Protein 1M6J (pdb70)

Solvent-accessible surface area: 19768 Å² total; per-residue (Å²): 38,92,22,93,10,0,0,1,0,2,2,30,0,36,24,59,62,78,54,1,60,102,14,3,83,24,1,0,78,24,0,74,60,114,22,18,153,96,1,30,1,1,2,0,0,2,11,2,0,0,32,52,0,53,124,11,12,93,64,55,110,38,4,95,40,6,57,8,0,0,2,5,0,19,24,99,55,22,50,42,0,8,11,1,22,8,26,0,0,62,47,13,155,3,41,4,0,2,1,0,10,11,21,5,34,85,63,37,136,10,54,41,105,52,0,4,90,2,0,86,30,0,22,101,38,50,2,85,0,0,0,0,2,8,0,48,61,67,53,45,116,55,125,76,21,90,98,23,0,20,48,12,0,109,11,0,36,106,33,22,64,108,108,14,4,164,43,4,2,0,0,1,3,1,26,3,9,61,81,76,78,86,115,15,60,39,97,62,2,17,116,7,0,89,38,0,15,111,15,0,54,123,71,36,17,136,101,19,0,81,67,6,34,0,0,6,9,5,59,9,54,51,104,48,0,56,92,4,0,114,50,72,20,0,4,0,0,7,0,16,58,11,0,68,59,26,53,96,0,90,56,0,0,73,1,7,67,57,69,158,35,86,24,92,9,0,0,1,0,2,3,40,0,32,18,58,60,76,56,1,60,101,14,2,94,23,0,0,72,23,0,72,67,100,25,18,140,82,2,29,0,1,2,1,0,2,11,2,0,0,33,47,0,52,124,13,13,90,69,46,108,30,4,98,38,7,56,9,0,0,2,5,0,20,19,91,75,20,50,51,0,8,12,2,28,1,33,6,0,60,48,13,154,3,40,3,0,2,1,0,9,5,21,5,37,94,70,35,137,16,46,40,117,98,0,3,73,10,0,87,34,0,19,122,42,56,3,84,0,0,0,0,2,8,0,39,76,72,61,43,128,58,123,66,18,89,88,22,0,20,46,10,0,124,12,0,36,105,28,23,63,117,122,12,4,175,43,5,2,0,0,0,6,1,14,1,23,89,90,44,84,99,106,16,62,20,94,46,0,17,111,4,0,92,28,0,18,94,15,0,55,117,82,35,19,140,128,21,0,65,64,6,34,0,0,6,14,7,77,9,53,48,100,36,0,55,95,5,0,143,52,73,18,0,4,0,0,7,0,17,59,12,0,73,58,23,62,99,0,96,50,0,0,63,1,5,61,73,76,146

Organism: Entamoeba histolytica (strain ATCC 30459 / HM-1:IMSS / ABRM) (NCBI:txid294381)

Secondary structure (DSSP, 8-state):
--SPEEEEEE--B---HHHHHHHHHHHHHH--HHHHTTEEEEEEE-GGGHHHHHHHHHTSTTGGGEEEEES--BSSSBS-TT--BHHHHHHTT--EEEES-HHHHHHS---HHHHHHHHHHHHHHT-EEEEEE---HHHHHTT-HHHHHHHHHHHHHHHS-TGGGGGEEEEE--GGGSSSS----HHHHHHHHHHHHHHHHHHT-HHHHHHS-EEE-S---TTTHHHHHTSTT--EEEESGGGGSHHHHHHHHGGGGGT-/--SPPEEEEE--B---HHHHHHHHHHHHHT--HHHHTT-EEEEEE-GGGHHHHHHHHHTSTTGGGEEEEES--B---BS-TT--BHHHHHHTT--EEEES-HHHHHHS---HHHHHHHHHHHHHTT-EEEEEE---HHHHHTT-HHHHHHHHHHHHHHHS-TGGGGGEEEEE--GGGSSSS-PPPHHHHHHHHHHHHHHHHHHT-HHHHHHS-EEE-S---TTTHHHHHTSTT--EEEE-GGGGSHHHHHHHHGGGGGG-

Nearest PDB structures (foldseek):
  1m6j-assembly1_B  TM=1.000E+00  e=2.285E-52  Entamoeba histolytica
  5i3g-assembly1_A  TM=9.773E-01  e=3.520E-30  Trypanosoma brucei brucei
  5i3k-assembly1_A  TM=9.748E-01  e=1.123E-29  Trypanosoma brucei brucei
  4jeq-assembly3_E  TM=9.618E-01  e=6.662E-30  Trypanosoma cruzi
  7rmn-assembly1_B  TM=9.719E-01  e=6.394E-29  Verrucomicrobium spinosum

Radius of gyration: 24.61 Å; Cα contacts (8 Å, |Δi|>4): 1120; chains: 2; bounding box: 56×69×55 Å

Foldseek 3Di:
DLAAFEAEEEADPDDDLVLLLVLLQLQLVLADPVLLVRYQYEYADEPVCVVVSLVSLVPHPSSVSYAYEHAEAALDDDDDPPGHHLLVCVVVVHQEYEFDDVCCCPVVVQDLLNRLSRLLSNLVNPHAYAYEAEDALVCVVVVNGLVRRLSSVVSNPVRDDLVSLLSYAYEYEHNNDAPVPDHQALVNQLVSLVSQLVSCCVVRRNVSSVHHQYAYEGADWLVHLLRNLLRPRHSYYHHYPLSSPSVGSSSNSVSSVSPD/DQAAFEAEEEADPDDDLVLLLVLLQLQQVLDAPVLLVRYQYEYADEVVCQVSSLVSLVPHPSSVRYAYEYAEADDDDDPDPPGHHLVNCVVVVHQEYEFDDVCCCPVVVQDLLNRLVRLLRNLVNRHAYAYEAEDALVCVVVVCGLVRRLSSVVSNPVRDDLVSLLRYAYEYEHNNCPPVPDHADLVNQLVSLVSQLVSCCVPRNNVSSSHHQYAYEYADWLVCLLVNLLRPRHRYHHYYPLSSPSVGSSSNSVSSVSVD

Structure (mmCIF, N/CA/C/O backbone):
data_1M6J
#
_entry.id   1M6J
#
_cell.length_a   85.729
_cell.length_b   119.947
_cell.length_c   50.392
_cell.angle_alpha   90.00
_c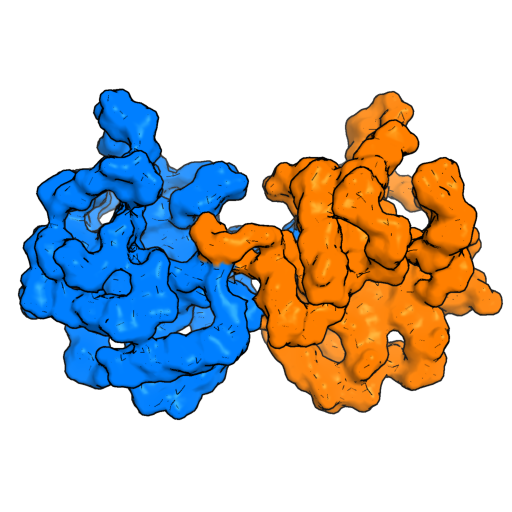ell.angle_beta   90.00
_cell.angle_gamma   90.00
#
_symmetry.space_group_name_H-M   'P 21 21 2'
#
loop_
_entity.id
_entity.type
_entity.pdbx_description
1 polymer 'Triosephosphate Isomerase'
2 water water
#
loop_
_atom_site.group_PDB
_atom_site.id
_atom_site.type_symbol
_atom_site.label_atom_id
_atom_site.label_alt_id
_atom_site.label_comp_id
_atom_site.label_asym_id
_atom_site.label_entity_id
_atom_site.label_seq_id
_atom_site.pdbx_PDB_ins_code
_atom_site.Cartn_x
_atom_site.Cartn_y
_atom_site.Cartn_z
_atom_site.occupancy
_atom_site.B_iso_or_equiv
_atom_site.auth_seq_id
_atom_site.auth_comp_id
_atom_site.auth_asym_id
_atom_site.auth_atom_id
_atom_site.pdbx_PDB_model_num
ATOM 1 N N . GLY A 1 2 ? 24.776 -0.687 28.652 1.00 29.29 2 GLY A N 1
ATOM 2 C CA . GLY A 1 2 ? 23.333 -0.641 28.995 1.00 30.50 2 GLY A CA 1
ATOM 3 C C . GLY A 1 2 ? 22.615 -1.951 28.738 1.00 30.77 2 GLY A C 1
ATOM 4 O O . GLY A 1 2 ? 23.036 -2.743 27.895 1.00 31.01 2 GLY A O 1
ATOM 5 N N . ALA A 1 3 ? 21.526 -2.178 29.468 1.00 30.56 3 ALA A N 1
ATOM 6 C CA . ALA A 1 3 ? 20.736 -3.395 29.321 1.00 29.62 3 ALA A CA 1
ATOM 7 C C . ALA A 1 3 ? 19.668 -3.211 28.249 1.00 28.84 3 ALA A C 1
ATOM 8 O O . ALA A 1 3 ? 18.900 -4.130 27.962 1.00 29.79 3 ALA A O 1
ATOM 10 N N . GLY A 1 4 ? 19.623 -2.018 27.664 1.00 27.21 4 GLY A N 1
ATOM 11 C CA . GLY A 1 4 ? 18.646 -1.737 26.629 1.00 24.34 4 GLY A CA 1
ATOM 12 C C . GLY A 1 4 ? 19.061 -2.310 25.288 1.00 22.97 4 GLY A C 1
ATOM 13 O O . GLY A 1 4 ? 20.235 -2.612 25.073 1.00 23.61 4 GLY A O 1
ATOM 14 N N . LYS A 1 5 ? 18.095 -2.461 24.386 1.00 20.47 5 LYS A N 1
ATOM 15 C CA . LYS A 1 5 ? 18.350 -3.001 23.053 1.00 19.14 5 LYS A CA 1
ATOM 16 C C . LYS A 1 5 ? 19.169 -2.029 22.207 1.00 16.54 5 LYS A C 1
ATOM 17 O O . LYS A 1 5 ? 18.864 -0.839 22.158 1.00 15.69 5 LYS A O 1
ATOM 23 N N . PHE A 1 6 ? 20.205 -2.541 21.545 1.00 14.83 6 PHE A N 1
ATOM 24 C CA . PHE A 1 6 ? 21.072 -1.711 20.708 1.00 12.32 6 PHE A CA 1
ATOM 25 C C . PHE A 1 6 ? 20.207 -0.938 19.723 1.00 11.01 6 PHE A C 1
ATOM 26 O O . PHE A 1 6 ? 19.350 -1.511 19.049 1.00 11.72 6 PHE A O 1
ATOM 34 N N . VAL A 1 7 ? 20.434 0.366 19.636 1.00 8.90 7 VAL A N 1
ATOM 35 C CA . VAL A 1 7 ? 19.637 1.196 18.751 1.00 9.23 7 VAL A CA 1
ATOM 36 C C . VAL A 1 7 ? 20.502 2.132 17.916 1.00 7.91 7 VAL A C 1
ATOM 37 O O . VAL A 1 7 ? 21.318 2.897 18.441 1.00 7.55 7 VAL A O 1
ATOM 41 N N . VAL A 1 8 ? 20.320 2.050 16.603 1.00 7.43 8 VAL A N 1
ATOM 42 C CA . VAL A 1 8 ? 21.085 2.865 15.677 1.00 7.23 8 VAL A CA 1
ATOM 43 C C . VAL A 1 8 ? 20.180 3.794 14.891 1.00 7.92 8 VAL A C 1
ATOM 44 O O . VAL A 1 8 ? 19.286 3.355 14.170 1.00 7.35 8 VAL A O 1
ATOM 48 N N . GLY A 1 9 ? 20.415 5.089 15.061 1.00 7.46 9 GLY A N 1
ATOM 49 C CA . GLY A 1 9 ? 19.633 6.083 14.358 1.00 8.21 9 GLY A CA 1
ATOM 50 C C . GLY A 1 9 ? 20.478 6.724 13.276 1.00 8.69 9 GLY A C 1
ATOM 51 O O . GLY A 1 9 ? 21.668 6.978 13.470 1.00 9.13 9 GLY A O 1
ATOM 52 N N . GLY A 1 10 ? 19.865 6.964 12.125 1.00 9.16 10 GLY A N 1
ATOM 53 C CA . GLY A 1 10 ? 20.568 7.597 11.027 1.00 7.72 10 GLY A CA 1
ATOM 54 C C . GLY A 1 10 ? 19.975 8.975 10.828 1.00 7.57 10 GLY A C 1
ATOM 55 O O . GLY A 1 10 ? 18.878 9.108 10.289 1.00 8.71 10 GLY A O 1
ATOM 56 N N . ASN A 1 11 ? 20.693 10.000 11.278 1.00 7.32 11 ASN A N 1
ATOM 57 C CA . ASN A 1 11 ? 20.228 11.374 11.153 1.00 5.37 11 ASN A CA 1
ATOM 58 C C . ASN A 1 11 ? 20.646 11.939 9.796 1.00 6.42 11 ASN A C 1
ATOM 59 O O . ASN A 1 11 ? 21.792 12.336 9.606 1.00 7.07 11 ASN A O 1
ATOM 64 N N . TRP A 1 12 ? 19.703 11.966 8.856 1.00 6.61 12 TRP A N 1
ATOM 65 C CA . TRP A 1 12 ? 19.974 12.460 7.510 1.00 6.57 12 TRP A CA 1
ATOM 66 C C . TRP A 1 12 ? 20.169 13.964 7.452 1.00 7.35 12 TRP A C 1
ATOM 67 O O . TRP A 1 12 ? 20.549 14.502 6.413 1.00 7.82 12 TRP A O 1
ATOM 78 N N . LYS A 1 13 ? 19.903 14.636 8.568 1.00 7.72 13 LYS A N 1
ATOM 79 C CA . LYS A 1 13 ? 20.044 16.084 8.655 1.00 7.32 13 LYS A CA 1
ATOM 80 C C . LYS A 1 13 ? 19.387 16.800 7.469 1.00 8.31 13 LYS A C 1
ATOM 81 O O . LYS A 1 13 ? 18.293 16.422 7.043 1.00 8.17 13 LYS A O 1
ATOM 87 N N . CYS A 1 14 ? 20.034 17.832 6.939 1.00 7.45 14 CYS A N 1
ATOM 88 C CA . CYS A 1 14 ? 19.463 18.578 5.822 1.00 7.28 14 CYS A CA 1
ATOM 89 C C . CYS A 1 14 ? 20.062 18.099 4.505 1.00 8.38 14 CYS A C 1
ATOM 90 O O . CYS A 1 14 ? 20.788 18.830 3.833 1.00 7.95 14 CYS A O 1
ATOM 93 N N . ASN A 1 15 ? 19.750 16.862 4.143 1.00 7.53 15 ASN A N 1
ATOM 94 C CA . ASN A 1 15 ? 20.269 16.265 2.915 1.00 8.24 15 ASN A CA 1
ATOM 95 C C . ASN A 1 15 ? 19.211 15.408 2.247 1.00 8.71 15 ASN A C 1
ATOM 96 O O . ASN A 1 15 ? 18.355 14.830 2.917 1.00 8.74 15 ASN A O 1
ATOM 101 N N . GLY A 1 16 ? 19.292 15.313 0.924 1.00 8.74 16 GLY A N 1
ATOM 102 C CA . GLY A 1 16 ? 18.376 14.461 0.196 1.00 8.73 16 GLY A CA 1
ATOM 103 C C . GLY A 1 16 ? 17.489 15.061 -0.869 1.00 8.76 16 GLY A C 1
ATOM 104 O O . GLY A 1 16 ? 17.157 16.246 -0.848 1.00 10.29 16 GLY A O 1
ATOM 105 N N . THR A 1 17 ? 17.127 14.202 -1.816 1.00 9.68 17 THR A N 1
ATOM 106 C CA . THR A 1 17 ? 16.214 14.494 -2.867 1.00 9.57 17 THR A CA 1
ATOM 107 C C . THR A 1 17 ? 15.311 13.309 -2.961 1.00 10.10 17 THR A C 1
ATOM 108 O O . THR A 1 17 ? 15.567 12.253 -2.398 1.00 9.87 17 THR A O 1
ATOM 112 N N . LEU A 1 18 ? 14.179 13.418 -3.644 1.00 10.00 18 LEU A N 1
ATOM 113 C CA . LEU A 1 18 ? 13.268 12.286 -3.741 1.00 10.27 18 LEU A CA 1
ATOM 114 C C . LEU A 1 18 ? 13.998 11.079 -4.319 1.00 9.95 18 LEU A C 1
ATOM 115 O O . LEU A 1 18 ? 13.806 9.951 -3.870 1.00 11.01 18 LEU A O 1
ATOM 120 N N . ALA A 1 19 ? 14.850 11.321 -5.310 1.00 9.75 19 ALA A N 1
ATOM 121 C CA . ALA A 1 19 ? 15.592 10.241 -5.943 1.00 10.04 19 ALA A CA 1
ATOM 122 C C . ALA A 1 19 ? 16.615 9.604 -5.006 1.00 10.05 19 ALA A C 1
ATOM 123 O O . ALA A 1 19 ? 16.689 8.380 -4.909 1.00 11.71 19 ALA A O 1
ATOM 125 N N . SER A 1 20 ? 17.395 10.423 -4.307 1.00 8.84 20 SER A N 1
ATOM 126 C CA . SER A 1 20 ? 18.412 9.871 -3.414 1.00 9.96 20 SER A CA 1
ATOM 127 C C . SER A 1 20 ? 17.784 9.178 -2.211 1.00 9.71 20 SER A C 1
ATOM 128 O O . SER A 1 20 ? 18.303 8.175 -1.721 1.00 11.03 20 SER A O 1
ATOM 131 N N . ILE A 1 21 ? 16.658 9.706 -1.747 1.00 9.51 21 ILE A N 1
ATOM 132 C CA . ILE A 1 21 ? 15.973 9.131 -0.601 1.00 9.67 21 ILE A CA 1
ATOM 133 C C . ILE A 1 21 ? 15.301 7.800 -0.939 1.00 10.50 21 ILE A C 1
ATOM 134 O O . ILE A 1 21 ? 15.253 6.898 -0.105 1.00 10.68 21 ILE A O 1
ATOM 139 N N . GLU A 1 22 ? 14.795 7.662 -2.161 1.00 11.40 22 GLU A N 1
ATOM 140 C CA . GLU A 1 22 ? 14.170 6.403 -2.540 1.00 12.84 22 GLU A CA 1
ATOM 141 C C . GLU A 1 22 ? 15.246 5.321 -2.561 1.00 13.29 22 GLU A C 1
ATOM 142 O O . GLU A 1 22 ? 15.043 4.221 -2.051 1.00 13.68 22 GLU A O 1
ATOM 148 N N . THR A 1 23 ? 16.401 5.644 -3.134 1.00 13.05 23 THR A N 1
ATOM 149 C CA . THR A 1 23 ? 17.498 4.685 -3.202 1.00 14.17 23 THR A CA 1
ATOM 150 C C . THR A 1 23 ? 18.012 4.350 -1.803 1.00 14.05 23 THR A C 1
ATOM 151 O O . THR A 1 23 ? 18.244 3.185 -1.479 1.00 14.79 23 THR A O 1
ATOM 155 N N . LEU A 1 24 ? 18.176 5.375 -0.972 1.00 13.46 24 LEU A N 1
ATOM 156 C CA . LEU A 1 24 ? 18.668 5.182 0.387 1.00 11.02 24 LEU A CA 1
ATOM 157 C C . LEU A 1 24 ? 17.703 4.378 1.253 1.00 11.04 24 LEU A C 1
ATOM 158 O O . LEU A 1 24 ? 18.105 3.425 1.915 1.00 11.14 24 LEU A O 1
ATOM 163 N N . THR A 1 25 ? 16.430 4.761 1.245 1.00 10.91 25 THR A N 1
ATOM 164 C CA . THR A 1 25 ? 15.429 4.073 2.050 1.00 10.50 25 THR A CA 1
ATOM 165 C C . THR A 1 25 ? 15.323 2.597 1.676 1.00 11.24 25 THR A C 1
ATOM 166 O O . THR A 1 25 ? 15.248 1.736 2.549 1.00 11.24 25 THR A O 1
ATOM 170 N N . LYS A 1 26 ? 15.325 2.301 0.382 1.00 11.79 26 LYS A N 1
ATOM 171 C CA . LYS A 1 26 ? 15.245 0.910 -0.047 1.00 12.44 26 LYS A CA 1
ATOM 172 C C . LYS A 1 26 ? 16.491 0.149 0.402 1.00 11.51 26 LYS A C 1
ATOM 173 O O . LYS A 1 26 ? 16.404 -1.008 0.810 1.00 12.96 26 LYS A O 1
ATOM 179 N N . GLY A 1 27 ? 17.647 0.804 0.336 1.00 11.16 27 GLY A N 1
ATOM 180 C CA . GLY A 1 27 ? 18.881 0.163 0.753 1.00 10.96 27 GLY A CA 1
ATOM 181 C C . GLY A 1 27 ? 18.910 -0.104 2.248 1.00 12.22 27 GLY A C 1
ATOM 182 O O . GLY A 1 27 ? 19.374 -1.155 2.696 1.00 12.74 27 GLY A O 1
ATOM 183 N N . VAL A 1 28 ? 18.415 0.848 3.031 1.00 11.43 28 VAL A N 1
ATOM 184 C CA . VAL A 1 28 ? 18.394 0.690 4.480 1.00 10.76 28 VAL A CA 1
ATOM 185 C C . VAL A 1 28 ? 17.460 -0.453 4.871 1.00 10.92 28 VAL A C 1
ATOM 186 O O . VAL A 1 28 ? 17.819 -1.314 5.677 1.00 11.93 28 VAL A O 1
ATOM 190 N N . ALA A 1 29 ? 16.261 -0.465 4.298 1.00 10.54 29 ALA A N 1
ATOM 191 C CA . ALA A 1 29 ? 15.303 -1.526 4.588 1.00 10.42 29 ALA A CA 1
ATOM 192 C C . ALA A 1 29 ? 15.885 -2.884 4.196 1.00 12.05 29 ALA A C 1
ATOM 193 O O . ALA A 1 29 ? 15.794 -3.849 4.949 1.00 12.57 29 ALA A O 1
ATOM 195 N N . ALA A 1 30 ? 16.495 -2.949 3.018 1.00 12.50 30 ALA A N 1
ATOM 196 C CA . ALA A 1 30 ? 17.076 -4.196 2.534 1.00 12.46 30 ALA A CA 1
ATOM 197 C C . ALA A 1 30 ? 18.164 -4.725 3.462 1.00 12.74 30 ALA A C 1
ATOM 198 O O . ALA A 1 30 ? 18.393 -5.933 3.536 1.00 14.56 30 ALA A O 1
ATOM 200 N N . SER A 1 31 ? 18.821 -3.822 4.181 1.00 11.87 31 SER A N 1
ATOM 201 C CA . SER A 1 31 ? 19.907 -4.205 5.077 1.00 12.77 31 SER A CA 1
ATOM 202 C C . SER A 1 31 ? 19.479 -4.734 6.442 1.00 12.10 31 SER A C 1
ATOM 203 O O . SER A 1 31 ? 20.307 -5.257 7.188 1.00 13.06 31 SER A O 1
ATOM 206 N N . VAL A 1 32 ? 18.200 -4.608 6.774 1.00 11.32 32 VAL A N 1
ATOM 207 C CA . VAL A 1 32 ? 17.728 -5.072 8.071 1.00 12.06 32 VAL A CA 1
ATOM 208 C C . VAL A 1 32 ? 16.609 -6.103 7.982 1.00 13.68 32 VAL A C 1
ATOM 209 O O . VAL A 1 32 ? 15.436 -5.750 7.864 1.00 13.24 32 VAL A O 1
ATOM 213 N N . ASP A 1 33 ? 16.975 -7.381 8.043 1.00 14.47 33 ASP A N 1
ATOM 214 C CA . ASP A 1 33 ? 15.983 -8.447 7.989 1.00 16.61 33 ASP A CA 1
ATOM 215 C C . ASP A 1 33 ? 15.478 -8.754 9.399 1.00 18.09 33 ASP A C 1
ATOM 216 O O . ASP A 1 33 ? 15.902 -8.119 10.367 1.00 16.42 33 ASP A O 1
ATOM 221 N N . ALA A 1 34 ? 14.572 -9.719 9.511 1.00 19.40 34 ALA A N 1
ATOM 222 C CA . ALA A 1 34 ? 13.990 -10.091 10.799 1.00 21.67 34 ALA A CA 1
ATOM 223 C C . ALA A 1 34 ? 15.011 -10.430 11.882 1.00 21.91 34 ALA A C 1
ATOM 224 O O . ALA A 1 34 ? 14.901 -9.958 13.015 1.00 22.71 34 ALA A O 1
ATOM 226 N N . GLU A 1 35 ? 15.997 -11.251 11.539 1.00 23.21 35 GLU A N 1
ATOM 227 C CA . GLU A 1 35 ? 17.017 -11.652 12.500 1.00 23.77 35 GLU A CA 1
ATOM 228 C C . GLU A 1 35 ? 17.858 -10.494 13.027 1.00 22.91 35 GLU A C 1
ATOM 229 O O . GLU A 1 35 ? 18.195 -10.456 14.211 1.00 22.92 35 GLU A O 1
ATOM 235 N N . LEU A 1 36 ? 18.199 -9.547 12.161 1.00 19.79 36 LEU A N 1
ATOM 236 C CA . LEU A 1 36 ? 18.993 -8.409 12.601 1.00 17.97 36 LEU A CA 1
ATOM 237 C C . LEU A 1 36 ? 18.118 -7.452 13.403 1.00 17.56 36 LEU A C 1
ATOM 238 O O . LEU A 1 36 ? 18.573 -6.849 14.374 1.00 17.36 36 LEU A O 1
ATOM 243 N N . ALA A 1 37 ? 16.858 -7.325 12.999 1.00 16.91 37 ALA A N 1
ATOM 244 C CA . ALA A 1 37 ? 15.922 -6.444 13.684 1.00 16.14 37 ALA A CA 1
ATOM 245 C C . ALA A 1 37 ? 15.737 -6.855 15.143 1.00 17.31 37 ALA A C 1
ATOM 246 O O . ALA A 1 37 ? 15.395 -6.030 15.988 1.00 17.22 37 ALA A O 1
ATOM 248 N N . LYS A 1 38 ? 15.955 -8.133 15.436 1.00 17.28 38 LYS A N 1
ATOM 249 C CA . LYS A 1 38 ? 15.811 -8.625 16.803 1.00 19.09 38 LYS A CA 1
ATOM 250 C C . LYS A 1 38 ? 16.956 -8.130 17.675 1.00 18.12 38 LYS A C 1
ATOM 251 O O . LYS A 1 38 ? 16.826 -8.044 18.898 1.00 18.84 38 LYS A O 1
ATOM 257 N N . LYS A 1 39 ? 18.075 -7.807 17.037 1.00 16.63 39 LYS A N 1
ATOM 258 C CA . LYS A 1 39 ? 19.257 -7.339 17.746 1.00 16.92 39 LYS A CA 1
ATOM 259 C C . LYS A 1 39 ? 19.391 -5.824 17.757 1.00 14.85 39 LYS A C 1
ATOM 260 O O . LYS A 1 39 ? 19.950 -5.255 18.694 1.00 15.40 39 LYS A O 1
ATOM 266 N N . VAL A 1 40 ? 18.886 -5.167 16.718 1.00 14.75 40 VAL A N 1
ATOM 267 C CA . VAL A 1 40 ? 19.021 -3.720 16.635 1.00 13.60 40 VAL A CA 1
ATOM 268 C C . VAL A 1 40 ? 17.782 -2.960 16.195 1.00 11.79 40 VAL A C 1
ATOM 269 O O . VAL A 1 40 ? 17.138 -3.314 15.205 1.00 12.38 40 VAL A O 1
ATOM 273 N N . GLU A 1 41 ? 17.458 -1.909 16.941 1.00 10.77 41 GLU A N 1
ATOM 274 C CA . GLU A 1 41 ? 16.375 -1.073 16.545 1.00 10.31 41 GLU A CA 1
ATOM 275 C C . GLU A 1 41 ? 16.961 -0.025 15.653 1.00 9.73 41 GLU A C 1
ATOM 276 O O . GLU A 1 41 ? 17.954 0.615 15.972 1.00 9.76 41 GLU A O 1
ATOM 282 N N . VAL A 1 42 ? 16.389 0.112 14.463 1.00 9.03 42 VAL A N 1
ATOM 283 C CA . VAL A 1 42 ? 16.917 1.035 13.469 1.00 8.65 42 VAL A CA 1
ATOM 284 C C . VAL A 1 42 ? 15.940 2.170 13.189 1.00 9.00 42 VAL A C 1
ATOM 285 O O . VAL A 1 42 ? 14.768 1.944 12.882 1.00 9.12 42 VAL A O 1
ATOM 289 N N . ILE A 1 43 ? 16.448 3.393 13.290 1.00 8.21 43 ILE A N 1
ATOM 290 C CA . ILE A 1 43 ? 15.652 4.599 13.100 1.00 8.70 43 ILE A CA 1
ATOM 291 C C . ILE A 1 43 ? 16.314 5.535 12.095 1.00 8.66 43 ILE A C 1
ATOM 292 O O . ILE A 1 43 ? 17.534 5.671 12.083 1.00 10.06 43 ILE A O 1
ATOM 297 N N . VAL A 1 44 ? 15.512 6.173 11.248 1.00 8.26 44 VAL A N 1
ATOM 298 C CA . VAL A 1 44 ? 16.051 7.132 10.291 1.00 7.94 44 VAL A CA 1
ATOM 299 C C . VAL A 1 44 ? 15.404 8.496 10.510 1.00 8.37 44 VAL A C 1
ATOM 300 O O . VAL A 1 44 ? 14.175 8.606 10.568 1.00 7.70 44 VAL A O 1
ATOM 304 N N . GLY A 1 45 ? 16.249 9.516 10.666 1.00 8.95 45 GLY A N 1
ATOM 305 C CA . GLY A 1 45 ? 15.792 10.886 10.864 1.00 7.81 45 GLY A CA 1
ATOM 306 C C . GLY A 1 45 ? 15.653 11.508 9.491 1.00 7.71 45 GLY A C 1
ATOM 307 O O . GLY A 1 45 ? 16.634 11.646 8.763 1.00 8.55 45 GLY A O 1
ATOM 308 N N . VAL A 1 46 ? 14.432 11.911 9.156 1.00 6.94 46 VAL A N 1
ATOM 309 C CA . VAL A 1 46 ? 14.110 12.441 7.832 1.00 7.32 46 VAL A CA 1
ATOM 310 C C . VAL A 1 46 ? 13.608 13.886 7.799 1.00 6.78 46 VAL A C 1
ATOM 311 O O . VAL A 1 46 ? 12.852 14.301 8.676 1.00 7.61 46 VAL A O 1
ATOM 315 N N . PRO A 1 47 ? 14.022 14.672 6.784 1.00 6.01 47 PRO A N 1
ATOM 316 C CA . PRO A 1 47 ? 13.551 16.061 6.705 1.00 7.36 47 PRO A CA 1
ATOM 317 C C . PRO A 1 47 ? 12.020 16.025 6.644 1.00 8.57 47 PRO A C 1
ATOM 318 O O . PRO A 1 47 ? 11.445 15.145 6.002 1.00 7.73 47 PRO A O 1
ATOM 322 N N . PHE A 1 48 ? 11.365 16.976 7.304 1.00 7.81 48 PHE A N 1
ATOM 323 C CA . PHE A 1 48 ? 9.900 17.004 7.351 1.00 8.09 48 PHE A CA 1
ATOM 324 C C . PHE A 1 48 ? 9.175 16.696 6.047 1.00 7.81 48 PHE A C 1
ATOM 325 O O . PHE A 1 48 ? 8.294 15.838 6.000 1.00 7.93 48 PHE A O 1
ATOM 333 N N . ILE A 1 49 ? 9.533 17.421 4.995 1.00 7.03 49 ILE A N 1
ATOM 334 C CA . ILE A 1 49 ? 8.863 17.278 3.710 1.00 7.98 49 ILE A CA 1
ATOM 335 C C . ILE A 1 49 ? 8.991 15.909 3.049 1.00 8.24 49 ILE A C 1
ATOM 336 O O . ILE A 1 49 ? 8.178 15.554 2.191 1.00 8.74 49 ILE A O 1
ATOM 341 N N . TYR A 1 50 ? 9.990 15.131 3.454 1.00 7.52 50 TYR A N 1
ATOM 342 C CA . TYR A 1 50 ? 10.189 13.808 2.866 1.00 7.48 50 TYR A CA 1
ATOM 343 C C . TYR A 1 50 ? 9.653 12.672 3.726 1.00 7.91 50 TYR A C 1
ATOM 344 O O . TYR A 1 50 ? 9.747 11.511 3.344 1.00 8.77 50 TYR A O 1
ATOM 353 N N . ILE A 1 51 ? 9.088 12.995 4.884 1.00 7.03 51 ILE A N 1
ATOM 354 C CA . ILE A 1 51 ? 8.567 11.949 5.753 1.00 8.02 51 ILE A CA 1
ATOM 355 C C . ILE A 1 51 ? 7.481 11.119 5.073 1.00 8.75 51 ILE A C 1
ATOM 356 O O . ILE A 1 51 ? 7.507 9.895 5.142 1.00 8.33 51 ILE A O 1
ATOM 361 N N . PRO A 1 52 ? 6.519 11.767 4.397 1.00 9.72 52 PRO A N 1
ATOM 362 C CA . PRO A 1 52 ? 5.485 10.960 3.744 1.00 10.31 52 PRO A CA 1
ATOM 363 C C . PRO A 1 52 ? 6.075 10.000 2.707 1.00 10.81 52 PRO A C 1
ATOM 364 O O . PRO A 1 52 ? 5.663 8.842 2.622 1.00 11.30 52 PRO A O 1
ATOM 368 N N . LYS A 1 53 ? 7.039 10.479 1.926 1.00 9.48 53 LYS A N 1
ATOM 369 C CA . LYS A 1 53 ? 7.675 9.657 0.900 1.00 11.11 53 LYS A CA 1
ATOM 370 C C . LYS A 1 53 ? 8.379 8.454 1.514 1.00 11.22 53 LYS A C 1
ATOM 371 O O . LYS A 1 53 ? 8.225 7.327 1.044 1.00 11.49 53 LYS A O 1
ATOM 377 N N . VAL A 1 54 ? 9.152 8.692 2.567 1.00 10.81 54 VAL A N 1
ATOM 378 C CA . VAL A 1 54 ? 9.862 7.605 3.225 1.00 10.02 54 VAL A CA 1
ATOM 379 C C . VAL A 1 54 ? 8.870 6.584 3.764 1.00 10.29 54 VAL A C 1
ATOM 380 O O . VAL A 1 54 ? 9.092 5.380 3.657 1.00 10.48 54 VAL A O 1
ATOM 384 N N . GLN A 1 55 ? 7.772 7.069 4.335 1.00 9.74 55 GLN A N 1
ATOM 385 C CA . GLN A 1 55 ? 6.749 6.187 4.877 1.00 11.14 55 GLN A CA 1
ATOM 386 C C . GLN A 1 55 ? 6.171 5.311 3.773 1.00 12.50 55 GLN A C 1
ATOM 387 O O . GLN A 1 55 ? 5.974 4.107 3.957 1.00 13.07 55 GLN A O 1
ATOM 393 N N . GLN A 1 56 ? 5.904 5.925 2.626 1.00 12.82 56 GLN A N 1
ATOM 394 C CA . GLN A 1 56 ? 5.348 5.219 1.480 1.00 14.46 56 GLN A CA 1
ATOM 395 C C . GLN A 1 56 ? 6.312 4.144 0.989 1.00 13.92 56 GLN A C 1
ATOM 396 O O . GLN A 1 56 ? 5.908 3.015 0.711 1.00 15.74 56 GLN A O 1
ATOM 407 N N . ILE A 1 57 ? 7.588 4.502 0.887 1.00 13.25 57 ILE A N 1
ATOM 408 C CA . ILE A 1 57 ? 8.610 3.569 0.423 1.00 13.58 57 ILE A CA 1
ATOM 409 C C . ILE A 1 57 ? 8.723 2.375 1.365 1.00 13.78 57 ILE A C 1
ATOM 410 O O . ILE A 1 57 ? 8.693 1.224 0.927 1.00 14.31 57 ILE A O 1
ATOM 415 N N . LEU A 1 58 ? 8.848 2.646 2.659 1.00 13.12 58 LEU A N 1
ATOM 416 C CA . LEU A 1 58 ? 8.969 1.574 3.641 1.00 13.86 58 LEU A CA 1
ATOM 417 C C . LEU A 1 58 ? 7.766 0.636 3.631 1.00 14.91 58 LEU A C 1
ATOM 418 O O . LEU A 1 58 ? 7.919 -0.574 3.799 1.00 15.86 58 LEU A O 1
ATOM 423 N N . ALA A 1 59 ? 6.573 1.187 3.430 1.00 15.38 59 ALA A N 1
ATOM 424 C CA . ALA A 1 59 ? 5.3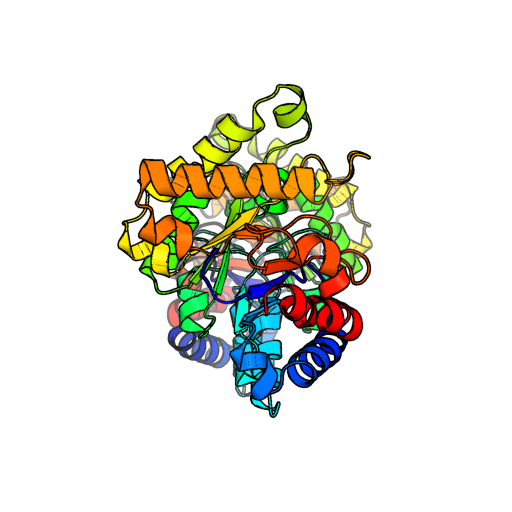65 0.369 3.403 1.00 17.32 59 ALA A CA 1
ATOM 425 C C . ALA A 1 59 ? 5.405 -0.628 2.248 1.00 18.29 59 ALA A C 1
ATOM 426 O O . ALA A 1 59 ? 4.742 -1.667 2.294 1.00 20.59 59 ALA A O 1
ATOM 428 N N . GLY A 1 60 ? 6.188 -0.314 1.220 1.00 18.35 60 GLY A N 1
ATOM 429 C CA . GLY A 1 60 ? 6.282 -1.188 0.063 1.00 19.37 60 GLY A CA 1
ATOM 430 C C . GLY A 1 60 ? 7.471 -2.134 0.036 1.00 19.93 60 GLY A C 1
ATOM 431 O O . GLY A 1 60 ? 7.605 -2.935 -0.890 1.00 20.02 60 GLY A O 1
ATOM 432 N N . GLU A 1 61 ? 8.339 -2.049 1.039 1.00 19.26 61 GLU A N 1
ATOM 433 C CA . GLU A 1 61 ? 9.511 -2.917 1.097 1.00 18.87 61 GLU A CA 1
ATOM 434 C C . GLU A 1 61 ? 9.292 -4.070 2.072 1.00 18.23 61 GLU A C 1
ATOM 435 O O . GLU A 1 61 ? 8.625 -3.919 3.094 1.00 18.67 61 GLU A O 1
ATOM 441 N N . ALA A 1 62 ? 9.862 -5.225 1.745 1.00 18.30 62 ALA A N 1
ATOM 442 C CA . ALA A 1 62 ? 9.727 -6.419 2.571 1.00 19.12 62 ALA A CA 1
ATOM 443 C C . ALA A 1 62 ? 10.150 -6.209 4.025 1.00 18.12 62 ALA A C 1
ATOM 444 O O . ALA A 1 62 ? 9.462 -6.651 4.947 1.00 18.55 62 ALA A O 1
ATOM 446 N N . ASN A 1 63 ? 11.277 -5.530 4.223 1.00 17.65 63 ASN A N 1
ATOM 447 C CA . ASN A 1 63 ? 11.806 -5.266 5.561 1.00 15.52 63 ASN A CA 1
ATOM 448 C C . ASN A 1 63 ? 11.388 -3.899 6.107 1.00 15.19 63 ASN A C 1
ATOM 449 O O . ASN A 1 63 ? 11.860 -3.480 7.166 1.00 15.40 63 ASN A O 1
ATOM 454 N N . GLY A 1 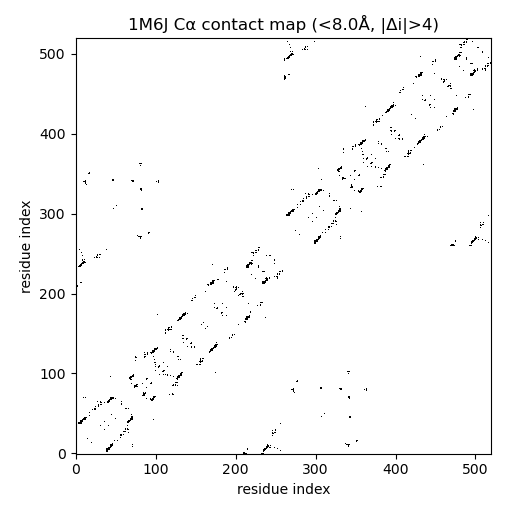64 ? 10.500 -3.219 5.389 1.00 14.15 64 GLY A N 1
ATOM 455 C CA . GLY A 1 64 ? 10.050 -1.895 5.796 1.00 14.39 64 GLY A CA 1
ATOM 456 C C . GLY A 1 64 ? 9.665 -1.683 7.250 1.00 14.28 64 GLY A C 1
ATOM 457 O O . GLY A 1 64 ? 9.977 -0.640 7.829 1.00 14.04 64 GLY A O 1
ATOM 458 N N . ALA A 1 65 ? 8.985 -2.657 7.846 1.00 14.89 65 ALA A N 1
ATOM 459 C CA . ALA A 1 65 ? 8.554 -2.545 9.236 1.00 14.39 65 ALA A CA 1
ATOM 460 C C . ALA A 1 65 ? 9.714 -2.535 10.230 1.00 13.94 65 ALA A C 1
ATOM 461 O O . ALA A 1 65 ? 9.538 -2.180 11.394 1.00 15.08 65 ALA A O 1
ATOM 463 N N . ASN A 1 66 ? 10.897 -2.927 9.769 1.00 13.94 66 ASN A N 1
ATOM 464 C CA . ASN A 1 66 ? 12.080 -2.973 10.624 1.00 13.38 66 ASN A CA 1
ATOM 465 C C . ASN A 1 66 ? 12.772 -1.616 10.747 1.00 12.08 66 ASN A C 1
ATOM 466 O O . ASN A 1 66 ? 13.702 -1.460 11.539 1.00 12.78 66 ASN A O 1
ATOM 471 N N . ILE A 1 67 ? 12.318 -0.643 9.960 1.00 11.24 67 ILE A N 1
ATOM 472 C CA . ILE A 1 67 ? 12.900 0.696 9.980 1.00 11.01 67 ILE A CA 1
ATOM 473 C C . ILE A 1 67 ? 11.867 1.696 10.484 1.00 10.92 67 ILE A C 1
ATOM 474 O O . ILE A 1 67 ? 10.771 1.803 9.929 1.00 13.03 67 ILE A O 1
ATOM 479 N N . LEU A 1 68 ? 12.215 2.427 11.538 1.00 10.36 68 LEU A N 1
ATOM 480 C CA . LEU A 1 68 ? 11.306 3.414 12.107 1.00 9.55 68 LEU A CA 1
ATOM 481 C C . LEU A 1 68 ? 11.662 4.815 11.635 1.00 8.61 68 LEU A C 1
ATOM 482 O O . LEU A 1 68 ? 12.837 5.140 11.462 1.00 9.65 68 LEU A O 1
ATOM 487 N N . VAL A 1 69 ? 10.642 5.638 11.421 1.00 7.60 69 VAL A N 1
ATOM 488 C CA . VAL A 1 69 ? 10.855 7.007 10.971 1.00 6.91 69 VAL A CA 1
ATOM 489 C C . VAL A 1 69 ? 10.856 7.990 12.133 1.00 7.15 69 VAL A C 1
ATOM 490 O O . VAL A 1 69 ? 10.028 7.905 13.039 1.00 9.08 69 VAL A O 1
ATOM 494 N N . SER A 1 70 ? 11.806 8.917 12.102 1.00 7.31 70 SER A N 1
ATOM 495 C CA . SER A 1 70 ? 11.909 9.940 13.130 1.00 7.50 70 SER A CA 1
ATOM 496 C C . SER A 1 70 ? 12.008 11.305 12.475 1.00 7.79 70 SER A C 1
ATOM 497 O O . SER A 1 70 ? 12.571 11.442 11.388 1.00 7.15 70 SER A O 1
ATOM 500 N N . ALA A 1 71 ? 11.436 12.311 13.127 1.00 7.70 71 ALA A N 1
ATOM 501 C CA . ALA A 1 71 ? 11.589 13.639 12.635 1.00 7.33 71 ALA A CA 1
ATOM 502 C C . ALA A 1 71 ? 12.862 14.158 13.223 1.00 8.03 71 ALA A C 1
ATOM 503 O O . ALA A 1 71 ? 13.402 13.617 14.178 1.00 8.06 71 ALA A O 1
ATOM 505 N N . GLU A 1 72 ? 13.425 15.217 12.653 1.00 6.44 72 GLU A N 1
ATOM 506 C CA . GLU A 1 72 ? 14.700 15.754 13.124 1.00 6.77 72 GLU A CA 1
ATOM 507 C C . GLU A 1 72 ? 14.545 16.888 14.131 1.00 7.39 72 GLU A C 1
ATOM 508 O O . GLU A 1 72 ? 15.535 17.380 14.685 1.00 7.37 72 GLU A O 1
ATOM 514 N N . ASN A 1 73 ? 13.302 17.295 14.358 1.00 7.42 73 ASN A N 1
ATOM 515 C CA . ASN A 1 73 ? 12.989 18.378 15.279 1.00 8.01 73 ASN A CA 1
ATOM 516 C C . ASN A 1 73 ? 11.476 18.499 15.331 1.00 7.25 73 ASN A C 1
ATOM 517 O O . ASN A 1 73 ? 10.767 17.845 14.569 1.00 8.26 73 ASN A O 1
ATOM 522 N N . ALA A 1 74 ? 10.986 19.317 16.252 1.00 8.12 74 ALA A N 1
ATOM 523 C CA . ALA A 1 74 ? 9.558 19.560 16.374 1.00 9.26 74 ALA A CA 1
ATOM 524 C C . ALA A 1 74 ? 9.367 20.758 17.275 1.00 10.97 74 ALA A C 1
ATOM 525 O O . ALA A 1 74 ? 10.171 21.000 18.173 1.00 12.19 74 ALA A O 1
ATOM 527 N N . TRP A 1 75 ? 8.314 21.522 17.010 1.00 9.98 75 TRP A N 1
ATOM 528 C CA . TRP A 1 75 ? 7.995 22.682 17.822 1.00 11.38 75 TRP A CA 1
ATOM 529 C C . TRP A 1 75 ? 7.079 22.191 18.947 1.00 12.93 75 TRP A C 1
ATOM 530 O O . TRP A 1 75 ? 6.490 21.112 18.850 1.00 12.16 75 TRP A O 1
ATOM 541 N N . THR A 1 76 ? 6.958 22.989 20.001 1.00 15.56 76 THR A N 1
ATOM 542 C CA . THR A 1 76 ? 6.145 22.630 21.158 1.00 18.18 76 THR A CA 1
ATOM 543 C C . THR A 1 76 ? 4.653 22.429 20.901 1.00 19.26 76 THR A C 1
ATOM 544 O O . THR A 1 76 ? 4.085 21.414 21.305 1.00 20.25 76 THR A O 1
ATOM 551 N N . LYS A 1 77 ? 4.011 23.389 20.247 1.00 18.85 77 LYS A N 1
ATOM 552 C CA . LYS A 1 77 ? 2.583 23.260 19.977 1.00 19.86 77 LYS A CA 1
ATOM 553 C C . LYS A 1 77 ? 2.100 24.038 18.769 1.00 17.18 77 LYS A C 1
ATOM 554 O O . LYS A 1 77 ? 2.868 24.744 18.117 1.00 16.13 77 LYS A O 1
ATOM 560 N N . SER A 1 78 ? 0.812 23.894 18.481 1.00 17.10 78 SER A N 1
ATOM 561 C CA . SER A 1 78 ? 0.193 24.563 17.351 1.00 16.18 78 SER A CA 1
ATOM 562 C C . SER A 1 78 ? 0.042 26.043 17.631 1.00 15.17 78 SER A C 1
ATOM 563 O O . SER A 1 78 ? 0.140 26.488 18.777 1.00 16.14 78 SER A O 1
ATOM 566 N N . GLY A 1 79 ? -0.194 26.810 16.577 1.00 13.59 79 GLY A N 1
ATOM 567 C CA . GLY A 1 79 ? -0.366 28.234 16.755 1.00 11.78 79 GLY A CA 1
ATOM 568 C C . GLY A 1 79 ? 0.382 29.082 15.752 1.00 11.49 79 GLY A C 1
ATOM 569 O O . GLY A 1 79 ? 0.778 28.611 14.681 1.00 11.11 79 GLY A O 1
ATOM 570 N N . ALA A 1 80 ? 0.582 30.342 16.122 1.00 11.42 80 ALA A N 1
ATOM 571 C CA . ALA A 1 80 ? 1.252 31.317 15.274 1.00 10.34 80 ALA A CA 1
ATOM 572 C C . ALA A 1 80 ? 2.763 31.167 15.286 1.00 9.95 80 ALA A C 1
ATOM 573 O O . ALA A 1 80 ? 3.483 32.009 15.829 1.00 11.02 80 ALA A O 1
ATOM 575 N N . TYR A 1 81 ? 3.235 30.088 14.669 1.00 9.08 81 TYR A N 1
ATOM 576 C CA . TYR A 1 81 ? 4.660 29.803 14.589 1.00 8.27 81 TYR A CA 1
ATOM 577 C C . TYR A 1 81 ? 4.985 29.403 13.157 1.00 7.20 81 TYR A C 1
ATOM 578 O O . TYR A 1 81 ? 5.293 28.245 12.861 1.00 8.23 81 TYR A O 1
ATOM 587 N N . THR A 1 82 ? 4.903 30.385 12.267 1.00 7.08 82 THR A N 1
ATOM 588 C CA . THR A 1 82 ? 5.158 30.171 10.853 1.00 7.34 82 THR A CA 1
ATOM 589 C C . THR A 1 82 ? 6.475 29.446 10.593 1.00 6.93 82 THR A C 1
ATOM 590 O O . THR A 1 82 ? 7.527 29.842 11.097 1.00 8.04 82 THR A O 1
ATOM 594 N N . GLY A 1 83 ? 6.392 28.365 9.821 1.00 7.13 83 GLY A N 1
ATOM 595 C CA . GLY A 1 83 ? 7.568 27.585 9.477 1.00 7.51 83 GLY A CA 1
ATOM 596 C C . GLY A 1 83 ? 7.804 26.355 10.332 1.00 8.20 83 GLY A C 1
ATOM 597 O O . GLY A 1 83 ? 8.568 25.472 9.949 1.00 8.68 83 GLY A O 1
ATOM 598 N N . GLU A 1 84 ? 7.140 26.284 11.477 1.00 7.61 84 GLU A N 1
ATOM 599 C CA . GLU A 1 84 ? 7.318 25.164 12.400 1.00 7.50 84 GLU A CA 1
ATOM 600 C C . GLU A 1 84 ? 6.360 23.996 12.217 1.00 7.63 84 GLU A C 1
ATOM 601 O O . GLU A 1 84 ? 5.250 24.154 11.714 1.00 8.47 84 GLU A O 1
ATOM 607 N N . VAL A 1 85 ? 6.808 22.817 12.643 1.00 8.77 85 VAL A N 1
ATOM 608 C CA . VAL A 1 85 ? 6.005 21.637 12.648 1.00 7.82 85 VAL A CA 1
ATOM 609 C C . VAL A 1 85 ? 5.949 21.154 14.066 1.00 9.36 85 VAL A C 1
ATOM 610 O O . VAL A 1 85 ? 6.958 20.835 14.681 1.00 9.26 85 VAL A O 1
ATOM 614 N N . HIS A 1 86 ? 4.766 21.140 14.674 1.00 8.58 86 HIS A N 1
ATOM 615 C CA . HIS A 1 86 ? 4.685 20.755 16.080 1.00 9.85 86 HIS A CA 1
ATOM 616 C C . HIS A 1 86 ? 4.524 19.256 16.317 1.00 8.77 86 HIS A C 1
ATOM 617 O O . HIS A 1 86 ? 4.158 18.502 15.415 1.00 9.02 86 HIS A O 1
ATOM 624 N N . VAL A 1 87 ? 4.827 18.828 17.538 1.00 8.82 87 VAL A N 1
ATOM 625 C CA . VAL A 1 87 ? 4.756 17.415 17.896 1.00 9.61 87 VAL A CA 1
ATOM 626 C C . VAL A 1 87 ? 3.456 16.714 17.513 1.00 9.59 87 VAL A C 1
ATOM 627 O O . VAL A 1 87 ? 3.473 15.550 17.112 1.00 9.69 87 VAL A O 1
ATOM 631 N N . GLY A 1 88 ? 2.338 17.422 17.628 1.00 9.86 88 GLY A N 1
ATOM 632 C CA . GLY A 1 88 ? 1.051 16.841 17.289 1.00 9.99 88 GLY A CA 1
ATOM 633 C C . GLY A 1 88 ? 0.930 16.440 15.831 1.00 9.82 88 GLY A C 1
ATOM 634 O O . GLY A 1 88 ? 0.232 15.481 15.496 1.00 10.21 88 GLY A O 1
ATOM 635 N N . MET A 1 89 ? 1.605 17.171 14.952 1.00 9.08 89 MET A N 1
ATOM 636 C CA . MET A 1 89 ? 1.552 16.856 13.533 1.00 9.24 89 MET A CA 1
ATOM 637 C C . MET A 1 89 ? 2.312 15.566 13.262 1.00 9.39 89 MET A C 1
ATOM 638 O O . MET A 1 89 ? 1.942 14.795 12.381 1.00 10.21 89 MET A O 1
ATOM 643 N N . LEU A 1 90 ? 3.379 15.335 14.021 1.00 9.41 90 LEU A N 1
ATOM 644 C CA . LEU A 1 90 ? 4.160 14.119 13.852 1.00 9.55 90 LEU A CA 1
ATOM 645 C C . LEU A 1 90 ? 3.308 12.917 14.249 1.00 9.81 90 LEU A C 1
ATOM 646 O O . LEU A 1 90 ? 3.270 11.917 13.538 1.00 10.52 90 LEU A O 1
ATOM 651 N N . VAL A 1 91 ? 2.613 13.024 15.378 1.00 8.79 91 VAL A N 1
ATOM 652 C CA . VAL A 1 91 ? 1.761 11.932 15.841 1.00 10.44 91 VAL A CA 1
ATOM 653 C C . VAL A 1 91 ? 0.627 11.705 14.845 1.00 9.02 91 VAL A C 1
ATOM 654 O O . VAL A 1 91 ? 0.284 10.569 14.527 1.00 9.94 91 VAL A O 1
ATOM 658 N N . ASP A 1 92 ? 0.060 12.799 14.346 1.00 9.69 92 ASP A N 1
ATOM 659 C CA . ASP A 1 92 ? -1.026 12.729 13.377 1.00 10.07 92 ASP A CA 1
ATOM 660 C C . ASP A 1 92 ? -0.573 11.985 12.120 1.00 10.24 92 ASP A C 1
ATOM 661 O O . ASP A 1 92 ? -1.353 11.254 11.503 1.00 12.06 92 ASP A O 1
ATOM 666 N N . CYS A 1 93 ? 0.691 12.170 11.745 1.00 9.65 93 CYS A N 1
ATOM 667 C CA . CYS A 1 93 ? 1.249 11.512 10.568 1.00 9.18 93 CYS A CA 1
ATOM 668 C C . CYS A 1 93 ? 1.856 10.150 10.890 1.00 10.49 93 CYS A C 1
ATOM 669 O O . CYS A 1 93 ? 2.525 9.543 10.056 1.00 10.93 93 CYS A O 1
ATOM 672 N N . GLN A 1 94 ? 1.616 9.679 12.108 1.00 11.06 94 GLN A N 1
ATOM 673 C CA . GLN A 1 94 ? 2.104 8.381 12.556 1.00 11.58 94 GLN A CA 1
ATOM 674 C C . GLN A 1 94 ? 3.624 8.213 12.558 1.00 10.21 94 GLN A C 1
ATOM 675 O O . GLN A 1 94 ? 4.149 7.139 12.256 1.00 11.26 94 GLN A O 1
ATOM 681 N N . VAL A 1 95 ? 4.321 9.293 12.893 1.00 9.38 95 VAL A N 1
ATOM 682 C CA . VAL A 1 95 ? 5.739 9.256 13.040 1.00 8.79 95 VAL A CA 1
ATOM 683 C C . VAL A 1 95 ? 6.007 8.906 14.471 1.00 8.70 95 VAL A C 1
ATOM 684 O O . VAL A 1 95 ? 5.586 9.590 15.394 1.00 9.51 95 VAL A O 1
ATOM 688 N N . PRO A 1 96 ? 6.694 7.783 14.729 1.00 8.72 96 PRO A N 1
ATOM 689 C CA . PRO A 1 96 ? 6.937 7.361 16.112 1.00 7.48 96 PRO A CA 1
ATOM 690 C C . PRO A 1 96 ? 8.019 8.082 16.902 1.00 7.94 96 PRO A C 1
ATOM 691 O O . PRO A 1 96 ? 7.940 8.165 18.131 1.00 9.36 96 PRO A O 1
ATOM 695 N N . TYR A 1 97 ? 9.021 8.603 16.199 1.00 8.10 97 TYR A N 1
ATOM 696 C CA . TYR A 1 97 ? 10.145 9.265 16.845 1.00 7.76 97 TYR A CA 1
ATOM 697 C C . TYR A 1 97 ? 10.418 10.702 16.441 1.00 7.74 97 TYR A C 1
ATOM 698 O O . TYR A 1 97 ? 9.984 11.173 15.393 1.00 8.05 97 TYR A O 1
ATOM 707 N N . VAL A 1 98 ? 11.166 11.384 17.300 1.00 8.35 98 VAL A N 1
ATOM 708 C CA . VAL A 1 98 ? 11.611 12.740 17.039 1.00 7.80 98 VAL A CA 1
ATOM 709 C C . VAL A 1 98 ? 12.960 12.931 17.730 1.00 8.69 98 VAL A C 1
ATOM 710 O O . VAL A 1 98 ? 13.170 12.470 18.857 1.00 8.48 98 VAL A O 1
ATOM 714 N N . ILE A 1 99 ? 13.884 13.571 17.021 1.00 7.94 99 ILE A N 1
ATOM 715 C CA . ILE A 1 99 ? 15.208 13.874 17.543 1.00 7.42 99 ILE A CA 1
ATOM 716 C C . ILE A 1 99 ? 15.082 15.294 18.080 1.00 7.25 99 ILE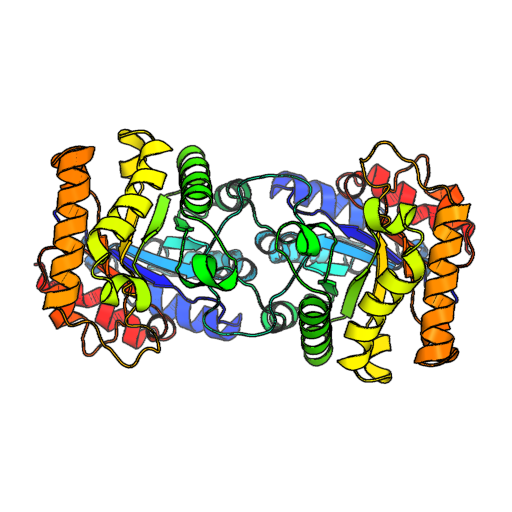 A C 1
ATOM 717 O O . ILE A 1 99 ? 14.602 16.180 17.374 1.00 8.49 99 ILE A O 1
ATOM 722 N N . LEU A 1 100 ? 15.500 15.509 19.323 1.00 6.87 100 LEU A N 1
ATOM 723 C CA . LEU A 1 100 ? 15.399 16.829 19.932 1.00 6.69 100 LEU A CA 1
ATOM 724 C C . LEU A 1 100 ? 16.687 17.270 20.608 1.00 8.00 100 LEU A C 1
ATOM 725 O O . LEU A 1 100 ? 17.413 16.456 21.183 1.00 8.63 100 LEU A O 1
ATOM 730 N N . GLY A 1 101 ? 16.970 18.566 20.526 1.00 7.75 101 GLY A N 1
ATOM 731 C CA . GLY A 1 101 ? 18.159 19.103 21.155 1.00 7.99 101 GLY A CA 1
ATOM 732 C C . GLY A 1 101 ? 19.475 18.790 20.474 1.00 8.54 101 GLY A C 1
ATOM 733 O O . GLY A 1 101 ? 20.532 18.866 21.104 1.00 7.82 101 GLY A O 1
ATOM 734 N N . HIS A 1 102 ? 19.434 18.431 19.198 1.00 7.15 102 HIS A N 1
ATOM 735 C CA . HIS A 1 102 ? 20.671 18.145 18.494 1.00 7.47 102 HIS A CA 1
ATOM 736 C C . HIS A 1 102 ? 21.575 19.372 18.623 1.00 7.13 102 HIS A C 1
ATOM 737 O O . HIS A 1 102 ? 21.092 20.508 18.630 1.00 8.33 102 HIS A O 1
ATOM 744 N N . SER A 1 103 ? 22.880 19.140 18.731 1.00 7.95 103 SER A N 1
ATOM 745 C CA . SER A 1 103 ? 23.840 20.230 18.885 1.00 8.19 103 SER A CA 1
ATOM 746 C C . SER A 1 103 ? 23.700 21.309 17.818 1.00 8.35 103 SER A C 1
ATOM 747 O O . SER A 1 103 ? 23.860 22.490 18.101 1.00 8.79 103 SER A O 1
ATOM 750 N N . GLU A 1 104 ? 23.406 20.902 16.590 1.00 8.11 104 GLU A N 1
ATOM 751 C CA . GLU A 1 104 ? 23.251 21.863 15.511 1.00 7.94 104 GLU A CA 1
ATOM 752 C C . GLU A 1 104 ? 22.117 22.840 15.798 1.00 8.56 104 GLU A C 1
ATOM 753 O O . GLU A 1 104 ? 22.202 24.018 15.451 1.00 10.14 104 GLU A O 1
ATOM 759 N N . ARG A 1 105 ? 21.065 22.365 16.454 1.00 8.72 105 ARG A N 1
ATOM 760 C CA . ARG A 1 105 ? 19.949 23.242 16.780 1.00 7.95 105 ARG A CA 1
ATOM 761 C C . ARG A 1 105 ? 20.228 24.055 18.046 1.00 10.86 105 ARG A C 1
ATOM 762 O O . ARG A 1 105 ? 19.822 25.210 18.155 1.00 10.75 105 ARG A O 1
ATOM 770 N N . ARG A 1 106 ? 20.926 23.455 19.004 1.00 9.31 106 ARG A N 1
ATOM 771 C CA . ARG A 1 106 ? 21.258 24.170 20.231 1.00 10.78 106 ARG A CA 1
ATOM 772 C C . ARG A 1 106 ? 22.198 25.336 19.922 1.00 11.97 106 ARG A C 1
ATOM 773 O O . ARG A 1 106 ? 22.086 26.411 20.511 1.00 13.37 106 ARG A O 1
ATOM 781 N N . GLN A 1 107 ? 23.117 25.118 18.988 1.00 12.31 107 GLN A N 1
ATOM 782 C CA . GLN A 1 107 ? 24.096 26.134 18.619 1.00 13.52 107 GLN A CA 1
ATOM 783 C C . GLN A 1 107 ? 23.627 27.121 17.549 1.00 13.56 107 GLN A C 1
ATOM 784 O O . GLN A 1 107 ? 23.700 28.333 17.747 1.00 15.19 107 GLN A O 1
ATOM 795 N N . ILE A 1 108 ? 23.152 26.608 16.419 1.00 12.15 108 ILE A N 1
ATOM 796 C CA . ILE A 1 108 ? 22.683 27.468 15.333 1.00 13.22 108 ILE A CA 1
ATOM 797 C C . ILE A 1 108 ? 21.356 28.170 15.605 1.00 14.02 108 ILE A C 1
ATOM 798 O O . ILE A 1 108 ? 21.201 29.356 15.301 1.00 14.17 108 ILE A O 1
ATOM 803 N N . PHE A 1 109 ? 20.397 27.448 16.175 1.00 13.01 109 PHE A N 1
ATOM 804 C CA . PHE A 1 109 ? 19.102 28.042 16.452 1.00 12.72 109 PHE A CA 1
ATOM 805 C C . PHE A 1 109 ? 18.894 28.376 17.923 1.00 13.23 109 PHE A C 1
ATOM 806 O O . PHE A 1 109 ? 17.775 28.618 18.374 1.00 14.95 109 PHE A O 1
ATOM 814 N N . HIS A 1 110 ? 20.002 28.397 18.653 1.00 15.06 110 HIS A N 1
ATOM 815 C CA . HIS A 1 110 ? 20.022 28.744 20.063 1.00 16.47 110 HIS A CA 1
ATOM 816 C C . HIS A 1 110 ? 18.929 28.137 20.929 1.00 15.81 110 HIS A C 1
ATOM 817 O O . HIS A 1 110 ? 18.242 28.846 21.666 1.00 17.12 110 HIS A O 1
ATOM 824 N N . GLU A 1 111 ? 18.761 26.823 20.835 1.00 12.55 111 GLU A N 1
ATOM 825 C CA . GLU A 1 111 ? 17.777 26.138 21.659 1.00 11.79 111 GLU A CA 1
ATOM 826 C C . GLU A 1 111 ? 18.459 25.888 23.000 1.00 11.80 111 GLU A C 1
ATOM 827 O O . GLU A 1 111 ? 19.472 25.193 23.067 1.00 13.11 111 GLU A O 1
ATOM 833 N N . SER A 1 112 ? 17.911 26.475 24.059 1.00 10.97 112 SER A N 1
ATOM 834 C CA . SER A 1 112 ? 18.477 26.333 25.397 1.00 10.26 112 SER A CA 1
ATOM 835 C C . SER A 1 112 ? 18.164 24.975 26.008 1.00 9.78 112 SER A C 1
ATOM 836 O O . SER A 1 112 ? 17.372 24.207 25.462 1.00 8.91 112 SER A O 1
ATOM 839 N N . ASN A 1 113 ? 18.781 24.686 27.150 1.00 10.45 113 ASN A N 1
ATOM 840 C CA . ASN A 1 113 ? 18.532 23.424 27.838 1.00 10.64 113 ASN A CA 1
ATOM 841 C C . ASN A 1 113 ? 17.050 23.335 28.182 1.00 10.00 113 ASN A C 1
ATOM 842 O O . ASN A 1 113 ? 16.435 22.275 28.055 1.00 9.98 113 ASN A O 1
ATOM 847 N N . GLU A 1 114 ? 16.493 24.460 28.624 1.00 12.00 114 GLU A N 1
ATOM 848 C CA . GLU A 1 114 ? 15.090 24.539 29.013 1.00 11.67 114 GLU A CA 1
ATOM 849 C C . GLU A 1 114 ? 14.145 24.397 27.826 1.00 10.87 114 GLU A C 1
ATOM 850 O O . GLU A 1 114 ? 13.107 23.743 27.929 1.00 10.78 114 GLU A O 1
ATOM 856 N N . GLN A 1 115 ? 14.507 25.011 26.703 1.00 11.29 115 GLN A N 1
ATOM 857 C CA . GLN A 1 115 ? 13.684 24.937 25.503 1.00 11.98 115 GLN A CA 1
ATOM 858 C C . GLN A 1 115 ? 13.654 23.504 24.985 1.00 10.88 115 GLN A C 1
ATOM 859 O O . GLN A 1 115 ? 12.612 23.012 24.554 1.00 11.12 115 GLN A O 1
ATOM 870 N N . VAL A 1 116 ? 14.803 22.837 25.032 1.00 9.93 116 VAL A N 1
ATOM 871 C CA . VAL A 1 116 ? 14.891 21.456 24.577 1.00 9.08 116 VAL A CA 1
ATOM 872 C C . VAL A 1 116 ? 14.041 20.596 25.521 1.00 9.36 116 VAL A C 1
ATOM 873 O O . VAL A 1 116 ? 13.299 19.714 25.079 1.00 8.28 116 VAL A O 1
ATOM 877 N N . ALA A 1 117 ? 14.144 20.863 26.821 1.00 8.20 117 ALA A N 1
ATOM 878 C CA . ALA A 1 117 ? 13.380 20.112 27.815 1.00 9.41 117 ALA A CA 1
ATOM 879 C C . ALA A 1 117 ? 11.882 20.260 27.575 1.00 9.65 117 ALA A C 1
ATOM 880 O O . ALA A 1 117 ? 11.125 19.302 27.727 1.00 9.85 117 ALA A O 1
ATOM 882 N N . GLU A 1 118 ? 11.464 21.467 27.205 1.00 10.88 118 GLU A N 1
ATOM 883 C CA . GLU A 1 118 ? 10.058 21.741 26.935 1.00 11.90 118 GLU A CA 1
ATOM 884 C C . GLU A 1 118 ? 9.590 20.874 25.775 1.00 11.09 118 GLU A C 1
ATOM 885 O O . GLU A 1 118 ? 8.511 20.282 25.821 1.00 10.73 118 GLU A O 1
ATOM 896 N N . LYS A 1 119 ? 10.413 20.806 24.733 1.00 9.93 119 LYS A N 1
ATOM 897 C CA . LYS A 1 119 ? 10.086 20.013 23.556 1.00 8.86 119 LYS A CA 1
ATOM 898 C C . LYS A 1 119 ? 9.988 18.534 23.907 1.00 8.45 119 LYS A C 1
ATOM 899 O O . LYS A 1 119 ? 9.086 17.846 23.450 1.00 8.18 119 LYS A O 1
ATOM 905 N N . VAL A 1 120 ? 10.920 18.045 24.719 1.00 9.14 120 VAL A N 1
ATOM 906 C CA . VAL A 1 120 ? 10.896 16.644 25.118 1.00 9.56 120 VAL A CA 1
ATOM 907 C C . VAL A 1 120 ? 9.598 16.338 25.861 1.00 9.39 120 VAL A C 1
ATOM 908 O O . VAL A 1 120 ? 8.943 15.327 25.599 1.00 9.68 120 VAL A O 1
ATOM 912 N N . LYS A 1 121 ? 9.231 17.222 26.782 1.00 10.06 121 LYS A N 1
ATOM 913 C CA . LYS A 1 121 ? 8.016 17.058 27.570 1.00 10.72 121 LYS A CA 1
ATOM 914 C C . LYS A 1 121 ? 6.761 16.951 26.709 1.00 11.17 121 LYS A C 1
ATOM 915 O O . LYS A 1 121 ? 5.990 16.001 26.844 1.00 10.05 121 LYS A O 1
ATOM 921 N N . VAL A 1 122 ? 6.552 17.922 25.823 1.00 10.10 122 VAL A N 1
ATOM 922 C CA . VAL A 1 122 ? 5.362 17.899 24.981 1.00 10.91 122 VAL A CA 1
ATOM 923 C C . VAL A 1 122 ? 5.390 16.756 23.972 1.00 9.60 122 VAL A C 1
ATOM 924 O O . VAL A 1 122 ? 4.344 16.231 23.593 1.00 11.62 122 VAL A O 1
ATOM 928 N N . ALA A 1 123 ? 6.583 16.359 23.543 1.00 9.35 123 ALA A N 1
ATOM 929 C CA . ALA A 1 123 ? 6.701 15.259 22.595 1.00 9.02 123 ALA A CA 1
ATOM 930 C C . ALA A 1 123 ? 6.215 13.973 23.259 1.00 10.52 123 ALA A C 1
ATOM 931 O O . ALA A 1 123 ? 5.428 13.224 22.685 1.00 10.45 123 ALA A O 1
ATOM 933 N N . ILE A 1 124 ? 6.674 13.724 24.482 1.00 10.71 124 ILE A N 1
ATOM 934 C CA . ILE A 1 124 ? 6.268 12.523 25.196 1.00 12.15 124 ILE A CA 1
ATOM 935 C C . ILE A 1 124 ? 4.789 12.593 25.573 1.00 12.47 124 ILE A C 1
ATOM 936 O O . ILE A 1 124 ? 4.094 11.576 25.548 1.00 13.99 124 ILE A O 1
ATOM 941 N N . ASP A 1 125 ? 4.304 13.789 25.904 1.00 14.44 125 ASP A N 1
ATOM 942 C CA . ASP A 1 125 ? 2.892 13.950 26.253 1.00 14.49 125 ASP A CA 1
ATOM 943 C C . ASP A 1 125 ? 2.038 13.515 25.068 1.00 15.39 125 ASP A C 1
ATOM 944 O O . ASP A 1 125 ? 0.980 12.908 25.240 1.00 16.72 125 ASP A O 1
ATOM 949 N N . ALA A 1 126 ? 2.507 13.838 23.865 1.00 14.23 126 ALA A N 1
ATOM 950 C CA . ALA A 1 126 ? 1.795 13.502 22.636 1.00 14.16 126 ALA A CA 1
ATOM 951 C C . ALA A 1 126 ? 1.911 12.027 22.266 1.00 13.41 126 ALA A C 1
ATOM 952 O O . ALA A 1 126 ? 1.165 11.538 21.418 1.00 14.95 126 ALA A O 1
ATOM 954 N N . GLY A 1 127 ? 2.851 11.325 22.891 1.00 13.51 127 GLY A N 1
ATOM 955 C CA . GLY A 1 127 ? 3.022 9.909 22.606 1.00 13.20 127 GLY A CA 1
ATOM 956 C C . GLY A 1 127 ? 4.238 9.556 21.770 1.00 12.83 127 GLY A C 1
ATOM 957 O O . GLY A 1 127 ? 4.432 8.397 21.408 1.00 13.59 127 GLY A O 1
ATOM 958 N N . LEU A 1 128 ? 5.061 10.550 21.460 1.00 11.30 128 LEU A N 1
ATOM 959 C CA . LEU A 1 128 ? 6.261 10.320 20.668 1.00 11.03 128 LEU A CA 1
ATOM 960 C C . LEU A 1 128 ? 7.389 9.725 21.496 1.00 10.53 128 LEU A C 1
ATOM 961 O O . LEU A 1 128 ? 7.449 9.907 22.714 1.00 11.43 128 LEU A O 1
ATOM 966 N N . LYS A 1 129 ? 8.270 8.993 20.824 1.00 10.42 129 LYS A N 1
ATOM 967 C CA . LYS A 1 129 ? 9.434 8.517 21.470 1.00 10.53 129 LYS A CA 1
ATOM 968 C C . LYS A 1 129 ? 10.494 9.495 21.102 1.00 10.19 129 LYS A C 1
ATOM 969 O O . LYS A 1 129 ? 10.458 10.121 20.051 1.00 9.46 129 LYS A O 1
ATOM 975 N N . VAL A 1 130 ? 11.464 9.718 21.977 1.00 8.90 130 VAL A N 1
ATOM 976 C CA . VAL A 1 130 ? 12.440 10.770 21.737 1.00 9.17 130 VAL A CA 1
ATOM 977 C C . VAL A 1 130 ? 13.907 10.391 21.828 1.00 8.27 130 VAL A C 1
ATOM 978 O O . VAL A 1 130 ? 14.303 9.594 22.674 1.00 9.45 130 VAL A O 1
ATOM 982 N N . ILE A 1 131 ? 14.701 10.961 20.928 1.00 8.62 131 ILE A N 1
ATOM 983 C CA . ILE A 1 131 ? 16.105 10.841 21.008 1.00 8.10 131 ILE A CA 1
ATOM 984 C C . ILE A 1 131 ? 16.554 12.192 21.415 1.00 8.35 131 ILE A C 1
ATOM 985 O O . ILE A 1 131 ? 16.505 13.149 20.653 1.00 8.73 131 ILE A O 1
ATOM 990 N N . ALA A 1 132 ? 16.906 12.323 22.691 1.00 7.70 132 ALA A N 1
ATOM 991 C CA . ALA A 1 132 ? 17.301 13.607 23.255 1.00 7.89 132 ALA A CA 1
ATOM 992 C C . ALA A 1 132 ? 18.816 13.722 23.229 1.00 7.44 132 ALA A C 1
ATOM 993 O O . ALA A 1 132 ? 19.521 12.899 23.812 1.00 7.57 132 ALA A O 1
ATOM 995 N N . CYS A 1 133 ? 19.307 14.755 22.554 1.00 8.54 133 CYS A N 1
ATOM 996 C CA . CYS A 1 133 ? 20.740 14.972 22.415 1.00 8.09 133 CYS A CA 1
ATOM 997 C C . CYS A 1 133 ? 21.317 15.898 23.468 1.00 8.24 133 CYS A C 1
ATOM 998 O O . CYS A 1 133 ? 20.716 16.915 23.818 1.00 8.66 133 CYS A O 1
ATOM 1001 N N . ILE A 1 134 ? 22.495 15.526 23.958 1.00 7.83 134 ILE A N 1
ATOM 1002 C CA . ILE A 1 134 ? 23.216 16.289 24.969 1.00 9.03 134 ILE A CA 1
ATOM 1003 C C . ILE A 1 134 ? 24.705 16.234 24.618 1.00 9.40 134 ILE A C 1
ATOM 1004 O O . ILE A 1 134 ? 25.119 15.423 23.791 1.00 11.75 134 ILE A O 1
ATOM 1009 N N . GLY A 1 135 ? 25.508 17.098 25.234 1.00 8.33 135 GLY A N 1
ATOM 1010 C CA . GLY A 1 135 ? 26.935 17.097 24.947 1.00 8.43 135 GLY A CA 1
ATOM 1011 C C . GLY A 1 135 ? 27.582 18.449 25.183 1.00 8.13 135 GLY A C 1
ATOM 1012 O O . GLY A 1 135 ? 26.916 19.477 25.090 1.00 9.23 135 GLY A O 1
ATOM 1013 N N . GLU A 1 136 ? 28.886 18.449 25.466 1.00 9.28 136 GLU A N 1
ATOM 1014 C CA . GLU A 1 136 ? 29.621 19.684 25.746 1.00 9.22 136 GLU A CA 1
ATOM 1015 C C . GLU A 1 136 ? 30.524 20.164 24.608 1.00 11.34 136 GLU A C 1
ATOM 1016 O O . GLU A 1 136 ? 30.990 19.371 23.786 1.00 10.40 136 GLU A O 1
ATOM 1022 N N . THR A 1 137 ? 30.777 21.471 24.586 1.00 12.64 137 THR A N 1
ATOM 1023 C CA . THR A 1 137 ? 31.626 22.097 23.574 1.00 14.57 137 THR A CA 1
ATOM 1024 C C . THR A 1 137 ? 33.098 21.975 23.962 1.00 15.66 137 THR A C 1
ATOM 1025 O O . THR A 1 137 ? 33.422 21.561 25.074 1.00 15.67 137 THR A O 1
ATOM 1029 N N . GLU A 1 138 ? 33.986 22.350 23.045 1.00 17.86 138 GLU A N 1
ATOM 1030 C CA . GLU A 1 138 ? 35.418 22.292 23.315 1.00 20.16 138 GLU A CA 1
ATOM 1031 C C . GLU A 1 138 ? 35.779 23.212 24.476 1.00 18.72 138 GLU A C 1
ATOM 1032 O O . GLU A 1 138 ? 36.582 22.857 25.336 1.00 19.27 138 GLU A O 1
ATOM 1038 N N . ALA A 1 139 ? 35.181 24.398 24.495 1.00 19.05 139 ALA A N 1
ATOM 1039 C CA . ALA A 1 139 ? 35.447 25.359 25.557 1.00 17.87 139 ALA A CA 1
ATOM 1040 C C . ALA A 1 139 ? 35.063 24.771 26.912 1.00 17.00 139 ALA A C 1
ATOM 1041 O O . ALA A 1 139 ? 35.790 24.915 27.894 1.00 17.66 139 ALA A O 1
ATOM 1043 N N . GLN A 1 140 ? 33.920 24.098 26.962 1.00 16.64 140 GLN A N 1
ATOM 1044 C CA . GLN A 1 140 ? 33.454 23.507 28.207 1.00 14.20 140 GLN A CA 1
ATOM 1045 C C . GLN A 1 140 ? 34.315 22.323 28.640 1.00 14.28 140 GLN A C 1
ATOM 1046 O O . GLN A 1 140 ? 34.562 22.136 29.831 1.00 14.89 140 GLN A O 1
ATOM 1052 N N . ARG A 1 141 ? 34.788 21.533 27.680 1.00 15.49 141 ARG A N 1
ATOM 1053 C CA . ARG A 1 141 ? 35.607 20.375 28.016 1.00 16.74 141 ARG A CA 1
ATOM 1054 C C . ARG A 1 141 ? 36.991 20.747 28.550 1.00 18.71 141 ARG A C 1
ATOM 1055 O O . ARG A 1 141 ? 37.449 20.175 29.541 1.00 19.61 141 ARG A O 1
ATOM 1063 N N . ILE A 1 142 ? 37.656 21.699 27.904 1.00 19.35 142 ILE A N 1
ATOM 1064 C CA . ILE A 1 142 ? 38.983 22.111 28.353 1.00 20.94 142 ILE A CA 1
ATOM 1065 C C . ILE A 1 142 ? 38.885 22.780 29.720 1.00 20.59 142 ILE A C 1
ATOM 1066 O O . ILE A 1 142 ? 39.837 22.765 30.502 1.00 20.66 142 ILE A O 1
ATOM 1071 N N . ALA A 1 143 ? 37.724 23.362 30.006 1.00 19.32 143 ALA A N 1
ATOM 1072 C CA . ALA A 1 143 ? 37.498 24.013 31.289 1.00 18.93 143 ALA A CA 1
ATOM 1073 C C . ALA A 1 143 ? 37.093 22.959 32.317 1.00 18.75 143 ALA A C 1
ATOM 1074 O O . ALA A 1 143 ? 36.716 23.286 33.441 1.00 19.29 143 ALA A O 1
ATOM 1076 N N . ASN A 1 144 ? 37.177 21.692 31.915 1.00 18.35 144 ASN A N 1
ATOM 1077 C CA . ASN A 1 144 ? 36.826 20.568 32.780 1.00 18.60 144 ASN A CA 1
ATOM 1078 C C . ASN A 1 144 ? 35.403 20.691 33.315 1.00 16.74 144 ASN A C 1
ATOM 1079 O O . ASN A 1 144 ? 35.149 20.437 34.492 1.00 17.18 144 ASN A O 1
ATOM 1084 N N . GLN A 1 145 ? 34.475 21.067 32.440 1.00 15.96 145 GLN A N 1
ATOM 1085 C CA . GLN A 1 145 ? 33.081 21.235 32.833 1.00 15.11 145 GLN A CA 1
ATOM 1086 C C . GLN A 1 145 ? 32.147 20.220 32.184 1.00 14.09 145 GLN A C 1
ATOM 1087 O O . GLN A 1 145 ? 30.933 20.409 32.173 1.00 13.58 145 GLN A O 1
ATOM 1098 N N . THR A 1 146 ? 32.710 19.142 31.650 1.00 11.91 146 THR A N 1
ATOM 1099 C CA . THR A 1 146 ? 31.902 18.117 30.994 1.00 10.51 146 THR A CA 1
ATOM 1100 C C . THR A 1 146 ? 30.749 17.601 31.859 1.00 11.11 146 THR A C 1
ATOM 1101 O O . THR A 1 146 ? 29.593 17.615 31.431 1.00 11.19 146 THR A O 1
ATOM 1105 N N . GLU A 1 147 ? 31.048 17.155 33.076 1.00 10.20 147 GLU A N 1
ATOM 1106 C CA . GLU A 1 147 ? 29.996 16.630 33.941 1.00 10.54 147 GLU A CA 1
ATOM 1107 C C . GLU A 1 147 ? 28.924 17.650 34.291 1.00 10.91 147 GLU A C 1
ATOM 1108 O O . GLU A 1 147 ? 27.734 17.362 34.193 1.00 11.25 147 GLU A O 1
ATOM 1114 N N . GLU A 1 148 ? 29.346 18.843 34.695 1.00 11.54 148 GLU A N 1
ATOM 1115 C CA . GLU A 1 148 ? 28.397 19.885 35.065 1.00 11.89 148 GLU A CA 1
ATOM 1116 C C . GLU A 1 148 ? 27.509 20.273 33.890 1.00 11.20 148 GLU A C 1
ATOM 1117 O O . GLU A 1 148 ? 26.303 20.456 34.049 1.00 11.37 148 GLU A O 1
ATOM 1128 N N . VAL A 1 149 ? 28.106 20.391 32.708 1.00 10.91 149 VAL A N 1
ATOM 1129 C CA . VAL A 1 149 ? 27.352 20.769 31.516 1.00 11.03 149 VAL A CA 1
ATOM 1130 C C . VAL A 1 149 ? 26.330 19.700 31.146 1.00 10.72 149 VAL A C 1
ATOM 1131 O O . VAL A 1 149 ? 25.159 20.004 30.920 1.00 10.08 149 VAL A O 1
ATOM 1135 N N . VAL A 1 150 ? 26.769 18.449 31.087 1.00 10.86 150 VAL A N 1
ATOM 1136 C CA . VAL A 1 150 ? 25.866 17.361 30.747 1.00 11.07 150 VAL A CA 1
ATOM 1137 C C . VAL A 1 150 ? 24.794 17.208 31.826 1.00 11.07 150 VAL A C 1
ATOM 1138 O O . VAL A 1 150 ? 23.630 16.960 31.523 1.00 9.79 150 VAL A O 1
ATOM 1142 N N . ALA A 1 151 ? 25.189 17.376 33.083 1.00 11.01 151 ALA A N 1
ATOM 1143 C CA . ALA A 1 151 ? 24.251 17.274 34.196 1.00 10.38 151 ALA A CA 1
ATOM 1144 C C . ALA A 1 151 ? 23.148 18.324 34.068 1.00 9.55 151 ALA A C 1
ATOM 1145 O O . ALA A 1 151 ? 21.975 18.034 34.301 1.00 10.81 151 ALA A O 1
ATOM 1147 N N . ALA A 1 152 ? 23.528 19.541 33.694 1.00 10.66 152 ALA A N 1
ATOM 1148 C CA . ALA A 1 152 ? 22.561 20.619 33.544 1.00 10.34 152 ALA A CA 1
ATOM 1149 C C . ALA A 1 152 ? 21.596 20.346 32.395 1.00 9.76 152 ALA A C 1
ATOM 1150 O O . ALA A 1 152 ? 20.412 20.661 32.487 1.00 8.82 152 ALA A O 1
ATOM 1152 N N . GLN A 1 153 ? 22.095 19.762 31.312 1.00 9.52 153 GLN A N 1
ATOM 1153 C CA . GLN A 1 153 ? 21.233 19.458 30.179 1.00 9.05 153 GLN A CA 1
ATOM 1154 C C . GLN A 1 153 ? 20.238 18.375 30.579 1.00 9.68 153 GLN A C 1
ATOM 1155 O O . GLN A 1 153 ? 19.056 18.441 30.235 1.00 10.88 153 GLN A O 1
ATOM 1161 N N . LEU A 1 154 ? 20.722 17.385 31.319 1.00 9.98 154 LEU A N 1
ATOM 1162 C CA . LEU A 1 154 ? 19.874 16.294 31.777 1.00 9.28 154 LEU A CA 1
ATOM 1163 C C . LEU A 1 154 ? 18.877 16.765 32.828 1.00 10.02 154 LEU A C 1
ATOM 1164 O O . LEU A 1 154 ? 17.717 16.361 32.810 1.00 9.56 154 LEU A O 1
ATOM 1169 N N . LYS A 1 155 ? 19.324 17.624 33.740 1.00 9.73 155 LYS A N 1
ATOM 1170 C CA . LYS A 1 155 ? 18.437 18.112 34.789 1.00 10.14 155 LYS A CA 1
ATOM 1171 C C . LYS A 1 155 ? 17.265 18.892 34.209 1.00 11.04 155 LYS A C 1
ATOM 1172 O O . LYS A 1 155 ? 16.134 18.754 34.670 1.00 11.44 155 LYS A O 1
ATOM 1178 N N . ALA A 1 156 ? 17.536 19.707 33.196 1.00 10.45 156 ALA A N 1
ATOM 1179 C CA . ALA A 1 156 ? 16.484 20.490 32.561 1.00 10.74 156 ALA A CA 1
ATOM 1180 C C . ALA A 1 156 ? 15.392 19.552 32.056 1.00 11.29 156 ALA A C 1
ATOM 1181 O O . ALA A 1 156 ? 14.201 19.804 32.241 1.00 12.22 156 ALA A O 1
ATOM 1183 N N . ILE A 1 157 ? 15.806 18.460 31.425 1.00 9.53 157 ILE A N 1
ATOM 1184 C CA . ILE A 1 157 ? 14.864 17.484 30.897 1.00 10.51 157 ILE A CA 1
ATOM 1185 C C . ILE A 1 157 ? 14.111 16.778 32.022 1.00 10.86 157 ILE A C 1
ATOM 1186 O O . ILE A 1 157 ? 12.887 16.664 31.987 1.00 11.89 157 ILE A O 1
ATOM 1191 N N . ASN A 1 158 ? 14.839 16.313 33.029 1.00 11.50 158 ASN A N 1
ATOM 1192 C CA . ASN A 1 158 ? 14.201 15.618 34.136 1.00 11.86 158 ASN A CA 1
ATOM 1193 C C . ASN A 1 158 ? 13.216 16.512 34.892 1.00 12.99 158 ASN A C 1
ATOM 1194 O O . ASN A 1 158 ? 12.159 16.048 35.321 1.00 14.46 158 ASN A O 1
ATOM 1199 N N . ASN A 1 159 ? 13.562 17.788 35.050 1.00 13.61 159 ASN A N 1
ATOM 1200 C CA . ASN A 1 159 ? 12.697 18.743 35.746 1.00 14.49 159 ASN A CA 1
ATOM 1201 C C . ASN A 1 159 ? 11.337 18.877 35.074 1.00 14.90 159 ASN A C 1
ATOM 1202 O O . ASN A 1 159 ? 10.331 19.146 35.732 1.00 17.01 159 ASN A O 1
ATOM 1207 N N . ALA A 1 160 ? 11.313 18.690 33.760 1.00 14.10 160 ALA A N 1
ATOM 1208 C CA . ALA A 1 160 ? 10.086 18.849 32.991 1.00 13.49 160 ALA A CA 1
ATOM 1209 C C . ALA A 1 160 ? 9.212 17.617 32.820 1.00 13.44 160 ALA A C 1
ATOM 1210 O O . ALA A 1 160 ? 8.035 17.742 32.486 1.00 14.52 160 ALA A O 1
ATOM 1212 N N . ILE A 1 161 ? 9.765 16.432 33.051 1.00 13.52 161 ILE A N 1
ATOM 1213 C CA . ILE A 1 161 ? 8.986 15.216 32.858 1.00 13.92 161 ILE A CA 1
ATOM 1214 C C . ILE A 1 161 ? 8.899 14.289 34.064 1.00 15.22 161 ILE A C 1
ATOM 1215 O O . ILE A 1 161 ? 9.640 14.434 35.034 1.00 15.88 161 ILE A O 1
ATOM 1220 N N . SER A 1 162 ? 7.977 13.333 33.987 1.00 15.14 162 SER A N 1
ATOM 1221 C CA . SER A 1 162 ? 7.775 12.362 35.055 1.00 15.41 162 SER A CA 1
ATOM 1222 C C . SER A 1 162 ? 8.763 11.215 34.895 1.00 15.69 162 SER A C 1
ATOM 1223 O O . SER A 1 162 ? 9.414 11.079 33.858 1.00 15.77 162 SER A O 1
ATOM 1226 N N . LYS A 1 163 ? 8.869 10.388 35.927 1.00 15.63 163 LYS A N 1
ATOM 1227 C CA . LYS A 1 163 ? 9.771 9.248 35.902 1.00 16.06 163 LYS A CA 1
ATOM 1228 C C . LYS A 1 163 ? 9.375 8.286 34.783 1.00 16.21 163 LYS A C 1
ATOM 1229 O O . LYS A 1 163 ? 10.230 7.769 34.061 1.00 14.84 163 LYS A O 1
ATOM 1235 N N . GLU A 1 164 ? 8.073 8.058 34.637 1.00 15.67 164 GLU A N 1
ATOM 1236 C CA . GLU A 1 164 ? 7.563 7.152 33.616 1.00 16.12 164 GLU A CA 1
ATOM 1237 C C . GLU A 1 164 ? 7.812 7.654 32.195 1.00 14.90 164 GLU A C 1
ATOM 1238 O O . GLU A 1 164 ? 7.943 6.856 31.264 1.00 16.14 164 GLU A O 1
ATOM 1244 N N . ALA A 1 165 ? 7.887 8.971 32.032 1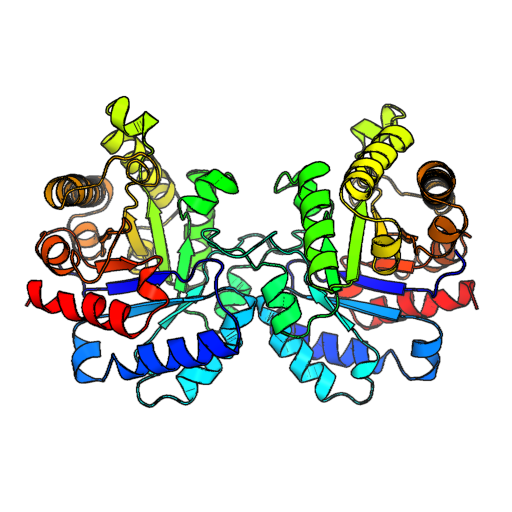.00 14.69 165 ALA A N 1
ATOM 1245 C CA . ALA A 1 165 ? 8.124 9.566 30.719 1.00 13.37 165 ALA A CA 1
ATOM 1246 C C . ALA A 1 165 ? 9.481 9.158 30.150 1.00 13.53 165 ALA A C 1
ATOM 1247 O O . ALA A 1 165 ? 9.669 9.139 28.934 1.00 14.21 165 ALA A O 1
ATOM 1249 N N . TRP A 1 166 ? 10.423 8.826 31.029 1.00 12.85 166 TRP A N 1
ATOM 1250 C CA . TRP A 1 166 ? 11.755 8.426 30.590 1.00 11.96 166 TRP A CA 1
ATOM 1251 C C . TRP A 1 166 ? 11.758 7.143 29.764 1.00 12.62 166 TRP A C 1
ATOM 1252 O O . TRP A 1 166 ? 12.700 6.884 29.021 1.00 12.92 166 TRP A O 1
ATOM 1263 N N . LYS A 1 167 ? 10.722 6.266 29.870 1.00 20.00 167 LYS A N 1
ATOM 1264 C CA . LYS A 1 167 ? 10.614 5.055 29.065 1.00 20.00 167 LYS A CA 1
ATOM 1265 C C . LYS A 1 167 ? 10.699 5.353 27.564 1.00 20.00 167 LYS A C 1
ATOM 1266 O O . LYS A 1 167 ? 11.161 4.550 26.764 1.00 20.00 167 LYS A O 1
ATOM 1276 N N . ASN A 1 168 ? 10.192 6.542 27.185 1.00 15.51 168 ASN A N 1
ATOM 1277 C CA . ASN A 1 168 ? 10.175 6.899 25.769 1.00 16.58 168 ASN A CA 1
ATOM 1278 C C . ASN A 1 168 ? 11.493 7.537 25.322 1.00 15.02 168 ASN A C 1
ATOM 1279 O O . ASN A 1 168 ? 11.663 7.936 24.178 1.00 16.48 168 ASN A O 1
ATOM 1284 N N . ILE A 1 169 ? 12.454 7.696 26.223 1.00 11.86 169 ILE A N 1
ATOM 1285 C CA . ILE A 1 169 ? 13.675 8.462 25.873 1.00 10.10 169 ILE A CA 1
ATOM 1286 C C . ILE A 1 169 ? 14.945 7.600 25.613 1.00 10.02 169 ILE A C 1
ATOM 1287 O O . ILE A 1 169 ? 15.263 6.677 26.351 1.00 10.78 169 ILE A O 1
ATOM 1292 N N . ILE A 1 170 ? 15.632 7.998 24.546 1.00 9.65 170 ILE A N 1
ATOM 1293 C CA . ILE A 1 170 ? 16.907 7.514 24.166 1.00 9.32 170 ILE A CA 1
ATOM 1294 C C . ILE A 1 170 ? 17.801 8.699 24.248 1.00 8.10 170 ILE A C 1
ATOM 1295 O O . ILE A 1 170 ? 17.510 9.767 23.725 1.00 8.63 170 ILE A O 1
ATOM 1300 N N . LEU A 1 171 ? 18.920 8.622 24.956 1.00 7.69 171 LEU A N 1
ATOM 1301 C CA . LEU A 1 171 ? 19.810 9.773 25.049 1.00 7.80 171 LEU A CA 1
ATOM 1302 C C . LEU A 1 171 ? 20.912 9.597 24.018 1.00 7.83 171 LEU A C 1
ATOM 1303 O O . LEU A 1 171 ? 21.343 8.479 23.749 1.00 9.23 171 LEU A O 1
ATOM 1308 N N . ALA A 1 172 ? 21.347 10.698 23.421 1.00 7.02 172 ALA A N 1
ATOM 1309 C CA . ALA A 1 172 ? 22.426 10.649 22.446 1.00 7.01 172 ALA A CA 1
ATOM 1310 C C . ALA A 1 172 ? 23.483 11.642 22.889 1.00 7.70 172 ALA A C 1
ATOM 1311 O O . ALA A 1 172 ? 23.217 12.840 22.979 1.00 8.59 172 ALA A O 1
ATOM 1313 N N . TYR A 1 173 ? 24.674 11.139 23.197 1.00 7.12 173 TYR A N 1
ATOM 1314 C CA . TYR A 1 173 ? 25.762 12.006 23.618 1.00 7.22 173 TYR A CA 1
ATOM 1315 C C . TYR A 1 173 ? 26.578 12.478 22.426 1.00 6.91 173 TYR A C 1
ATOM 1316 O O . TYR A 1 173 ? 27.151 11.675 21.688 1.00 8.57 173 TYR A O 1
ATOM 1325 N N . GLU A 1 174 ? 26.627 13.789 22.246 1.00 7.87 174 GLU A N 1
ATOM 1326 C CA . GLU A 1 174 ? 27.399 14.371 21.166 1.00 8.04 174 GLU A CA 1
ATOM 1327 C C . GLU A 1 174 ? 28.645 15.054 21.699 1.00 8.79 174 GLU A C 1
ATOM 1328 O O . GLU A 1 174 ? 28.556 16.071 22.388 1.00 8.82 174 GLU A O 1
ATOM 1334 N N . PRO A 1 175 ? 29.823 14.494 21.413 1.00 9.14 175 PRO A N 1
ATOM 1335 C CA . PRO A 1 175 ? 31.043 15.143 21.895 1.00 9.89 175 PRO A CA 1
ATOM 1336 C C . PRO A 1 175 ? 31.313 16.283 20.914 1.00 10.21 175 PRO A C 1
ATOM 1337 O O . PRO A 1 175 ? 32.153 16.169 20.027 1.00 10.69 175 PRO A O 1
ATOM 1341 N N . VAL A 1 176 ? 30.561 17.371 21.066 1.00 11.18 176 VAL A N 1
ATOM 1342 C CA . VAL A 1 176 ? 30.682 18.527 20.185 1.00 11.49 176 VAL A CA 1
ATOM 1343 C C . VAL A 1 176 ? 32.132 18.974 20.038 1.00 12.40 176 VAL A C 1
ATOM 1344 O O . VAL A 1 176 ? 32.556 19.414 18.967 1.00 12.06 176 VAL A O 1
ATOM 1348 N N . TRP A 1 177 ? 32.885 18.846 21.122 1.00 11.53 177 TRP A N 1
ATOM 1349 C CA . TRP A 1 177 ? 34.293 19.213 21.145 1.00 12.74 177 TRP A CA 1
ATOM 1350 C C . TRP A 1 177 ? 35.130 18.388 20.161 1.00 13.24 177 TRP A C 1
ATOM 1351 O O . TRP A 1 177 ? 36.251 18.774 19.825 1.00 15.19 177 TRP A O 1
ATOM 1362 N N . ALA A 1 178 ? 34.586 17.261 19.705 1.00 12.91 178 ALA A N 1
ATOM 1363 C CA . ALA A 1 178 ? 35.302 16.370 18.790 1.00 14.58 178 ALA A CA 1
ATOM 1364 C C . ALA A 1 178 ? 34.591 16.071 17.472 1.00 15.77 178 ALA A C 1
ATOM 1365 O O . ALA A 1 178 ? 34.979 15.149 16.751 1.00 17.49 178 ALA A O 1
ATOM 1367 N N . ILE A 1 179 ? 33.552 16.830 17.147 1.00 15.27 179 ILE A N 1
ATOM 1368 C CA . ILE A 1 179 ? 32.847 16.586 15.895 1.00 15.89 179 ILE A CA 1
ATOM 1369 C C . ILE A 1 179 ? 33.324 17.560 14.816 1.00 16.97 179 ILE A C 1
ATOM 1370 O O . ILE A 1 179 ? 32.904 18.717 14.771 1.00 17.02 179 ILE A O 1
ATOM 1375 N N . GLY A 1 180 ? 34.229 17.073 13.966 1.00 17.64 180 GLY A N 1
ATOM 1376 C CA . GLY A 1 180 ? 34.775 17.875 12.883 1.00 18.76 180 GLY A CA 1
ATOM 1377 C C . GLY A 1 180 ? 35.717 18.983 13.322 1.00 19.37 180 GLY A C 1
ATOM 1378 O O . GLY A 1 180 ? 36.051 19.866 12.534 1.00 19.18 180 GLY A O 1
ATOM 1379 N N . THR A 1 181 ? 36.161 18.932 14.572 1.00 19.55 181 THR A N 1
ATOM 1380 C CA . THR A 1 181 ? 37.046 19.957 15.113 1.00 20.14 181 THR A CA 1
ATOM 1381 C C . THR A 1 181 ? 38.529 19.675 14.918 1.00 21.23 181 THR A C 1
ATOM 1382 O O . THR A 1 181 ? 39.356 20.579 15.021 1.00 22.73 181 THR A O 1
ATOM 1386 N N . GLY A 1 182 ? 38.867 18.423 14.637 1.00 21.30 182 GLY A N 1
ATOM 1387 C CA . GLY A 1 182 ? 40.263 18.069 14.463 1.00 22.64 182 GLY A CA 1
ATOM 1388 C C . GLY A 1 182 ? 40.691 17.219 15.641 1.00 23.18 182 GLY A C 1
ATOM 1389 O O . GLY A 1 182 ? 41.777 16.637 15.649 1.00 23.61 182 GLY A O 1
ATOM 1390 N N . LYS A 1 183 ? 39.829 17.164 16.653 1.00 22.62 183 LYS A N 1
ATOM 1391 C CA . LYS A 1 183 ? 40.090 16.356 17.837 1.00 22.97 183 LYS A CA 1
ATOM 1392 C C . LYS A 1 183 ? 39.312 15.057 17.684 1.00 22.83 183 LYS A C 1
ATOM 1393 O O . LYS A 1 183 ? 38.161 15.062 17.250 1.00 22.81 183 LYS A O 1
ATOM 1399 N N . THR A 1 184 ? 39.944 13.945 18.038 1.00 23.28 184 THR A N 1
ATOM 1400 C CA . THR A 1 184 ? 39.303 12.643 17.930 1.00 24.54 184 THR A CA 1
ATOM 1401 C C . THR A 1 184 ? 38.903 12.109 19.299 1.00 23.09 184 THR A C 1
ATOM 1402 O O . THR A 1 184 ? 39.736 12.005 20.200 1.00 25.44 184 THR A O 1
ATOM 1406 N N . ALA A 1 185 ? 37.625 11.780 19.456 1.00 21.15 185 ALA A N 1
ATOM 1407 C CA . ALA A 1 185 ? 37.134 11.233 20.715 1.00 19.03 185 ALA A CA 1
ATOM 1408 C C . ALA A 1 185 ? 37.379 9.730 20.694 1.00 17.90 185 ALA A C 1
ATOM 1409 O O . ALA A 1 185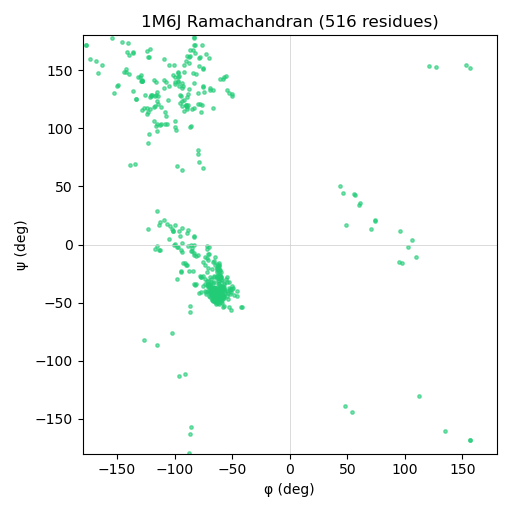 ? 36.829 9.017 19.857 1.00 19.38 185 ALA A O 1
ATOM 1411 N N . THR A 1 186 ? 38.211 9.252 21.612 1.00 15.15 186 THR A N 1
ATOM 1412 C CA . THR A 1 186 ? 38.527 7.832 21.681 1.00 13.06 186 THR A CA 1
ATOM 1413 C C . THR A 1 186 ? 37.392 7.060 22.335 1.00 12.63 186 THR A C 1
ATOM 1414 O O . THR A 1 186 ? 36.540 7.642 23.011 1.00 12.62 186 THR A O 1
ATOM 1418 N N . PRO A 1 187 ? 37.353 5.735 22.129 1.00 11.02 187 PRO A N 1
ATOM 1419 C CA . PRO A 1 187 ? 36.294 4.932 22.740 1.00 11.44 187 PRO A CA 1
ATOM 1420 C C . PRO A 1 187 ? 36.307 5.109 24.260 1.00 10.67 187 PRO A C 1
ATOM 1421 O O . PRO A 1 187 ? 35.255 5.148 24.897 1.00 11.61 187 PRO A O 1
ATOM 1425 N N . ASP A 1 188 ? 37.502 5.228 24.836 1.00 10.94 188 ASP A N 1
ATOM 1426 C CA . ASP A 1 188 ? 37.624 5.414 26.282 1.00 11.53 188 ASP A CA 1
ATOM 1427 C C . ASP A 1 188 ? 36.991 6.726 26.730 1.00 10.50 188 ASP A C 1
ATOM 1428 O O . ASP A 1 188 ? 36.301 6.771 27.749 1.00 9.24 188 ASP A O 1
ATOM 1433 N N . GLN A 1 189 ? 37.235 7.794 25.976 1.00 10.30 189 GLN A N 1
ATOM 1434 C CA . GLN A 1 189 ? 36.677 9.096 26.319 1.00 10.48 189 GLN A CA 1
ATOM 1435 C C . GLN A 1 189 ? 35.160 9.078 26.199 1.00 9.91 189 GLN A C 1
ATOM 1436 O O . GLN A 1 189 ? 34.456 9.669 27.019 1.00 10.25 189 GLN A O 1
ATOM 1442 N N . ALA A 1 190 ? 34.657 8.394 25.177 1.00 10.14 190 ALA A N 1
ATOM 1443 C CA . ALA A 1 190 ? 33.216 8.303 24.979 1.00 8.43 190 ALA A CA 1
ATOM 1444 C C . ALA A 1 190 ? 32.597 7.515 26.128 1.00 10.50 190 ALA A C 1
ATOM 1445 O O . ALA A 1 190 ? 31.618 7.947 26.736 1.00 11.01 190 ALA A O 1
ATOM 1447 N N . GLN A 1 191 ? 33.181 6.359 26.429 1.00 9.81 191 GLN A N 1
ATOM 1448 C CA . GLN A 1 191 ? 32.686 5.506 27.503 1.00 9.77 191 GLN A CA 1
ATOM 1449 C C . GLN A 1 191 ? 32.648 6.248 28.831 1.00 10.24 191 GLN A C 1
ATOM 1450 O O . GLN A 1 191 ? 31.727 6.072 29.626 1.00 12.12 191 GLN A O 1
ATOM 1456 N N . GLU A 1 192 ? 33.650 7.082 29.072 1.00 11.07 192 GLU A N 1
ATOM 1457 C CA . GLU A 1 192 ? 33.722 7.843 30.312 1.00 11.15 192 GLU A CA 1
ATOM 1458 C C . GLU A 1 192 ? 32.499 8.744 30.485 1.00 10.86 192 GLU A C 1
ATOM 1459 O O . GLU A 1 192 ? 31.894 8.817 31.546 1.00 10.75 192 GLU A O 1
ATOM 1469 N N . VAL A 1 193 ? 32.139 9.465 29.428 1.00 10.14 193 VAL A N 1
ATOM 1470 C CA . VAL A 1 193 ? 30.993 10.362 29.515 1.00 8.42 193 VAL A CA 1
ATOM 1471 C C . VAL A 1 193 ? 29.696 9.554 29.595 1.00 9.22 193 VAL A C 1
ATOM 1472 O O . VAL A 1 193 ? 28.784 9.902 30.345 1.00 9.03 193 VAL A O 1
ATOM 1476 N N . HIS A 1 194 ? 29.615 8.471 28.827 1.00 9.26 194 HIS A N 1
ATOM 1477 C CA . HIS A 1 194 ? 28.432 7.621 28.858 1.00 9.02 194 HIS A CA 1
ATOM 1478 C C . HIS A 1 194 ? 28.250 7.065 30.267 1.00 9.02 194 HIS A C 1
ATOM 1479 O O . HIS A 1 194 ? 27.129 6.974 30.770 1.00 9.38 194 HIS A O 1
ATOM 1486 N N . GLN A 1 195 ? 29.360 6.693 30.902 1.00 10.38 195 GLN A N 1
ATOM 1487 C CA . GLN A 1 195 ? 29.317 6.163 32.262 1.00 11.34 195 GLN A CA 1
ATOM 1488 C C . GLN A 1 195 ? 28.756 7.216 33.199 1.00 10.32 195 GLN A C 1
ATOM 1489 O O . GLN A 1 195 ? 27.940 6.916 34.070 1.00 10.00 195 GLN A O 1
ATOM 1500 N N . TYR A 1 196 ? 29.204 8.454 33.017 1.00 10.00 196 TYR A N 1
ATOM 1501 C CA . TYR A 1 196 ? 28.728 9.485 33.923 1.00 9.22 196 TYR A CA 1
ATOM 1502 C C . TYR A 1 196 ? 27.259 9.798 33.664 1.00 9.61 196 TYR A C 1
ATOM 1503 O O . TYR A 1 196 ? 26.485 10.073 34.572 1.00 8.95 196 TYR A O 1
ATOM 1512 N N . ILE A 1 197 ? 26.811 9.724 32.416 1.00 9.28 197 ILE A N 1
ATOM 1513 C CA . ILE A 1 197 ? 25.402 9.929 32.123 1.00 9.11 197 ILE A CA 1
ATOM 1514 C C . ILE A 1 197 ? 24.592 8.869 32.866 1.00 9.38 197 ILE A C 1
ATOM 1515 O O . ILE A 1 197 ? 23.554 9.170 33.459 1.00 8.78 197 ILE A O 1
ATOM 1520 N N . ARG A 1 198 ? 25.085 7.634 32.844 1.00 9.33 198 ARG A N 1
ATOM 1521 C CA . ARG A 1 198 ? 24.423 6.527 33.526 1.00 9.82 198 ARG A CA 1
ATOM 1522 C C . ARG A 1 198 ? 24.390 6.808 35.026 1.00 10.72 198 ARG A C 1
ATOM 1523 O O . ARG A 1 198 ? 23.375 6.585 35.688 1.00 10.15 198 ARG A O 1
ATOM 1531 N N . LYS A 1 199 ? 25.513 7.294 35.548 1.00 10.35 199 LYS A N 1
ATOM 1532 C CA . LYS A 1 199 ? 25.643 7.617 36.966 1.00 10.97 199 LYS A CA 1
ATOM 1533 C C . LYS A 1 199 ? 24.693 8.746 37.340 1.00 11.57 199 LYS A C 1
ATOM 1534 O O . LYS A 1 199 ? 24.057 8.708 38.393 1.00 11.68 199 LYS A O 1
ATOM 1540 N N . TRP A 1 200 ? 24.592 9.749 36.473 1.00 10.44 200 TRP A N 1
ATOM 1541 C CA . TRP A 1 200 ? 23.707 10.875 36.735 1.00 9.61 200 TRP A CA 1
ATOM 1542 C C . TRP A 1 200 ? 22.262 10.401 36.843 1.00 10.13 200 TRP A C 1
ATOM 1543 O O . TRP A 1 200 ? 21.535 10.794 37.756 1.00 10.34 200 TRP A O 1
ATOM 1554 N N . MET A 1 201 ? 21.839 9.556 35.908 1.00 9.10 201 MET A N 1
ATOM 1555 C CA . MET A 1 201 ? 20.472 9.056 35.933 1.00 8.11 201 MET A CA 1
ATOM 1556 C C . MET A 1 201 ? 20.229 8.206 37.171 1.00 10.51 201 MET A C 1
ATOM 1557 O O . MET A 1 201 ? 19.153 8.251 37.762 1.00 11.21 201 MET A O 1
ATOM 1562 N N . THR A 1 202 ? 21.233 7.433 37.567 1.00 9.94 202 THR A N 1
ATOM 1563 C CA . THR A 1 202 ? 21.099 6.580 38.739 1.00 12.08 202 THR A CA 1
ATOM 1564 C C . THR A 1 202 ? 20.870 7.386 40.017 1.00 12.20 202 THR A C 1
ATOM 1565 O O . THR A 1 202 ? 20.012 7.042 40.829 1.00 13.17 202 THR A O 1
ATOM 1569 N N . GLU A 1 203 ? 21.629 8.463 40.185 1.00 12.80 203 GLU A N 1
ATOM 1570 C CA . GLU A 1 203 ? 21.512 9.287 41.382 1.00 13.08 203 GLU A CA 1
ATOM 1571 C C . GLU A 1 203 ? 20.353 10.278 41.340 1.00 13.02 203 GLU A C 1
ATOM 1572 O O . GLU A 1 203 ? 19.746 10.569 42.370 1.00 13.63 203 GLU A O 1
ATOM 1583 N N . ASN A 1 204 ? 20.041 10.795 40.156 1.00 11.66 204 ASN A N 1
ATOM 1584 C CA . ASN A 1 204 ? 18.955 11.762 40.030 1.00 11.64 204 ASN A CA 1
ATOM 1585 C C . ASN A 1 204 ? 17.573 11.205 39.729 1.00 11.81 204 ASN A C 1
ATOM 1586 O O . ASN A 1 204 ? 16.573 11.902 39.902 1.00 13.01 204 ASN A O 1
ATOM 1591 N N . ILE A 1 205 ? 17.512 9.955 39.284 1.00 11.91 205 ILE A N 1
ATOM 1592 C CA . ILE A 1 205 ? 16.234 9.321 38.990 1.00 13.15 205 ILE A CA 1
ATOM 1593 C C . ILE A 1 205 ? 16.181 7.999 39.753 1.00 13.83 205 ILE A C 1
ATOM 1594 O O . ILE A 1 205 ? 15.602 7.926 40.837 1.00 14.31 205 ILE A O 1
ATOM 1599 N N . SER A 1 206 ? 16.800 6.964 39.195 1.00 13.14 206 SER A N 1
ATOM 1600 C CA . SER A 1 206 ? 16.843 5.651 39.833 1.00 14.18 206 SER A CA 1
ATOM 1601 C C . SER A 1 206 ? 17.748 4.735 39.027 1.00 13.89 206 SER A C 1
ATOM 1602 O O . SER A 1 206 ? 18.008 4.990 37.852 1.00 13.39 206 SER A O 1
ATOM 1605 N N . LYS A 1 207 ? 18.231 3.670 39.655 1.00 15.23 207 LYS A N 1
ATOM 1606 C CA . LYS A 1 207 ? 19.096 2.734 38.952 1.00 16.18 207 LYS A CA 1
ATOM 1607 C C . LYS A 1 207 ? 18.318 2.032 37.838 1.00 15.76 207 LYS A C 1
ATOM 1608 O O . LYS A 1 207 ? 18.863 1.768 36.767 1.00 15.25 207 LYS A O 1
ATOM 1614 N N . GLU A 1 208 ? 17.042 1.747 38.090 1.00 15.89 208 GLU A N 1
ATOM 1615 C CA . GLU A 1 208 ? 16.193 1.080 37.101 1.00 16.76 208 GLU A CA 1
ATOM 1616 C C . GLU A 1 208 ? 16.084 1.898 35.818 1.00 15.65 208 GLU A C 1
ATOM 1617 O O . GLU A 1 208 ? 16.260 1.375 34.716 1.00 15.24 208 GLU A O 1
ATOM 1623 N N . VAL A 1 209 ? 15.773 3.182 35.965 1.00 14.42 209 VAL A N 1
ATOM 1624 C CA . VAL A 1 209 ? 15.639 4.061 34.811 1.00 12.62 209 VAL A CA 1
ATOM 1625 C C . VAL A 1 209 ? 16.986 4.233 34.120 1.00 11.86 209 VAL A C 1
ATOM 1626 O O . VAL A 1 209 ? 17.072 4.214 32.892 1.00 12.41 209 VAL A O 1
ATOM 1630 N N . ALA A 1 210 ? 18.041 4.390 34.910 1.00 10.91 210 ALA A N 1
ATOM 1631 C CA . ALA A 1 210 ? 19.371 4.562 34.347 1.00 11.64 210 ALA A CA 1
ATOM 1632 C C . ALA A 1 210 ? 19.749 3.383 33.460 1.00 12.36 210 ALA A C 1
ATOM 1633 O O . ALA A 1 210 ? 20.237 3.565 32.347 1.00 13.52 210 ALA A O 1
ATOM 1635 N N . GLU A 1 211 ? 19.511 2.170 33.948 1.00 14.72 211 GLU A N 1
ATOM 1636 C CA . GLU A 1 211 ? 19.861 0.977 33.187 1.00 16.49 211 GLU A CA 1
ATOM 1637 C C . GLU A 1 211 ? 18.960 0.726 31.984 1.00 15.87 211 GLU A C 1
ATOM 1638 O O . GLU A 1 211 ? 19.409 0.191 30.971 1.00 16.57 211 GLU A O 1
ATOM 1644 N N . ALA A 1 212 ? 17.695 1.117 32.083 1.00 14.14 212 ALA A N 1
ATOM 1645 C CA . ALA A 1 212 ? 16.759 0.907 30.984 1.00 14.02 212 ALA A CA 1
ATOM 1646 C C . ALA A 1 212 ? 16.948 1.908 29.847 1.00 15.01 212 ALA A C 1
ATOM 1647 O O . ALA A 1 212 ? 16.646 1.611 28.689 1.00 16.51 212 ALA A O 1
ATOM 1649 N N . THR A 1 213 ? 17.450 3.092 30.180 1.00 13.18 213 THR A N 1
ATOM 1650 C CA . THR A 1 213 ? 17.647 4.147 29.191 1.00 12.23 213 THR A CA 1
ATOM 1651 C C . THR A 1 213 ? 18.867 3.921 28.299 1.00 12.10 213 THR A C 1
ATOM 1652 O O . THR A 1 213 ? 19.993 3.842 28.786 1.00 13.97 213 THR A O 1
ATOM 1656 N N . ARG A 1 214 ? 18.634 3.816 26.991 1.00 10.49 214 ARG A N 1
ATOM 1657 C CA . ARG A 1 214 ? 19.718 3.620 26.035 1.00 10.43 214 ARG A CA 1
ATOM 1658 C C . ARG A 1 214 ? 20.474 4.927 25.833 1.00 9.59 214 ARG A C 1
ATOM 1659 O O . ARG A 1 214 ? 19.861 5.988 25.705 1.00 9.58 214 ARG A O 1
ATOM 1667 N N . ILE A 1 215 ? 21.802 4.850 25.809 1.00 8.93 215 ILE A N 1
ATOM 1668 C CA . ILE A 1 215 ? 22.636 6.025 25.583 1.00 9.05 215 ILE A CA 1
ATOM 1669 C C . ILE A 1 215 ? 23.416 5.790 24.296 1.00 8.92 215 ILE A C 1
ATOM 1670 O O . ILE A 1 215 ? 24.345 4.978 24.255 1.00 8.78 215 ILE A O 1
ATOM 1675 N N . GLN A 1 216 ? 23.010 6.484 23.241 1.00 8.43 216 GLN A N 1
ATOM 1676 C CA . GLN A 1 216 ? 23.674 6.379 21.952 1.00 7.57 216 GLN A CA 1
ATOM 1677 C C . GLN A 1 216 ? 24.878 7.293 21.912 1.00 7.93 216 GLN A C 1
ATOM 1678 O O . GLN A 1 216 ? 24.883 8.356 22.539 1.00 8.50 216 GLN A O 1
ATOM 1684 N N . TYR A 1 217 ? 25.903 6.876 21.177 1.00 6.71 217 TYR A N 1
ATOM 1685 C CA . TYR A 1 217 ? 27.009 7.753 20.986 1.00 6.95 217 TYR A CA 1
ATOM 1686 C C . TYR A 1 217 ? 26.750 8.483 19.705 1.00 7.24 217 TYR A C 1
ATOM 1687 O O . TYR A 1 217 ? 26.476 7.893 18.668 1.00 7.20 217 TYR A O 1
ATOM 1696 N N . GLY A 1 218 ? 26.748 9.809 19.798 1.00 7.67 218 GLY A N 1
ATOM 1697 C CA . GLY A 1 218 ? 26.423 10.632 18.652 1.00 8.83 218 GLY A CA 1
ATOM 1698 C C . GLY A 1 218 ? 27.525 11.506 18.114 1.00 8.98 218 GLY A C 1
ATOM 1699 O O . GLY A 1 218 ? 27.254 12.575 17.558 1.00 9.95 218 GLY A O 1
ATOM 1700 N N . GLY A 1 219 ? 28.766 11.063 18.287 1.00 8.86 219 GLY A N 1
ATOM 1701 C CA . GLY A 1 219 ? 29.888 11.805 17.750 1.00 8.94 219 GLY A CA 1
ATOM 1702 C C . GLY A 1 219 ? 30.031 11.322 16.321 1.00 10.37 219 GLY A C 1
ATOM 1703 O O . GLY A 1 219 ? 29.073 10.819 15.750 1.00 11.52 219 GLY A O 1
ATOM 1704 N N . SER A 1 220 ? 31.209 11.459 15.743 1.00 10.75 220 SER A N 1
ATOM 1705 C CA . SER A 1 220 ? 31.397 11.014 14.379 1.00 11.32 220 SER A CA 1
ATOM 1706 C C . SER A 1 220 ? 31.538 9.502 14.343 1.00 11.23 220 SER A C 1
ATOM 1707 O O . SER A 1 220 ? 32.474 8.927 14.882 1.00 11.38 220 SER A O 1
ATOM 1711 N N . VAL A 1 221 ? 30.569 8.831 13.728 1.00 11.47 221 VAL A N 1
ATOM 1712 C CA . VAL A 1 221 ? 30.585 7.393 13.633 1.00 10.89 221 VAL A CA 1
ATOM 1713 C C . VAL A 1 221 ? 30.707 6.987 12.172 1.00 10.78 221 VAL A C 1
ATOM 1714 O O . VAL A 1 221 ? 29.980 7.484 11.311 1.00 10.33 221 VAL A O 1
ATOM 1718 N N . ASN A 1 222 ? 31.639 6.078 11.903 1.00 10.94 222 ASN A N 1
ATOM 1719 C CA . ASN A 1 222 ? 31.863 5.584 10.552 1.00 11.58 222 ASN A CA 1
ATOM 1720 C C . ASN A 1 222 ? 32.273 4.111 10.559 1.00 11.24 222 ASN A C 1
ATOM 1721 O O . ASN A 1 222 ? 32.479 3.511 11.615 1.00 10.37 222 ASN A O 1
ATOM 1726 N N . PRO A 1 223 ? 32.391 3.502 9.373 1.00 11.66 223 PRO A N 1
ATOM 1727 C CA . PRO A 1 223 ? 32.779 2.094 9.312 1.00 11.99 223 PRO A CA 1
ATOM 1728 C C . PRO A 1 223 ? 34.107 1.758 9.993 1.00 12.26 223 PRO A C 1
ATOM 1729 O O . PRO A 1 223 ? 34.252 0.678 10.568 1.00 13.97 223 PRO A O 1
ATOM 1733 N N . ALA A 1 224 ? 35.061 2.683 9.943 1.00 12.93 224 ALA A N 1
ATOM 1734 C CA . ALA A 1 224 ? 36.373 2.461 10.545 1.00 12.16 224 ALA A CA 1
ATOM 1735 C C . ALA A 1 224 ? 36.420 2.517 12.074 1.00 12.60 224 ALA A C 1
ATOM 1736 O O . ALA A 1 224 ? 37.249 1.844 12.684 1.00 13.57 224 ALA A O 1
ATOM 1738 N N . ASN A 1 225 ? 35.543 3.299 12.702 1.00 12.02 225 ASN A N 1
ATOM 1739 C CA . ASN A 1 225 ? 35.581 3.409 14.163 1.00 11.83 225 ASN A CA 1
ATOM 1740 C C . ASN A 1 225 ? 34.407 2.845 14.959 1.00 11.78 225 ASN A C 1
ATOM 1741 O O . ASN A 1 225 ? 34.451 2.830 16.192 1.00 11.53 225 ASN A O 1
ATOM 1746 N N . CYS A 1 226 ? 33.370 2.368 14.279 1.00 11.01 226 CYS A N 1
ATOM 1747 C CA . CYS A 1 226 ? 32.198 1.885 14.996 1.00 9.96 226 CYS A CA 1
ATOM 1748 C C . CYS A 1 226 ? 32.379 0.678 15.906 1.00 10.37 226 CYS A C 1
ATOM 1749 O O . CYS A 1 226 ? 31.822 0.653 16.996 1.00 11.76 226 CYS A O 1
ATOM 1752 N N . ASN A 1 227 ? 33.160 -0.312 15.490 1.00 11.22 227 ASN A N 1
ATOM 1753 C CA . ASN A 1 227 ? 33.333 -1.486 16.340 1.00 10.28 227 ASN A CA 1
ATOM 1754 C C . ASN A 1 227 ? 33.989 -1.200 17.683 1.00 9.36 227 ASN A C 1
ATOM 1755 O O . ASN A 1 227 ? 33.517 -1.680 18.712 1.00 10.03 227 ASN A O 1
ATOM 1760 N N . GLU A 1 228 ? 35.066 -0.422 17.687 1.00 10.08 228 GLU A N 1
ATOM 1761 C CA . GLU A 1 228 ? 35.737 -0.113 18.947 1.00 9.99 228 GLU A CA 1
ATOM 1762 C C . GLU A 1 228 ? 34.835 0.681 19.889 1.00 10.84 228 GLU A C 1
ATOM 1763 O O . GLU A 1 228 ? 34.984 0.610 21.106 1.00 11.70 228 GLU A O 1
ATOM 1769 N N . LEU A 1 229 ? 33.893 1.433 19.328 1.00 10.09 229 LEU A N 1
ATOM 1770 C CA . LEU A 1 229 ? 32.959 2.190 20.155 1.00 9.34 229 LEU A CA 1
ATOM 1771 C C . LEU A 1 229 ? 31.872 1.246 20.677 1.00 9.10 229 LEU A C 1
ATOM 1772 O O . LEU A 1 229 ? 31.492 1.297 21.847 1.00 9.07 229 LEU A O 1
ATOM 1777 N N . ALA A 1 230 ? 31.392 0.365 19.804 1.00 9.86 230 ALA A N 1
ATOM 1778 C CA . ALA A 1 230 ? 30.342 -0.583 20.159 1.00 10.19 230 ALA A CA 1
ATOM 1779 C C . ALA A 1 230 ? 30.744 -1.535 21.286 1.00 9.90 230 ALA A C 1
ATOM 1780 O O . ALA A 1 230 ? 29.887 -2.077 21.980 1.00 11.44 230 ALA A O 1
ATOM 1782 N N . LYS A 1 231 ? 32.044 -1.735 21.464 1.00 10.44 231 LYS A N 1
ATOM 1783 C CA . LYS A 1 231 ? 32.538 -2.622 22.516 1.00 11.33 231 LYS A CA 1
ATOM 1784 C C . LYS A 1 231 ? 32.357 -2.042 23.916 1.00 11.41 231 LYS A C 1
ATOM 1785 O O . LYS A 1 231 ? 32.373 -2.778 24.904 1.00 12.92 231 LYS A O 1
ATOM 1791 N N . LYS A 1 232 ? 32.186 -0.726 24.003 1.00 10.84 232 LYS A N 1
ATOM 1792 C CA . LYS A 1 232 ? 32.043 -0.065 25.296 1.00 10.77 232 LYS A CA 1
ATOM 1793 C C . LYS A 1 232 ? 30.745 -0.375 26.021 1.00 10.31 232 LYS A C 1
ATOM 1794 O O . LYS A 1 232 ? 29.664 -0.342 25.438 1.00 10.19 232 LYS A O 1
ATOM 1800 N N . ALA A 1 233 ? 30.875 -0.667 27.312 1.00 10.53 233 ALA A N 1
ATOM 1801 C CA . ALA A 1 233 ? 29.749 -1.038 28.160 1.00 10.95 233 ALA A CA 1
ATOM 1802 C C . ALA A 1 233 ? 28.543 -0.113 28.146 1.00 10.68 233 ALA A C 1
ATOM 1803 O O . ALA A 1 233 ? 27.406 -0.584 28.140 1.00 11.45 233 ALA A O 1
ATOM 1805 N N . ASP A 1 234 ? 28.777 1.195 28.141 1.00 10.35 234 ASP A N 1
ATOM 1806 C CA . ASP A 1 234 ? 27.661 2.128 28.172 1.00 10.54 234 ASP A CA 1
ATOM 1807 C C . ASP A 1 234 ? 27.280 2.788 26.861 1.00 10.58 234 ASP A C 1
ATOM 1808 O O . ASP A 1 234 ? 26.523 3.757 26.846 1.00 9.79 234 ASP A O 1
ATOM 1813 N N . ILE A 1 235 ? 27.803 2.263 25.759 1.00 9.54 235 ILE A N 1
ATOM 1814 C CA . ILE A 1 235 ? 27.449 2.779 24.444 1.00 8.58 235 ILE A CA 1
ATOM 1815 C C . ILE A 1 235 ? 26.409 1.788 23.930 1.00 9.90 235 ILE A C 1
ATOM 1816 O O . ILE A 1 235 ? 26.734 0.692 23.477 1.00 10.40 235 ILE A O 1
ATOM 1821 N N . ASP A 1 236 ? 25.146 2.189 24.036 1.00 9.26 236 ASP A N 1
ATOM 1822 C CA . ASP A 1 236 ? 24.020 1.346 23.655 1.00 8.88 236 ASP A CA 1
ATOM 1823 C C . ASP A 1 236 ? 23.517 1.545 22.235 1.00 9.21 236 ASP A C 1
ATOM 1824 O O . ASP A 1 236 ? 22.432 1.081 21.885 1.00 8.85 236 ASP A O 1
ATOM 1829 N N . GLY A 1 237 ? 24.304 2.227 21.417 1.00 8.40 237 GLY A N 1
ATOM 1830 C CA . GLY A 1 237 ? 23.890 2.467 20.051 1.00 7.97 237 GLY A CA 1
ATOM 1831 C C . GLY A 1 237 ? 24.589 3.682 19.498 1.00 7.87 237 GLY A C 1
ATOM 1832 O O . GLY A 1 237 ? 25.525 4.194 20.110 1.00 7.83 237 GLY A O 1
ATOM 1833 N N . PHE A 1 238 ? 24.114 4.152 18.349 1.00 7.38 238 PHE A N 1
ATOM 1834 C CA . PHE A 1 238 ? 24.711 5.299 17.683 1.00 7.51 238 PHE A CA 1
ATOM 1835 C C . PHE A 1 238 ? 23.673 6.195 17.030 1.00 8.38 238 PHE A C 1
ATOM 1836 O O . PHE A 1 238 ? 22.624 5.728 16.595 1.00 8.87 238 PHE A O 1
ATOM 1844 N N . LEU A 1 239 ? 23.977 7.486 16.980 1.00 7.50 239 LEU A N 1
ATOM 1845 C CA . LEU A 1 239 ? 23.215 8.385 16.219 1.00 8.27 239 LEU A CA 1
ATOM 1846 C C . LEU A 1 239 ? 24.184 8.841 15.208 1.00 7.38 239 LEU A C 1
ATOM 1847 O O . LEU A 1 239 ? 25.105 9.596 15.489 1.00 8.60 239 LEU A O 1
ATOM 1852 N N . VAL A 1 240 ? 24.026 8.272 14.019 1.00 7.25 240 VAL A N 1
ATOM 1853 C CA . VAL A 1 240 ? 24.950 8.473 12.909 1.00 7.35 240 VAL A CA 1
ATOM 1854 C C . VAL A 1 240 ? 24.639 9.677 12.032 1.00 9.29 240 VAL A C 1
ATOM 1855 O O . VAL A 1 240 ? 23.497 9.881 11.618 1.00 9.74 240 VAL A O 1
ATOM 1859 N N . GLY A 1 241 ? 25.679 10.451 11.733 1.00 8.35 241 GLY A N 1
ATOM 1860 C CA . GLY A 1 241 ? 25.526 11.631 10.904 1.00 8.99 241 GLY A CA 1
ATOM 1861 C C . GLY A 1 241 ? 25.735 11.364 9.426 1.00 8.97 241 GLY A C 1
ATOM 1862 O O . GLY A 1 241 ? 24.937 10.681 8.791 1.00 8.75 241 GLY A O 1
ATOM 1863 N N . GLY A 1 242 ? 26.823 11.900 8.881 1.00 9.00 242 GLY A N 1
ATOM 1864 C CA . GLY A 1 242 ? 27.111 11.738 7.468 1.00 9.13 242 GLY A CA 1
ATOM 1865 C C . GLY A 1 242 ? 27.022 10.337 6.902 1.00 9.84 242 GLY A C 1
ATOM 1866 O O . GLY A 1 242 ? 26.465 10.131 5.824 1.00 10.07 242 GLY A O 1
ATOM 1867 N N . ALA A 1 243 ? 27.564 9.366 7.629 1.00 9.08 243 ALA A N 1
ATOM 1868 C CA . ALA A 1 243 ? 27.558 7.986 7.168 1.00 8.70 243 ALA A CA 1
ATOM 1869 C C . ALA A 1 243 ? 26.168 7.389 6.969 1.00 9.71 243 ALA A C 1
ATOM 1870 O O . ALA A 1 243 ? 26.019 6.410 6.239 1.00 9.53 243 ALA A O 1
ATOM 1872 N N . SER A 1 244 ? 25.151 7.969 7.602 1.00 8.43 244 SER A N 1
ATOM 1873 C CA . SER A 1 244 ? 23.799 7.434 7.466 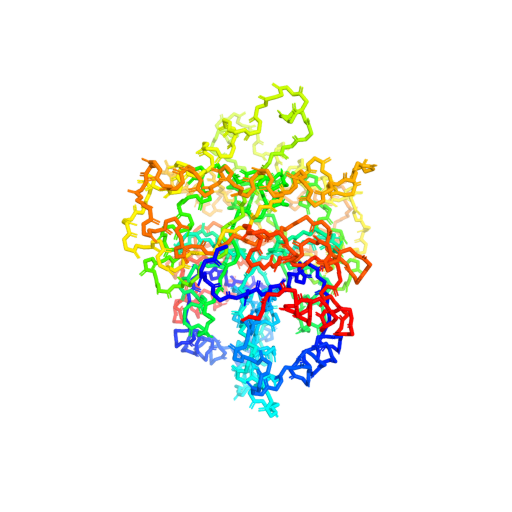1.00 8.61 244 SER A CA 1
ATOM 1874 C C . SER A 1 244 ? 23.205 7.666 6.081 1.00 8.24 244 SER A C 1
ATOM 1875 O O . SER A 1 244 ? 22.187 7.075 5.736 1.00 10.06 244 SER A O 1
ATOM 1878 N N . LEU A 1 245 ? 23.840 8.522 5.287 1.00 7.96 245 LEU A N 1
ATOM 1879 C CA . LEU A 1 245 ? 23.345 8.805 3.942 1.00 8.36 245 LEU A CA 1
ATOM 1880 C C . LEU A 1 245 ? 23.802 7.749 2.940 1.00 10.57 245 LEU A C 1
ATOM 1881 O O . LEU A 1 245 ? 23.475 7.815 1.752 1.00 10.23 245 LEU A O 1
ATOM 1886 N N . ASP A 1 246 ? 24.556 6.771 3.433 1.00 10.64 246 ASP A N 1
ATOM 1887 C CA . ASP A 1 246 ? 25.061 5.682 2.605 1.00 11.85 246 ASP A CA 1
ATOM 1888 C C . ASP A 1 246 ? 24.585 4.368 3.226 1.00 10.94 246 ASP A C 1
ATOM 1889 O O . ASP A 1 246 ? 24.994 4.012 4.330 1.00 10.96 246 ASP A O 1
ATOM 1894 N N . ALA A 1 247 ? 23.716 3.654 2.517 1.00 11.45 247 ALA A N 1
ATOM 1895 C CA . ALA A 1 247 ? 23.174 2.397 3.020 1.00 10.81 247 ALA A CA 1
ATOM 1896 C C . ALA A 1 247 ? 24.246 1.385 3.415 1.00 11.05 247 ALA A C 1
ATOM 1897 O O . ALA A 1 247 ? 24.108 0.700 4.426 1.00 11.31 247 ALA A O 1
ATOM 1899 N N . ALA A 1 248 ? 25.308 1.289 2.620 1.00 11.07 248 ALA A N 1
ATOM 1900 C CA . ALA A 1 248 ? 26.381 0.343 2.910 1.00 12.04 248 ALA A CA 1
ATOM 1901 C C . ALA A 1 248 ? 27.105 0.712 4.198 1.00 11.96 248 ALA A C 1
ATOM 1902 O O . ALA A 1 248 ? 27.360 -0.148 5.042 1.00 13.35 248 ALA A O 1
ATOM 1904 N N . LYS A 1 249 ? 27.446 1.988 4.348 1.00 11.62 249 LYS A N 1
ATOM 1905 C CA . LYS A 1 249 ? 28.129 2.433 5.557 1.00 11.38 249 LYS A CA 1
ATOM 1906 C C . LYS A 1 249 ? 27.213 2.268 6.766 1.00 10.59 249 LYS A C 1
ATOM 1907 O O . LYS A 1 249 ? 27.647 1.834 7.834 1.00 9.64 249 LYS A O 1
ATOM 1913 N N . PHE A 1 250 ? 25.940 2.612 6.587 1.00 9.47 250 PHE A N 1
ATOM 1914 C CA . PHE A 1 250 ? 24.971 2.522 7.670 1.00 9.26 250 PHE A CA 1
ATOM 1915 C C . PHE A 1 250 ? 24.789 1.080 8.147 1.00 9.49 250 PHE A C 1
ATOM 1916 O O . PHE A 1 250 ? 24.774 0.822 9.351 1.00 9.72 250 PHE A O 1
ATOM 1924 N N . LYS A 1 251 ? 24.654 0.143 7.213 1.00 10.19 251 LYS A N 1
ATOM 1925 C CA . LYS A 1 251 ? 24.458 -1.227 7.653 1.00 10.78 251 LYS A CA 1
ATOM 1926 C C . LYS A 1 251 ? 25.731 -1.774 8.288 1.00 10.72 251 LYS A C 1
ATOM 1927 O O . LYS A 1 251 ? 25.700 -2.609 9.183 1.00 10.25 251 LYS A O 1
ATOM 1937 N N . THR A 1 252 ? 26.891 -1.271 7.876 1.00 9.87 252 THR A N 1
ATOM 1938 C CA . THR A 1 252 ? 28.151 -1.671 8.494 1.00 10.85 252 THR A CA 1
ATOM 1939 C C . THR A 1 252 ? 28.084 -1.296 9.970 1.00 10.47 252 THR A C 1
ATOM 1940 O O . THR A 1 252 ? 28.431 -2.087 10.848 1.00 11.51 252 THR A O 1
ATOM 1944 N N . ILE A 1 253 ? 27.625 -0.078 10.233 1.00 9.56 253 ILE A N 1
ATOM 1945 C CA . ILE A 1 253 ? 27.498 0.418 11.596 1.00 9.51 253 ILE A CA 1
ATOM 1946 C C . ILE A 1 253 ? 26.440 -0.364 12.369 1.00 9.87 253 ILE A C 1
ATOM 1947 O O . ILE A 1 253 ? 26.633 -0.696 13.537 1.00 10.01 253 ILE A O 1
ATOM 1952 N N . ILE A 1 254 ? 25.317 -0.658 11.721 1.00 9.55 254 ILE A N 1
ATOM 1953 C CA . ILE A 1 254 ? 24.262 -1.419 12.375 1.00 10.51 254 ILE A CA 1
ATOM 1954 C C . ILE A 1 254 ? 24.828 -2.772 12.810 1.00 11.84 254 ILE A C 1
ATOM 1955 O O . ILE A 1 254 ? 24.583 -3.237 13.925 1.00 10.47 254 ILE A O 1
ATOM 1960 N N . ASN A 1 255 ? 25.610 -3.392 11.934 1.00 11.80 255 ASN A N 1
ATOM 1961 C CA . ASN A 1 255 ? 26.176 -4.691 12.252 1.00 12.16 255 ASN A CA 1
ATOM 1962 C C . ASN A 1 255 ? 27.280 -4.686 13.298 1.00 12.06 255 ASN A C 1
ATOM 1963 O O . ASN A 1 255 ? 27.762 -5.750 13.689 1.00 11.30 255 ASN A O 1
ATOM 1968 N N . SER A 1 256 ? 27.683 -3.507 13.764 1.00 11.57 256 SER A N 1
ATOM 1969 C CA . SER A 1 256 ? 28.707 -3.456 14.799 1.00 11.67 256 SER A CA 1
ATOM 1970 C C . SER A 1 256 ? 28.075 -3.933 16.107 1.00 11.86 256 SER A C 1
ATOM 1971 O O . SER A 1 256 ? 28.742 -4.022 17.138 1.00 11.00 256 SER A O 1
ATOM 1974 N N . VAL A 1 257 ? 26.781 -4.248 16.056 1.00 11.76 257 VAL A N 1
ATOM 1975 C CA . VAL A 1 257 ? 26.081 -4.762 17.229 1.00 11.65 257 VAL A CA 1
ATOM 1976 C C . VAL A 1 257 ? 26.719 -6.115 17.557 1.00 12.69 257 VAL A C 1
ATOM 1977 O O . VAL A 1 257 ? 26.471 -6.703 18.610 1.00 12.86 257 VAL A O 1
ATOM 1981 N N . SER A 1 258 ? 27.547 -6.600 16.636 1.00 13.31 258 SER A N 1
ATOM 1982 C CA . SER A 1 258 ? 28.242 -7.867 16.821 1.00 13.28 258 SER A CA 1
ATOM 1983 C C . SER A 1 258 ? 29.147 -7.787 18.047 1.00 13.12 258 SER A C 1
ATOM 1984 O O . SER A 1 258 ? 29.608 -8.807 18.555 1.00 14.54 258 SER A O 1
ATOM 1987 N N . GLU A 1 259 ? 29.405 -6.572 18.523 1.00 13.02 259 GLU A N 1
ATOM 1988 C CA . GLU A 1 259 ? 30.249 -6.392 19.700 1.00 12.69 259 GLU A CA 1
ATOM 1989 C C . GLU A 1 259 ? 29.437 -6.588 20.980 1.00 13.36 259 GLU A C 1
ATOM 1990 O O . GLU A 1 259 ? 30.001 -6.644 22.073 1.00 15.91 259 GLU A O 1
ATOM 1996 N N . LYS A 1 260 ? 28.118 -6.697 20.840 1.00 14.41 260 LYS A N 1
ATOM 1997 C CA . LYS A 1 260 ? 27.222 -6.870 21.987 1.00 18.19 260 LYS A CA 1
ATOM 1998 C C . LYS A 1 260 ? 26.731 -8.301 22.181 1.00 22.73 260 LYS A C 1
ATOM 1999 O O . LYS A 1 260 ? 27.187 -9.008 23.074 1.00 25.14 260 LYS A O 1
ATOM 2005 N N . LEU A 1 261 ? 25.774 -8.702 21.347 1.00 27.33 261 LEU A N 1
ATOM 2006 C CA . LEU A 1 261 ? 25.178 -10.034 21.409 1.00 30.37 261 LEU A CA 1
ATOM 2007 C C . LEU A 1 261 ? 24.677 -10.410 22.802 1.00 32.40 261 LEU A C 1
ATOM 2008 O O . LEU A 1 261 ? 23.439 -10.476 22.972 1.00 34.27 261 LEU A O 1
ATOM 2014 N N . GLY B 1 2 ? -1.245 48.844 -7.091 1.00 16.44 2 GLY B N 1
ATOM 2015 C CA . GLY B 1 2 ? -0.310 48.272 -8.053 1.00 16.04 2 GLY B CA 1
ATOM 2016 C C . GLY B 1 2 ? -1.032 47.751 -9.298 1.00 16.79 2 GLY B C 1
ATOM 2017 O O . GLY B 1 2 ? -2.251 47.648 -9.353 1.00 17.93 2 GLY B O 1
ATOM 2018 N N . ALA B 1 3 ? -0.231 47.455 -10.339 1.00 17.29 3 ALA B N 1
ATOM 2019 C CA . ALA B 1 3 ? -0.816 46.951 -11.575 1.00 17.02 3 ALA B CA 1
ATOM 2020 C C . ALA B 1 3 ? -0.831 45.421 -11.609 1.00 17.70 3 ALA B C 1
ATOM 2021 O O . ALA B 1 3 ? -1.395 44.799 -12.499 1.00 18.12 3 ALA B O 1
ATOM 2023 N N . GLY B 1 4 ? -0.217 44.798 -10.609 1.00 15.11 4 GLY B N 1
ATOM 2024 C CA . GLY B 1 4 ? -0.169 43.348 -10.565 1.00 14.60 4 GLY B CA 1
ATOM 2025 C C . GLY B 1 4 ? -1.491 42.666 -10.279 1.00 12.91 4 GLY B C 1
ATOM 2026 O O . GLY B 1 4 ? -2.421 43.276 -9.753 1.00 15.41 4 GLY B O 1
ATOM 2027 N N . LYS B 1 5 ? -1.567 41.388 -10.633 1.00 12.12 5 LYS B N 1
ATOM 2028 C CA . LYS B 1 5 ? -2.763 40.587 -10.405 1.00 11.24 5 LYS B CA 1
ATOM 2029 C C . LYS B 1 5 ? -2.952 40.405 -8.899 1.00 9.21 5 LYS B C 1
ATOM 2030 O O . LYS B 1 5 ? -1.999 40.087 -8.185 1.00 9.46 5 LYS B O 1
ATOM 2036 N N . PHE B 1 6 ? -4.177 40.617 -8.427 1.00 8.75 6 PHE B N 1
ATOM 2037 C CA . PHE B 1 6 ? -4.505 40.483 -7.008 1.00 7.39 6 PHE B CA 1
ATOM 2038 C C . PHE B 1 6 ? -4.084 39.096 -6.536 1.00 7.97 6 PHE B C 1
ATOM 2039 O O . PHE B 1 6 ? -4.369 38.092 -7.191 1.00 8.57 6 PHE B O 1
ATOM 2047 N N . VAL B 1 7 ? -3.405 39.035 -5.398 1.00 7.59 7 VAL B N 1
ATOM 2048 C CA . VAL B 1 7 ? -2.937 37.753 -4.896 1.00 7.62 7 VAL B CA 1
ATOM 2049 C C . VAL B 1 7 ? -3.230 37.560 -3.414 1.00 6.34 7 VAL B C 1
ATOM 2050 O O . VAL B 1 7 ? -2.857 38.382 -2.577 1.00 7.52 7 VAL B O 1
ATOM 2054 N N . VAL B 1 8 ? -3.908 36.462 -3.106 1.00 6.99 8 VAL B N 1
ATOM 2055 C CA . VAL B 1 8 ? -4.270 36.151 -1.736 1.00 7.94 8 VAL B CA 1
ATOM 2056 C C . VAL B 1 8 ? -3.617 34.866 -1.265 1.00 7.77 8 VAL B C 1
ATOM 2057 O O . VAL B 1 8 ? -3.827 33.796 -1.840 1.00 8.02 8 VAL B O 1
ATOM 2061 N N . GLY B 1 9 ? -2.809 34.992 -0.221 1.00 7.17 9 GLY B N 1
ATOM 2062 C CA . GLY B 1 9 ? -2.139 33.843 0.344 1.00 7.87 9 GLY B CA 1
ATOM 2063 C C . GLY B 1 9 ? -2.745 33.516 1.692 1.00 8.17 9 GLY B C 1
ATOM 2064 O O . GLY B 1 9 ? -3.106 34.412 2.457 1.00 9.44 9 GLY B O 1
ATOM 2065 N N . GLY B 1 10 ? -2.875 32.226 1.971 1.00 7.71 10 GLY B N 1
ATOM 2066 C CA . GLY B 1 10 ? -3.422 31.794 3.240 1.00 8.10 10 GLY B CA 1
ATOM 2067 C C . GLY B 1 10 ? -2.321 31.110 4.022 1.00 6.69 10 GLY B C 1
ATOM 2068 O O . GLY B 1 10 ? -1.963 29.972 3.725 1.00 7.69 10 GLY B O 1
ATOM 2069 N N . ASN B 1 11 ? -1.765 31.814 5.001 1.00 7.78 11 ASN B N 1
ATOM 2070 C CA . ASN B 1 11 ? -0.698 31.260 5.825 1.00 6.67 11 ASN B CA 1
ATOM 2071 C C . ASN B 1 11 ? -1.317 30.474 6.978 1.00 7.60 11 ASN B C 1
ATOM 2072 O O . ASN B 1 11 ? -1.789 31.056 7.952 1.00 8.03 11 ASN B O 1
ATOM 2077 N N . TRP B 1 12 ? -1.318 29.151 6.855 1.00 7.48 12 TRP B N 1
ATOM 2078 C CA . TRP B 1 12 ? -1.895 28.286 7.878 1.00 8.57 12 TRP B CA 1
ATOM 2079 C C . TRP B 1 12 ? -1.048 28.246 9.141 1.00 8.44 12 TRP B C 1
ATOM 2080 O O . TRP B 1 12 ? -1.483 27.739 10.174 1.00 10.24 12 TRP B O 1
ATOM 2091 N N . LYS B 1 13 ? 0.164 28.782 9.048 1.00 8.09 13 LYS B N 1
ATOM 2092 C CA . LYS B 1 13 ? 1.095 28.798 10.168 1.00 8.32 13 LYS B CA 1
ATOM 2093 C C . LYS B 1 13 ? 1.291 27.381 10.702 1.00 7.93 13 LYS B C 1
ATOM 2094 O O . LYS B 1 13 ? 1.304 26.430 9.924 1.00 8.76 13 LYS B O 1
ATOM 2100 N N . CYS B 1 14 ? 1.450 27.226 12.011 1.00 8.48 14 CYS B N 1
ATOM 2101 C CA . CYS B 1 14 ? 1.670 25.899 12.579 1.00 8.65 14 CYS B CA 1
ATOM 2102 C C . CYS B 1 14 ? 0.341 25.288 13.019 1.00 8.87 14 CYS B C 1
ATOM 2103 O O . CYS B 1 14 ? 0.120 25.027 14.202 1.00 8.05 14 CYS B O 1
ATOM 2106 N N . ASN B 1 15 ? -0.535 25.048 12.048 1.00 8.71 15 ASN B N 1
ATOM 2107 C CA . ASN B 1 15 ? -1.859 24.501 12.321 1.00 8.27 15 ASN B CA 1
ATOM 2108 C C . ASN B 1 15 ? -2.274 23.467 11.296 1.00 9.32 15 ASN B C 1
ATOM 2109 O O . ASN B 1 15 ? -1.927 23.571 10.118 1.00 9.34 15 ASN B O 1
ATOM 2114 N N . GLY B 1 16 ? -3.036 22.477 11.752 1.00 10.85 16 GLY B N 1
ATOM 2115 C CA . GLY B 1 16 ? -3.529 21.463 10.846 1.00 11.73 16 GLY B CA 1
ATOM 2116 C C . GLY B 1 16 ? -3.277 20.015 11.197 1.00 12.30 16 GLY B C 1
ATOM 2117 O O . GLY B 1 16 ? -2.324 19.674 11.894 1.00 11.29 16 GLY B O 1
ATOM 2118 N N . THR B 1 17 ? -4.176 19.167 10.708 1.00 12.29 17 THR B N 1
ATOM 2119 C CA . THR B 1 17 ? -4.085 17.754 10.824 1.00 11.99 17 THR B CA 1
ATOM 2120 C C . THR B 1 17 ? -4.449 17.218 9.480 1.00 12.12 17 THR B C 1
ATOM 2121 O O . THR B 1 17 ? -4.955 17.923 8.617 1.00 11.26 17 THR B O 1
ATOM 2125 N N . LEU B 1 18 ? -4.178 15.949 9.202 1.00 11.06 18 LEU B N 1
ATOM 2126 C CA . LEU B 1 18 ? -4.498 15.395 7.894 1.00 11.73 18 LEU B CA 1
ATOM 2127 C C . LEU B 1 18 ? -5.983 15.582 7.591 1.00 12.69 18 LEU B C 1
ATOM 2128 O O . LEU B 1 18 ? -6.356 15.944 6.475 1.00 13.18 18 LEU B O 1
ATOM 2133 N N . ALA B 1 19 ? -6.821 15.350 8.596 1.00 12.99 19 ALA B N 1
ATOM 2134 C CA . ALA B 1 19 ? -8.267 15.477 8.438 1.00 13.03 19 ALA B CA 1
ATOM 2135 C C . ALA B 1 19 ? -8.731 16.910 8.191 1.00 13.39 19 ALA B C 1
ATOM 2136 O O . ALA B 1 19 ? -9.513 17.160 7.273 1.00 14.89 19 ALA B O 1
ATOM 2138 N N . SER B 1 20 ? -8.263 17.849 9.009 1.00 11.33 20 SER B N 1
ATOM 2139 C CA . SER B 1 20 ? -8.664 19.243 8.847 1.00 10.97 20 SER B CA 1
ATOM 2140 C C . SER B 1 20 ? -8.121 19.823 7.547 1.00 11.67 20 SER B C 1
ATOM 2141 O O . SER B 1 20 ? -8.796 20.607 6.880 1.00 10.79 20 SER B O 1
ATOM 2144 N N . ILE B 1 21 ? -6.905 19.428 7.181 1.00 11.03 21 ILE B N 1
ATOM 2145 C CA . ILE B 1 21 ? -6.294 19.924 5.955 1.00 11.29 21 ILE B CA 1
ATOM 2146 C C . ILE B 1 21 ? -7.000 19.397 4.708 1.00 11.85 21 ILE B C 1
ATOM 2147 O O . ILE B 1 21 ? -7.065 20.086 3.690 1.00 12.91 21 ILE B O 1
ATOM 2152 N N . GLU B 1 22 ? -7.542 18.186 4.776 1.00 13.69 22 GLU B N 1
ATOM 2153 C CA . GLU B 1 22 ? -8.244 17.654 3.616 1.00 15.15 22 GLU B CA 1
ATOM 2154 C C . GLU B 1 22 ? -9.517 18.465 3.403 1.00 14.29 22 GLU B C 1
ATOM 2155 O O . GLU B 1 22 ? -9.850 18.835 2.279 1.00 14.04 22 GLU B O 1
ATOM 2161 N N . THR B 1 23 ? -10.222 18.748 4.493 1.00 13.82 23 THR B N 1
ATOM 2162 C CA . THR B 1 23 ? -11.453 19.524 4.424 1.00 13.43 23 THR B CA 1
ATOM 2163 C C . THR B 1 23 ? -11.160 20.947 3.950 1.00 12.90 23 THR B C 1
ATOM 2164 O O . THR B 1 23 ? -11.854 21.483 3.082 1.00 13.34 23 THR B O 1
ATOM 2168 N N . LEU B 1 24 ? -10.121 21.549 4.517 1.00 11.27 24 LEU B N 1
ATOM 2169 C CA . LEU B 1 24 ? -9.740 22.908 4.161 1.00 10.53 24 LEU B CA 1
ATOM 2170 C C . LEU B 1 24 ? -9.294 23.016 2.710 1.00 10.44 24 LEU B C 1
ATOM 2171 O O . LEU B 1 24 ? -9.775 23.874 1.969 1.00 9.78 24 LEU B O 1
ATOM 2176 N N . THR B 1 25 ? -8.374 22.145 2.306 1.00 9.63 25 THR B N 1
ATOM 2177 C CA . THR B 1 25 ? -7.860 22.167 0.942 1.00 10.08 25 THR B CA 1
ATOM 2178 C C . THR B 1 25 ? -8.969 21.979 -0.086 1.00 10.45 25 THR B C 1
ATOM 2179 O O . THR B 1 25 ? -8.998 22.670 -1.104 1.00 11.32 25 THR B O 1
ATOM 2183 N N . LYS B 1 26 ? -9.883 21.049 0.174 1.00 10.52 26 LYS B N 1
ATOM 2184 C CA . LYS B 1 26 ? -10.988 20.825 -0.752 1.00 11.75 26 LYS B CA 1
ATOM 2185 C C . LYS B 1 26 ? -11.879 22.065 -0.813 1.00 10.45 26 LYS B C 1
ATOM 2186 O O . LYS B 1 26 ? -12.353 22.447 -1.886 1.00 11.43 26 LYS B O 1
ATOM 2192 N N . GLY B 1 27 ? -12.093 22.694 0.340 1.00 10.15 27 GLY B N 1
ATOM 2193 C CA . GLY B 1 27 ? -12.918 23.889 0.394 1.00 10.53 27 GLY B CA 1
ATOM 2194 C C . GLY B 1 27 ? -12.283 25.053 -0.346 1.00 10.86 27 GLY B C 1
ATOM 2195 O O . GLY B 1 27 ? -12.959 25.802 -1.052 1.00 11.63 27 GLY B O 1
ATOM 2196 N N . VAL B 1 28 ? -10.974 25.212 -0.186 1.00 10.42 28 VAL B N 1
ATOM 2197 C CA . VAL B 1 28 ? -10.271 26.294 -0.859 1.00 9.56 28 VAL B CA 1
ATOM 2198 C C . VAL B 1 28 ? -10.296 26.102 -2.374 1.00 9.33 28 VAL B C 1
ATOM 2199 O O . VAL B 1 28 ? -10.564 27.041 -3.120 1.00 9.44 28 VAL B O 1
ATOM 2203 N N . ALA B 1 29 ? -10.024 24.886 -2.832 1.00 9.27 29 ALA B N 1
ATOM 2204 C CA . ALA B 1 29 ? -10.038 24.616 -4.264 1.00 9.23 29 ALA B CA 1
ATOM 2205 C C . ALA B 1 29 ? -11.440 24.834 -4.827 1.00 9.18 29 ALA B C 1
ATOM 2206 O O . ALA B 1 29 ? -11.607 25.428 -5.889 1.00 9.83 29 ALA B O 1
ATOM 2208 N N . ALA B 1 30 ? -12.447 24.356 -4.107 1.00 10.91 30 ALA B N 1
ATOM 2209 C CA . ALA B 1 30 ? -13.825 24.509 -4.554 1.00 11.76 30 ALA B CA 1
ATOM 2210 C C . ALA B 1 30 ? -14.211 25.975 -4.728 1.00 12.17 30 ALA B C 1
ATOM 2211 O O . ALA B 1 30 ? -15.029 26.304 -5.587 1.00 13.27 30 ALA B O 1
ATOM 2213 N N . SER B 1 31 ? -13.612 26.852 -3.926 1.00 10.58 31 SER B N 1
ATOM 2214 C CA . SER B 1 31 ? -13.927 28.279 -3.979 1.00 10.68 31 SER B CA 1
ATOM 2215 C C . SER B 1 31 ? -13.258 29.055 -5.108 1.00 9.01 31 SER B C 1
ATOM 2216 O O . SER B 1 31 ? -13.587 30.218 -5.333 1.00 10.52 31 SER B O 1
ATOM 2219 N N . VAL B 1 32 ? -12.323 28.433 -5.816 1.00 9.99 32 VAL B N 1
ATOM 2220 C CA . VAL B 1 32 ? -11.640 29.128 -6.900 1.00 10.34 32 VAL B CA 1
ATOM 2221 C C . VAL B 1 32 ? -11.769 28.400 -8.232 1.00 11.30 32 VAL B C 1
ATOM 2222 O O . VAL B 1 32 ? -10.913 27.588 -8.589 1.00 10.74 32 VAL B O 1
ATOM 2226 N N . ASP B 1 33 ? -12.841 28.678 -8.969 1.00 12.03 33 ASP B N 1
ATOM 2227 C CA . ASP B 1 33 ? -13.013 28.032 -10.260 1.00 14.39 33 ASP B CA 1
ATOM 2228 C C . ASP B 1 33 ? -12.219 28.777 -11.323 1.00 14.92 33 ASP B C 1
ATOM 2229 O O . ASP B 1 33 ? -11.572 29.785 -11.034 1.00 12.58 33 ASP B O 1
ATOM 2234 N N . ALA B 1 34 ? -12.269 28.274 -12.550 1.00 15.52 34 ALA B N 1
ATOM 2235 C CA . ALA B 1 34 ? -11.531 28.861 -13.659 1.00 17.00 34 ALA B CA 1
ATOM 2236 C C . ALA B 1 34 ? -11.771 30.350 -13.874 1.00 16.31 34 ALA B C 1
ATOM 2237 O O . ALA B 1 34 ? -10.834 31.102 -14.139 1.00 17.41 34 ALA B O 1
ATOM 2239 N N . GLU B 1 35 ? -13.027 30.765 -13.750 1.00 16.81 35 GLU B N 1
ATOM 2240 C CA . GLU B 1 35 ? -13.386 32.164 -13.967 1.00 16.34 35 GLU B CA 1
ATOM 2241 C C . GLU B 1 35 ? -12.766 33.084 -12.910 1.00 15.27 35 GLU B C 1
ATOM 2242 O O . GLU B 1 35 ? -12.217 34.136 -13.210 1.00 15.89 35 GLU B O 1
ATOM 2252 N N . LEU B 1 36 ? -12.837 32.689 -11.644 1.00 13.72 36 LEU B N 1
ATOM 2253 C CA . LEU B 1 36 ? -12.278 33.491 -10.564 1.00 12.52 36 LEU B CA 1
ATOM 2254 C C . LEU B 1 36 ? -10.752 33.477 -10.603 1.00 12.58 36 LEU B C 1
ATOM 2255 O O . LEU B 1 36 ? -10.105 34.477 -10.279 1.00 13.02 36 LEU B O 1
ATOM 2260 N N . ALA B 1 37 ? -10.180 32.348 -11.007 1.00 12.67 37 ALA B N 1
ATOM 2261 C CA . ALA B 1 37 ? -8.730 32.213 -11.081 1.00 12.20 37 ALA B CA 1
ATOM 2262 C C . ALA B 1 37 ? -8.110 33.233 -12.029 1.00 12.63 37 ALA B C 1
ATOM 2263 O O . ALA B 1 37 ? -6.959 33.628 -11.857 1.00 13.50 37 ALA B O 1
ATOM 2265 N N . LYS B 1 38 ? -8.874 33.664 -13.027 1.00 12.91 38 LYS B N 1
ATOM 2266 C CA . LYS B 1 38 ? -8.373 34.636 -13.993 1.00 12.75 38 LYS B CA 1
ATOM 2267 C C . LYS B 1 38 ? -8.134 36.000 -13.355 1.00 12.59 38 LYS B C 1
ATOM 2268 O O . LYS B 1 38 ? -7.360 36.807 -13.870 1.00 12.58 38 LYS B O 1
ATOM 2274 N N . LYS B 1 39 ? -8.785 36.250 -12.224 1.00 12.30 39 LYS B N 1
ATOM 2275 C CA . LYS B 1 39 ? -8.659 37.539 -11.562 1.00 11.14 39 LYS B CA 1
ATOM 2276 C C . LYS B 1 39 ? -7.963 37.544 -10.209 1.00 10.78 39 LYS B C 1
ATOM 2277 O O . LYS B 1 39 ? -7.738 38.605 -9.632 1.00 11.62 39 LYS B O 1
ATOM 2283 N N . VAL B 1 40 ? -7.617 36.372 -9.693 1.00 9.37 40 VAL B N 1
ATOM 2284 C CA . VAL B 1 40 ? -6.939 36.324 -8.407 1.00 10.63 40 VAL B CA 1
ATOM 2285 C C . VAL B 1 40 ? -6.050 35.102 -8.251 1.00 9.87 40 VAL B C 1
ATOM 2286 O O . VAL B 1 40 ? -6.466 33.976 -8.516 1.00 11.45 40 VAL B O 1
ATOM 2290 N N . GLU B 1 41 ? -4.810 35.344 -7.840 1.00 8.25 41 GLU B N 1
ATOM 2291 C CA . GLU B 1 41 ? -3.852 34.273 -7.611 1.00 9.58 41 GLU B CA 1
ATOM 2292 C C . GLU B 1 41 ? -4.059 33.841 -6.163 1.00 9.53 41 GLU B C 1
ATOM 2293 O O . GLU B 1 41 ? -4.090 34.678 -5.261 1.00 9.13 41 GLU B O 1
ATOM 2299 N N . VAL B 1 42 ? -4.209 32.539 -5.944 1.00 8.57 42 VAL B N 1
ATOM 2300 C CA . VAL B 1 42 ? -4.445 32.017 -4.603 1.00 8.42 42 VAL B CA 1
ATOM 2301 C C . VAL B 1 42 ? -3.343 31.043 -4.207 1.00 8.06 42 VAL B C 1
ATOM 2302 O O . VAL B 1 42 ? -3.034 30.097 -4.934 1.00 8.60 42 VAL B O 1
ATOM 2306 N N . ILE B 1 43 ? -2.759 31.297 -3.041 1.00 6.67 43 ILE B N 1
ATOM 2307 C CA . ILE B 1 43 ? -1.651 30.507 -2.513 1.00 7.14 43 ILE B CA 1
ATOM 2308 C C . ILE B 1 43 ? -1.943 30.070 -1.080 1.00 7.88 43 ILE B C 1
ATOM 2309 O O . ILE B 1 43 ? -2.509 30.835 -0.305 1.00 8.81 43 ILE B O 1
ATOM 2314 N N . VAL B 1 44 ? -1.573 28.841 -0.730 1.00 7.13 44 VAL B N 1
ATOM 2315 C CA . VAL B 1 44 ? -1.762 28.370 0.639 1.00 8.35 44 VAL B CA 1
ATOM 2316 C C . VAL B 1 44 ? -0.406 27.985 1.234 1.00 7.38 44 VAL B C 1
ATOM 2317 O O . VAL B 1 44 ? 0.360 27.241 0.616 1.00 7.90 44 VAL B O 1
ATOM 2321 N N . GLY B 1 45 ? -0.118 28.530 2.418 1.00 8.38 45 GLY B N 1
ATOM 2322 C CA . GLY B 1 45 ? 1.125 28.255 3.127 1.00 6.98 45 GLY B CA 1
ATOM 2323 C C . GLY B 1 45 ? 0.875 27.042 3.995 1.00 7.89 45 GLY B C 1
ATOM 2324 O O . GLY B 1 45 ? 0.055 27.087 4.916 1.00 8.64 45 GLY B O 1
ATOM 2325 N N . VAL B 1 46 ? 1.607 25.971 3.709 1.00 6.93 46 VAL B N 1
ATOM 2326 C CA . VAL B 1 46 ? 1.429 24.687 4.379 1.00 7.48 46 VAL B CA 1
ATOM 2327 C C . VAL B 1 46 ? 2.621 24.198 5.200 1.00 7.15 46 VAL B C 1
ATOM 2328 O O . VAL B 1 46 ? 3.765 24.345 4.782 1.00 8.25 46 VAL B O 1
ATOM 2332 N N . PRO B 1 47 ? 2.365 23.605 6.381 1.00 6.39 47 PRO B N 1
ATOM 2333 C CA . PRO B 1 47 ? 3.485 23.104 7.191 1.00 7.43 47 PRO B CA 1
ATOM 2334 C C . PRO B 1 47 ? 4.217 22.044 6.358 1.00 7.12 47 PRO B C 1
ATOM 2335 O O . PRO B 1 47 ? 3.579 21.267 5.651 1.00 7.47 47 PRO B O 1
ATOM 2339 N N . PHE B 1 48 ? 5.546 22.003 6.447 1.00 7.73 48 PHE B N 1
ATOM 2340 C CA . PHE B 1 48 ? 6.344 21.066 5.650 1.00 8.24 48 PHE B CA 1
ATOM 2341 C C . PHE B 1 48 ? 5.802 19.649 5.501 1.00 7.36 48 PHE B C 1
ATOM 2342 O O . PHE B 1 48 ? 5.662 19.143 4.390 1.00 7.66 48 PHE B O 1
ATOM 2350 N N . ILE B 1 49 ? 5.520 19.008 6.630 1.00 7.99 49 ILE B N 1
ATOM 2351 C CA . ILE B 1 49 ? 5.065 17.624 6.633 1.00 7.50 49 ILE B CA 1
ATOM 2352 C C . ILE B 1 49 ? 3.752 17.360 5.906 1.00 7.68 49 ILE B C 1
ATOM 2353 O O . ILE B 1 49 ? 3.492 16.233 5.482 1.00 9.30 49 ILE B O 1
ATOM 2358 N N . TYR B 1 50 ? 2.941 18.399 5.739 1.00 8.08 50 TYR B N 1
ATOM 2359 C CA . TYR B 1 50 ? 1.655 18.255 5.066 1.00 7.22 50 TYR B CA 1
ATOM 2360 C C . TYR B 1 50 ? 1.654 18.693 3.604 1.00 7.81 50 TYR B C 1
ATOM 2361 O O . TYR B 1 50 ? 0.624 18.620 2.934 1.00 8.09 50 TYR B O 1
ATOM 2370 N N . ILE B 1 51 ? 2.796 19.147 3.100 1.00 8.18 51 ILE B N 1
ATOM 2371 C CA . ILE B 1 51 ? 2.855 19.580 1.711 1.00 8.82 51 ILE B CA 1
ATOM 2372 C C . ILE B 1 51 ? 2.475 18.450 0.751 1.00 10.04 51 ILE B C 1
ATOM 2373 O O . ILE B 1 51 ? 1.694 18.658 -0.168 1.00 8.90 51 ILE B O 1
ATOM 2378 N N . PRO B 1 52 ? 3.013 17.238 0.956 1.00 9.37 52 PRO B N 1
ATOM 2379 C CA . PRO B 1 52 ? 2.653 16.144 0.049 1.00 9.74 52 PRO B CA 1
ATOM 2380 C C . PRO B 1 52 ? 1.147 15.864 0.064 1.00 10.27 52 PRO B C 1
ATOM 2381 O O . PRO B 1 52 ? 0.541 15.643 -0.982 1.00 11.39 52 PRO B O 1
ATOM 2385 N N . LYS B 1 53 ? 0.551 15.880 1.253 1.00 10.70 53 LYS B N 1
ATOM 2386 C CA . LYS B 1 53 ? -0.883 15.636 1.385 1.00 11.64 53 LYS B CA 1
ATOM 2387 C C . LYS B 1 53 ? -1.693 16.684 0.626 1.00 11.68 53 LYS B C 1
ATOM 2388 O O . LYS B 1 53 ? -2.632 16.350 -0.098 1.00 11.71 53 LYS B O 1
ATOM 2394 N N . VAL B 1 54 ? -1.330 17.952 0.791 1.00 10.30 54 VAL B N 1
ATOM 2395 C CA . VAL B 1 54 ? -2.044 19.023 0.108 1.00 8.97 54 VAL B CA 1
ATOM 2396 C C . VAL B 1 54 ? -1.894 18.883 -1.405 1.00 9.57 54 VAL B C 1
ATOM 2397 O O . VAL B 1 54 ? -2.846 19.110 -2.153 1.00 9.52 54 VAL B O 1
ATOM 2401 N N . GLN B 1 55 ? -0.701 18.504 -1.853 1.00 10.53 55 GLN B N 1
ATOM 2402 C CA . GLN B 1 55 ? -0.453 18.320 -3.277 1.00 10.56 55 GLN B CA 1
ATOM 2403 C C . GLN B 1 55 ? -1.331 17.188 -3.804 1.00 11.87 55 GLN B C 1
ATOM 2404 O O . GLN B 1 55 ? -1.890 17.278 -4.899 1.00 13.01 55 GLN B O 1
ATOM 2410 N N . GLN B 1 56 ? -1.451 16.127 -3.013 1.00 12.62 56 GLN B N 1
ATOM 2411 C CA . GLN B 1 56 ? -2.265 14.977 -3.387 1.00 13.98 56 GLN B CA 1
ATOM 2412 C C . GLN B 1 56 ? -3.733 15.378 -3.506 1.00 14.01 56 GLN B C 1
ATOM 2413 O O . GLN B 1 56 ? -4.405 15.030 -4.477 1.00 14.72 56 GLN B O 1
ATOM 2424 N N . ILE B 1 57 ? -4.224 16.115 -2.515 1.00 13.09 57 ILE B N 1
ATOM 2425 C CA . ILE B 1 57 ? -5.612 16.563 -2.511 1.00 12.92 57 ILE B CA 1
ATOM 2426 C C . ILE B 1 57 ? -5.919 17.464 -3.706 1.00 13.52 57 ILE B C 1
ATOM 2427 O O . ILE B 1 57 ? -6.920 17.267 -4.396 1.00 14.05 57 ILE B O 1
ATOM 2432 N N . LEU B 1 58 ? -5.060 18.449 -3.952 1.00 12.20 58 LEU B N 1
ATOM 2433 C CA . LEU B 1 58 ? -5.274 19.364 -5.069 1.00 11.97 58 LEU B CA 1
ATOM 2434 C C . LEU B 1 58 ? -5.260 18.628 -6.406 1.00 12.78 58 LEU B C 1
ATOM 2435 O O . LEU B 1 58 ? -5.985 18.996 -7.334 1.00 13.31 58 LEU B O 1
ATOM 2440 N N . ALA B 1 59 ? -4.445 17.582 -6.498 1.00 13.58 59 ALA B N 1
ATOM 2441 C CA . ALA B 1 59 ? -4.345 16.796 -7.721 1.00 14.98 59 ALA B CA 1
ATOM 2442 C C . ALA B 1 59 ? -5.684 16.154 -8.065 1.00 15.80 59 ALA B C 1
ATOM 2443 O O . ALA B 1 59 ? -6.005 15.962 -9.238 1.00 18.39 59 ALA B O 1
ATOM 2445 N N . GLY B 1 60 ? -6.465 15.832 -7.041 1.00 15.53 60 GLY B N 1
ATOM 2446 C CA . GLY B 1 60 ? -7.756 15.206 -7.270 1.00 16.78 60 GLY B CA 1
ATOM 2447 C C . GLY B 1 60 ? -8.919 16.176 -7.352 1.00 18.39 60 GLY B C 1
ATOM 2448 O O . GLY B 1 60 ? -10.063 15.761 -7.526 1.00 18.93 60 GLY B O 1
ATOM 2449 N N . GLU B 1 61 ? -8.633 17.468 -7.230 1.00 17.37 61 GLU B N 1
ATOM 2450 C CA . GLU B 1 61 ? -9.675 18.490 -7.287 1.00 17.39 61 GLU B CA 1
ATOM 2451 C C . GLU B 1 61 ? -9.816 19.118 -8.667 1.00 16.20 61 GLU B C 1
ATOM 2452 O O . GLU B 1 61 ? -8.826 19.389 -9.346 1.00 16.06 61 GLU B O 1
ATOM 2458 N N . ALA B 1 62 ? -11.058 19.356 -9.074 1.00 17.26 62 ALA B N 1
ATOM 2459 C CA . ALA B 1 62 ? -11.328 19.959 -10.371 1.00 17.24 62 ALA B CA 1
ATOM 2460 C C . ALA B 1 62 ? -10.631 21.311 -10.504 1.00 16.18 62 ALA B C 1
ATOM 2461 O O . ALA B 1 62 ? -10.122 21.649 -11.571 1.00 17.38 62 ALA B O 1
ATOM 2463 N N . ASN B 1 63 ? -10.605 22.078 -9.416 1.00 15.82 63 ASN B N 1
ATOM 2464 C CA . ASN B 1 63 ? -9.973 23.395 -9.426 1.00 14.28 63 ASN B CA 1
ATOM 2465 C C . ASN B 1 63 ? -8.588 23.392 -8.785 1.00 13.90 63 ASN B C 1
ATOM 2466 O O . ASN B 1 63 ? -8.023 24.452 -8.528 1.00 12.07 63 ASN B O 1
ATOM 2471 N N . GLY B 1 64 ? -8.045 22.205 -8.534 1.00 14.49 64 GLY B N 1
ATOM 2472 C CA . GLY B 1 64 ? -6.742 22.094 -7.895 1.00 13.95 64 GLY B CA 1
ATOM 2473 C C . GLY B 1 64 ? -5.609 22.922 -8.475 1.00 13.88 64 GLY B C 1
ATOM 2474 O O . GLY B 1 64 ? -4.778 23.453 -7.733 1.00 12.66 64 GLY B O 1
ATOM 2475 N N . ALA B 1 65 ? -5.565 23.032 -9.797 1.00 14.39 65 ALA B N 1
ATOM 2476 C CA . ALA B 1 65 ? -4.515 23.788 -10.468 1.00 15.24 65 ALA B CA 1
ATOM 2477 C C . ALA B 1 65 ? -4.559 25.281 -10.157 1.00 13.90 65 ALA B C 1
ATOM 2478 O O . ALA B 1 65 ? -3.577 25.992 -10.370 1.00 14.72 65 ALA B O 1
ATOM 2480 N N . ASN B 1 66 ? -5.694 25.753 -9.648 1.00 12.47 66 ASN B N 1
ATOM 2481 C CA . ASN B 1 66 ? -5.858 27.167 -9.329 1.00 12.16 66 ASN B CA 1
ATOM 2482 C C . ASN B 1 66 ? -5.336 27.547 -7.950 1.00 10.93 66 ASN B C 1
ATOM 2483 O O . ASN B 1 66 ? -5.328 28.724 -7.589 1.00 12.02 66 ASN B O 1
ATOM 2488 N N . ILE B 1 67 ? -4.911 26.552 -7.180 1.00 10.17 67 ILE B N 1
ATOM 2489 C CA . ILE B 1 67 ? -4.380 26.796 -5.843 1.00 9.08 67 ILE B CA 1
ATOM 2490 C C . ILE B 1 67 ? -2.899 26.424 -5.840 1.00 10.32 67 ILE B C 1
ATOM 2491 O O . ILE B 1 67 ? -2.538 25.282 -6.130 1.00 12.13 67 ILE B O 1
ATOM 2496 N N . LEU B 1 68 ? -2.044 27.386 -5.514 1.00 8.37 68 LEU B N 1
ATOM 2497 C CA . LEU B 1 68 ? -0.607 27.138 -5.484 1.00 8.40 68 LEU B CA 1
ATOM 2498 C C . LEU B 1 68 ? -0.142 26.845 -4.067 1.00 8.46 68 LEU B C 1
ATOM 2499 O O . LEU B 1 68 ? -0.607 27.458 -3.106 1.00 8.25 68 LEU B O 1
ATOM 2504 N N . VAL B 1 69 ? 0.782 25.900 -3.943 1.00 7.86 69 VAL B N 1
ATOM 2505 C CA . VAL B 1 69 ? 1.307 25.524 -2.642 1.00 8.75 69 VAL B CA 1
ATOM 2506 C C . VAL B 1 69 ? 2.573 26.297 -2.298 1.00 7.46 69 VAL B C 1
ATOM 2507 O O . VAL B 1 69 ? 3.471 26.449 -3.127 1.00 8.69 69 VAL B O 1
ATOM 2511 N N . SER B 1 70 ? 2.631 26.801 -1.071 1.00 6.55 70 SER B N 1
ATOM 2512 C CA . SER B 1 70 ? 3.803 27.532 -0.612 1.00 6.52 70 SER B CA 1
ATOM 2513 C C . SER B 1 70 ? 4.272 26.963 0.711 1.00 7.43 70 SER B C 1
ATOM 2514 O O . SER B 1 70 ? 3.458 26.579 1.552 1.00 7.99 70 SER B O 1
ATOM 2517 N N . ALA B 1 71 ? 5.587 26.880 0.882 1.00 7.02 71 ALA B N 1
ATOM 2518 C CA . ALA B 1 71 ? 6.106 26.466 2.143 1.00 6.77 71 ALA B CA 1
ATOM 2519 C C . ALA B 1 71 ? 6.107 27.680 3.017 1.00 7.22 71 ALA B C 1
ATOM 2520 O O . ALA B 1 71 ? 5.964 28.807 2.561 1.00 6.94 71 ALA B O 1
ATOM 2522 N N . GLU B 1 72 ? 6.250 27.507 4.324 1.00 6.54 72 GLU B N 1
ATOM 2523 C CA . GLU B 1 72 ? 6.210 28.633 5.252 1.00 7.20 72 GLU B CA 1
ATOM 2524 C C . GLU B 1 72 ? 7.587 29.151 5.643 1.00 7.43 72 GLU B C 1
ATOM 2525 O O . GLU B 1 72 ? 7.701 30.120 6.393 1.00 7.23 72 GLU B O 1
ATOM 2531 N N . ASN B 1 73 ? 8.626 28.498 5.135 1.00 7.31 73 ASN B N 1
ATOM 2532 C CA . ASN B 1 73 ? 10.002 28.877 5.431 1.00 6.92 73 ASN B CA 1
ATOM 2533 C C . ASN B 1 73 ? 10.915 27.962 4.632 1.00 6.89 73 ASN B C 1
ATOM 2534 O O . ASN B 1 73 ? 10.455 27.007 4.006 1.00 7.34 73 ASN B O 1
ATOM 2539 N N . ALA B 1 74 ? 12.208 28.266 4.640 1.00 7.23 74 ALA B N 1
ATOM 2540 C CA . ALA B 1 74 ? 13.186 27.441 3.943 1.00 8.96 74 ALA B CA 1
ATOM 2541 C C . ALA B 1 74 ? 14.571 27.774 4.465 1.00 9.01 74 ALA B C 1
ATOM 2542 O O . ALA B 1 74 ? 14.806 28.875 4.965 1.00 9.89 74 ALA B O 1
ATOM 2544 N N . TRP B 1 75 ? 15.478 26.809 4.357 1.00 8.86 75 TRP B N 1
ATOM 2545 C CA . TRP B 1 75 ? 16.855 26.977 4.807 1.00 8.06 75 TRP B CA 1
ATOM 2546 C C . TRP B 1 75 ? 17.733 27.047 3.559 1.00 8.21 75 TRP B C 1
ATOM 2547 O O . TRP B 1 75 ? 17.334 26.577 2.495 1.00 9.98 75 TRP B O 1
ATOM 2558 N N . THR B 1 76 ? 18.934 27.605 3.683 1.00 9.28 76 THR B N 1
ATOM 2559 C CA . THR B 1 76 ? 19.798 27.758 2.514 1.00 11.19 76 THR B CA 1
ATOM 2560 C C . THR B 1 76 ? 21.113 26.987 2.487 1.00 11.61 76 THR B C 1
ATOM 2561 O O . THR B 1 76 ? 21.866 27.080 1.513 1.00 11.83 76 THR B O 1
ATOM 2565 N N . LYS B 1 77 ? 21.403 26.240 3.547 1.00 11.56 77 LYS B N 1
ATOM 2566 C CA . LYS B 1 77 ? 22.640 25.467 3.593 1.00 11.93 77 LYS B CA 1
ATOM 2567 C C . LYS B 1 77 ? 22.340 23.981 3.731 1.00 11.98 77 LYS B C 1
ATOM 2568 O O . LYS B 1 77 ? 21.584 23.571 4.610 1.00 12.05 77 LYS B O 1
ATOM 2579 N N . SER B 1 78 ? 22.930 23.177 2.854 1.00 11.41 78 SER B N 1
ATOM 2580 C CA . SER B 1 78 ? 22.732 21.735 2.898 1.00 11.27 78 SER B CA 1
ATOM 2581 C C . SER B 1 78 ? 23.775 21.166 3.839 1.00 11.16 78 SER B C 1
ATOM 2582 O O . SER B 1 78 ? 24.814 21.785 4.074 1.00 11.39 78 SER B O 1
ATOM 2585 N N . GLY B 1 79 ? 23.490 19.996 4.393 1.00 9.17 79 GLY B N 1
ATOM 2586 C CA . GLY B 1 79 ? 24.451 19.373 5.277 1.00 9.80 79 GLY B CA 1
ATOM 2587 C C . GLY B 1 79 ? 24.070 19.277 6.737 1.00 9.94 79 GLY B C 1
ATOM 2588 O O . GLY B 1 79 ? 22.969 18.842 7.081 1.00 8.82 79 GLY B O 1
ATOM 2589 N N . ALA B 1 80 ? 24.995 19.704 7.591 1.00 9.15 80 ALA B N 1
ATOM 2590 C CA . ALA B 1 80 ? 24.837 19.640 9.039 1.00 8.85 80 ALA B CA 1
ATOM 2591 C C . ALA B 1 80 ? 23.901 20.681 9.634 1.00 8.07 80 ALA B C 1
ATOM 2592 O O . ALA B 1 80 ? 24.321 21.549 10.397 1.00 9.24 80 ALA B O 1
ATOM 2594 N N . TYR B 1 81 ? 22.624 20.578 9.287 1.00 7.74 81 TYR B N 1
ATOM 2595 C CA . TYR B 1 81 ? 21.627 21.483 9.817 1.00 7.41 81 TYR B CA 1
ATOM 2596 C C . TYR B 1 81 ? 20.362 20.715 10.154 1.00 6.53 81 TYR B C 1
ATOM 2597 O O . TYR B 1 81 ? 19.329 20.858 9.514 1.00 6.86 81 TYR B O 1
ATOM 2606 N N . THR B 1 82 ? 20.509 19.891 11.180 1.00 6.53 82 THR B N 1
ATOM 2607 C CA . THR B 1 82 ? 19.430 19.046 11.664 1.00 6.58 82 THR B CA 1
ATOM 2608 C C . THR B 1 82 ? 18.140 19.825 11.887 1.00 6.36 82 THR B C 1
ATOM 2609 O O . THR B 1 82 ? 18.139 20.875 12.532 1.00 6.99 82 THR B O 1
ATOM 2613 N N . GLY B 1 83 ? 17.052 19.304 11.326 1.00 6.17 83 GLY B N 1
ATOM 2614 C CA . GLY B 1 83 ? 15.746 19.922 11.478 1.00 6.33 83 GLY B CA 1
ATOM 2615 C C . GLY B 1 83 ? 15.301 20.869 10.379 1.00 6.05 83 GLY B C 1
ATOM 2616 O O . GLY B 1 83 ? 14.115 21.195 10.290 1.00 7.34 83 GLY B O 1
ATOM 2617 N N . GLU B 1 84 ? 16.229 21.296 9.531 1.00 6.75 84 GLU B N 1
ATOM 2618 C CA . GLU B 1 84 ? 15.907 22.243 8.466 1.00 6.94 84 GLU B CA 1
ATOM 2619 C C . GLU B 1 84 ? 15.524 21.634 7.125 1.00 7.46 84 GLU B C 1
ATOM 2620 O O . GLU B 1 84 ? 16.003 20.563 6.754 1.00 7.23 84 GLU B O 1
ATOM 2626 N N . VAL B 1 85 ? 14.656 22.337 6.400 1.00 7.25 85 VAL B N 1
ATOM 2627 C CA . VAL B 1 85 ? 14.232 21.914 5.072 1.00 8.11 85 VAL B CA 1
ATOM 2628 C C . VAL B 1 85 ? 14.815 22.944 4.106 1.00 7.33 85 VAL B C 1
ATOM 2629 O O . VAL B 1 85 ? 14.509 24.136 4.181 1.00 7.64 85 VAL B O 1
ATOM 2633 N N . HIS B 1 86 ? 15.670 22.466 3.211 1.00 8.09 86 HIS B N 1
ATOM 2634 C CA . HIS B 1 86 ? 16.367 23.301 2.242 1.00 9.40 86 HIS B CA 1
ATOM 2635 C C . HIS B 1 86 ? 15.499 23.765 1.078 1.00 8.29 86 HIS B C 1
ATOM 2636 O O . HIS B 1 86 ? 14.537 23.104 0.698 1.00 8.51 86 HIS B O 1
ATOM 2643 N N . VAL B 1 87 ? 15.860 24.919 0.527 1.00 8.49 87 VAL B N 1
ATOM 2644 C CA . VAL B 1 87 ? 15.185 25.494 -0.630 1.00 8.20 87 VAL B CA 1
ATOM 2645 C C . VAL B 1 87 ? 15.116 24.445 -1.745 1.00 7.87 87 VAL B C 1
ATOM 2646 O O . VAL B 1 87 ? 14.092 24.285 -2.406 1.00 7.60 87 VAL B O 1
ATOM 2650 N N . GLY B 1 88 ? 16.219 23.729 -1.942 1.00 7.39 88 GLY B N 1
ATOM 2651 C CA . GLY B 1 88 ? 16.283 22.715 -2.978 1.00 8.31 88 GLY B CA 1
ATOM 2652 C C . GLY B 1 88 ? 15.294 21.584 -2.803 1.00 8.26 88 GLY B C 1
ATOM 2653 O O . GLY B 1 88 ? 14.866 20.971 -3.779 1.00 8.39 88 GLY B O 1
ATOM 2654 N N . MET B 1 89 ? 14.937 21.292 -1.558 1.00 7.19 89 MET B N 1
ATOM 2655 C CA . MET B 1 89 ? 13.983 20.231 -1.293 1.00 7.48 89 MET B CA 1
ATOM 2656 C C . MET B 1 89 ? 12.599 20.687 -1.738 1.00 6.93 89 MET B C 1
ATOM 2657 O O . MET B 1 89 ? 11.809 19.893 -2.238 1.00 8.46 89 MET B O 1
ATOM 2662 N N . LEU B 1 90 ? 12.306 21.970 -1.555 1.00 6.90 90 LEU B N 1
ATOM 2663 C CA . LEU B 1 90 ? 11.013 22.498 -1.974 1.00 7.70 90 LEU B CA 1
ATOM 2664 C C . LEU B 1 90 ? 10.904 22.389 -3.491 1.00 8.82 90 LEU B C 1
ATOM 2665 O O . LEU B 1 90 ? 9.884 21.947 -4.023 1.00 8.73 90 LEU B O 1
ATOM 2670 N N . VAL B 1 91 ? 11.964 22.785 -4.185 1.00 8.65 91 VAL B N 1
ATOM 2671 C CA . VAL B 1 91 ? 11.984 22.717 -5.642 1.00 9.16 91 VAL B CA 1
ATOM 2672 C C . VAL B 1 91 ? 11.875 21.260 -6.098 1.00 9.55 91 VAL B C 1
ATOM 2673 O O . VAL B 1 91 ? 11.130 20.941 -7.024 1.00 8.94 91 VAL B O 1
ATOM 2677 N N . ASP B 1 92 ? 12.617 20.380 -5.431 1.00 8.54 92 ASP B N 1
ATOM 2678 C CA . ASP B 1 92 ? 12.600 18.955 -5.743 1.00 8.99 92 ASP B CA 1
ATOM 2679 C C . ASP B 1 92 ? 11.177 18.406 -5.602 1.00 9.27 92 ASP B C 1
ATOM 2680 O O . ASP B 1 92 ? 10.748 17.547 -6.378 1.00 10.04 92 ASP B O 1
ATOM 2685 N N . CYS B 1 93 ? 10.442 18.918 -4.620 1.00 8.36 93 CYS B N 1
ATOM 2686 C CA . CYS B 1 93 ? 9.072 18.477 -4.381 1.00 9.26 93 CYS B CA 1
ATOM 2687 C C . CYS B 1 93 ? 8.030 19.264 -5.174 1.00 9.69 93 CYS B C 1
ATOM 2688 O O . CYS B 1 93 ? 6.833 19.168 -4.905 1.00 10.88 93 CYS B O 1
ATOM 2691 N N . GLN B 1 94 ? 8.496 20.043 -6.146 1.00 9.86 94 GLN B N 1
ATOM 2692 C CA . GLN B 1 94 ? 7.624 20.837 -7.007 1.00 10.57 94 GLN B CA 1
ATOM 2693 C C . GLN B 1 94 ? 6.754 21.869 -6.297 1.00 10.56 94 GLN B C 1
ATOM 2694 O O . GLN B 1 94 ? 5.622 22.133 -6.706 1.00 10.34 94 GLN B O 1
ATOM 2700 N N . VAL B 1 95 ? 7.292 22.449 -5.230 1.00 8.63 95 VAL B N 1
ATOM 2701 C CA . VAL B 1 95 ? 6.599 23.490 -4.482 1.00 9.07 95 VAL B CA 1
ATOM 2702 C C . VAL B 1 95 ? 7.029 24.791 -5.161 1.00 9.48 95 VAL B C 1
ATOM 2703 O O . VAL B 1 95 ? 8.217 25.107 -5.204 1.00 9.88 95 VAL B O 1
ATOM 2707 N N . PRO B 1 96 ? 6.071 25.562 -5.701 1.00 8.63 96 PRO B N 1
ATOM 2708 C CA . PRO B 1 96 ? 6.424 26.814 -6.380 1.00 9.15 96 PRO B CA 1
ATOM 2709 C C . PRO B 1 96 ? 6.741 28.033 -5.531 1.00 8.34 96 PRO B C 1
ATOM 2710 O O . PRO B 1 96 ? 7.483 28.914 -5.969 1.00 8.96 96 PRO B O 1
ATOM 2714 N N . TYR B 1 97 ? 6.179 28.082 -4.329 1.00 7.17 97 TYR B N 1
ATOM 2715 C CA . TYR B 1 97 ? 6.346 29.229 -3.446 1.00 7.16 97 TYR B CA 1
ATOM 2716 C C . TYR B 1 97 ? 6.920 28.952 -2.074 1.00 7.10 97 TYR B C 1
ATOM 2717 O O . TYR B 1 97 ? 6.892 27.828 -1.583 1.00 6.82 97 TYR B O 1
ATOM 2726 N N . VAL B 1 98 ? 7.413 30.021 -1.456 1.00 7.94 98 VAL B N 1
ATOM 2727 C CA . VAL B 1 98 ? 7.927 29.972 -0.097 1.00 6.90 98 VAL B CA 1
ATOM 2728 C C . VAL B 1 98 ? 7.719 31.338 0.557 1.00 6.83 98 VAL B C 1
ATOM 2729 O O . VAL B 1 98 ? 7.909 32.382 -0.075 1.00 7.18 98 VAL B O 1
ATOM 2733 N N . ILE B 1 99 ? 7.271 31.319 1.809 1.00 6.70 99 ILE B N 1
ATOM 2734 C CA . ILE B 1 99 ? 7.063 32.537 2.580 1.00 7.09 99 ILE B CA 1
ATOM 2735 C C . ILE B 1 99 ? 8.358 32.712 3.362 1.00 6.63 99 ILE B C 1
ATOM 2736 O O . ILE B 1 99 ? 8.803 31.784 4.036 1.00 7.94 99 ILE B O 1
ATOM 2741 N N . LEU B 1 100 ? 8.966 33.890 3.270 1.00 6.04 100 LEU B N 1
ATOM 2742 C CA . LEU B 1 100 ? 10.223 34.137 3.970 1.00 6.89 100 LEU B CA 1
ATOM 2743 C C . LEU B 1 100 ? 10.216 35.423 4.780 1.00 7.42 100 LEU B C 1
ATOM 2744 O O . LEU B 1 100 ? 9.615 36.421 4.380 1.00 8.52 100 LEU B O 1
ATOM 2749 N N . GLY B 1 101 ? 10.886 35.391 5.928 1.00 6.96 101 GLY B N 1
ATOM 2750 C CA . GLY B 1 101 ? 10.967 36.575 6.761 1.00 6.62 101 GLY B CA 1
ATOM 2751 C C . GLY B 1 101 ? 9.706 36.943 7.519 1.00 7.33 101 GLY B C 1
ATOM 2752 O O . GLY B 1 101 ? 9.542 38.094 7.926 1.00 8.61 101 GLY B O 1
ATOM 2753 N N . HIS B 1 102 ? 8.812 35.982 7.715 1.00 7.17 102 HIS B N 1
ATOM 2754 C CA . HIS B 1 102 ? 7.588 36.257 8.452 1.00 8.15 102 HIS B CA 1
ATOM 2755 C C . HIS B 1 102 ? 7.980 36.791 9.828 1.00 9.68 102 HIS B C 1
ATOM 2756 O O . HIS B 1 102 ? 8.982 36.361 10.403 1.00 9.48 102 HIS B O 1
ATOM 2763 N N . SER B 1 103 ? 7.197 37.728 10.350 1.00 9.42 103 SER B N 1
ATOM 2764 C CA . SER B 1 103 ? 7.495 38.331 11.646 1.00 10.04 103 SER B CA 1
ATOM 2765 C C . SER B 1 103 ? 7.703 37.314 12.763 1.00 9.23 103 SER B C 1
ATOM 2766 O O . SER B 1 103 ? 8.489 37.551 13.682 1.00 9.71 103 SER B O 1
ATOM 2769 N N . GLU B 1 104 ? 7.002 36.187 12.696 1.00 7.79 104 GLU B N 1
ATOM 2770 C CA . GLU B 1 104 ? 7.153 35.161 13.721 1.00 8.82 104 GLU B CA 1
ATOM 2771 C C . GLU B 1 104 ? 8.549 34.550 13.680 1.00 9.59 104 GLU B C 1
ATOM 2772 O O . GLU B 1 104 ? 9.103 34.175 14.714 1.00 10.98 104 GLU B O 1
ATOM 2778 N N . ARG B 1 105 ? 9.131 34.459 12.489 1.00 9.58 105 ARG B N 1
ATOM 2779 C CA . ARG B 1 105 ? 10.471 33.901 12.379 1.00 9.94 105 ARG B CA 1
ATOM 2780 C C . ARG B 1 105 ? 11.526 34.958 12.685 1.00 10.78 105 ARG B C 1
ATOM 2781 O O . ARG B 1 105 ? 12.577 34.649 13.251 1.00 10.25 105 ARG B O 1
ATOM 2789 N N . ARG B 1 106 ? 11.251 36.205 12.315 1.00 11.12 106 ARG B N 1
ATOM 2790 C CA . ARG B 1 106 ? 12.190 37.284 12.595 1.00 11.14 106 ARG B CA 1
ATOM 2791 C C . ARG B 1 106 ? 12.285 37.492 14.105 1.00 13.03 106 ARG B C 1
ATOM 2792 O O . ARG B 1 106 ? 13.366 37.743 14.643 1.00 14.98 106 ARG B O 1
ATOM 2800 N N . GLN B 1 107 ? 11.152 37.377 14.790 1.00 12.26 107 GLN B N 1
ATOM 2801 C CA . GLN B 1 107 ? 11.128 37.590 16.232 1.00 14.27 107 GLN B CA 1
ATOM 2802 C C . GLN B 1 107 ? 11.449 36.360 17.074 1.00 14.67 107 GLN B C 1
ATOM 2803 O O . GLN B 1 107 ? 12.396 36.373 17.859 1.00 16.91 107 GLN B O 1
ATOM 2809 N N . ILE B 1 108 ? 10.675 35.295 16.902 1.00 13.97 108 ILE B N 1
ATOM 2810 C CA . ILE B 1 108 ? 10.877 34.074 17.676 1.00 14.22 108 ILE B CA 1
ATOM 2811 C C . ILE B 1 108 ? 12.162 33.328 17.331 1.00 14.55 108 ILE B C 1
ATOM 2812 O O . ILE B 1 108 ? 12.847 32.816 18.220 1.00 15.05 108 ILE B O 1
ATOM 2817 N N . PHE B 1 109 ? 12.500 33.268 16.048 1.00 13.16 109 PHE B N 1
ATOM 2818 C CA . PHE B 1 109 ? 13.700 32.554 15.647 1.00 14.83 109 PHE B CA 1
ATOM 2819 C C . PHE B 1 109 ? 14.852 33.456 15.221 1.00 15.53 109 PHE B C 1
ATOM 2820 O O . PHE B 1 109 ? 15.802 33.020 14.572 1.00 16.50 109 PHE B O 1
ATOM 2828 N N . HIS B 1 110 ? 14.749 34.721 15.612 1.00 16.69 110 HIS B N 1
ATOM 2829 C CA . HIS B 1 110 ? 15.770 35.732 15.363 1.00 17.73 110 HIS B CA 1
ATOM 2830 C C . HIS B 1 110 ? 16.361 35.826 13.960 1.00 17.52 110 HIS B C 1
ATOM 2831 O O . HIS B 1 110 ? 17.576 35.961 13.807 1.00 20.08 110 HIS B O 1
ATOM 2838 N N . GLU B 1 111 ? 15.519 35.760 12.935 1.00 13.49 111 GLU B N 1
ATOM 2839 C CA . GLU B 1 111 ? 16.022 35.887 11.573 1.00 12.49 111 GLU B CA 1
ATOM 2840 C C . GLU B 1 111 ? 16.224 37.376 11.307 1.00 11.85 111 GLU B C 1
ATOM 2841 O O . GLU B 1 111 ? 15.281 38.160 11.396 1.00 13.15 111 GLU B O 1
ATOM 2847 N N . SER B 1 112 ? 17.458 37.757 10.994 1.00 11.08 112 SER B N 1
ATOM 2848 C CA . SER B 1 112 ? 17.795 39.157 10.740 1.00 10.04 112 SER B CA 1
ATOM 2849 C C . SER B 1 112 ? 17.464 39.584 9.315 1.00 9.83 112 SER B C 1
ATOM 2850 O O . SER B 1 112 ? 17.126 38.751 8.472 1.00 10.57 112 SER B O 1
ATOM 2853 N N . ASN B 1 113 ? 17.572 40.884 9.048 1.00 10.51 113 ASN B N 1
ATOM 2854 C CA . ASN B 1 113 ? 17.292 41.406 7.712 1.00 9.85 113 ASN B CA 1
ATOM 2855 C C . ASN B 1 113 ? 18.188 40.728 6.690 1.00 10.29 113 ASN B C 1
ATOM 2856 O O . ASN B 1 113 ? 17.738 40.347 5.610 1.00 11.10 113 ASN B O 1
ATOM 2861 N N . GLU B 1 114 ? 19.460 40.579 7.043 1.00 10.20 114 GLU B N 1
ATOM 2862 C CA . GLU B 1 114 ? 20.437 39.962 6.156 1.00 11.70 114 GLU B CA 1
ATOM 2863 C C . GLU B 1 114 ? 20.210 38.464 5.984 1.00 9.74 114 GLU B C 1
ATOM 2864 O O . GLU B 1 114 ? 20.415 37.926 4.897 1.00 10.20 114 GLU B O 1
ATOM 2870 N N . GLN B 1 115 ? 19.794 37.789 7.052 1.00 10.33 115 GLN B N 1
ATOM 2871 C CA . GLN B 1 115 ? 19.534 36.357 6.975 1.00 10.33 115 GLN B CA 1
ATOM 2872 C C . GLN B 1 115 ? 18.294 36.108 6.122 1.00 9.40 115 GLN B C 1
ATOM 2873 O O . GLN B 1 115 ? 18.235 35.135 5.372 1.00 10.88 115 GLN B O 1
ATOM 2879 N N . VAL B 1 116 ? 17.306 36.991 6.230 1.00 8.38 116 VAL B N 1
ATOM 2880 C CA . VAL B 1 116 ? 16.094 36.852 5.431 1.00 8.74 116 VAL B CA 1
ATOM 2881 C C . VAL B 1 116 ? 16.464 37.098 3.968 1.00 8.45 116 VAL B C 1
ATOM 2882 O O . VAL B 1 116 ? 16.018 36.381 3.075 1.00 8.93 116 VAL B O 1
ATOM 2886 N N . ALA B 1 117 ? 17.294 38.110 3.729 1.00 9.43 117 ALA B N 1
ATOM 2887 C CA . ALA B 1 117 ? 17.723 38.437 2.375 1.00 9.34 117 ALA B CA 1
ATOM 2888 C C . ALA B 1 117 ? 18.459 37.267 1.723 1.00 9.07 117 ALA B C 1
ATOM 2889 O O . ALA B 1 117 ? 18.294 37.006 0.530 1.00 9.06 117 ALA B O 1
ATOM 2891 N N . GLU B 1 118 ? 19.280 36.571 2.507 1.00 9.75 118 GLU B N 1
ATOM 2892 C CA . GLU B 1 118 ? 20.020 35.422 1.997 1.00 11.06 118 GLU B CA 1
ATOM 2893 C C . GLU B 1 118 ? 19.032 34.329 1.594 1.00 9.65 118 GLU B C 1
ATOM 2894 O O . GLU B 1 118 ? 19.197 33.681 0.558 1.00 9.96 118 GLU B O 1
ATOM 2900 N N . LYS B 1 119 ? 17.999 34.127 2.409 1.00 7.99 119 LYS B N 1
ATOM 2901 C CA . LYS B 1 119 ? 16.994 33.121 2.086 1.00 7.88 119 LYS B CA 1
ATOM 2902 C C . LYS B 1 119 ? 16.268 33.493 0.793 1.00 7.35 119 LYS B C 1
ATOM 2903 O O . LYS B 1 119 ? 16.039 32.642 -0.068 1.00 8.58 119 LYS B O 1
ATOM 2909 N N . VAL B 1 120 ? 15.915 34.767 0.649 1.00 8.33 120 VAL B N 1
ATOM 2910 C CA . VAL B 1 120 ? 15.227 35.220 -0.553 1.00 8.15 120 VAL B CA 1
ATOM 2911 C C . VAL B 1 120 ? 16.107 34.996 -1.780 1.00 7.85 120 VAL B C 1
ATOM 2912 O O . VAL B 1 120 ? 15.645 34.492 -2.802 1.00 7.63 120 VAL B O 1
ATOM 2916 N N . LYS B 1 121 ? 17.376 35.375 -1.665 1.00 7.50 121 LYS B N 1
ATOM 2917 C CA . LYS B 1 121 ? 18.342 35.217 -2.751 1.00 9.04 121 LYS B CA 1
ATOM 2918 C C . LYS B 1 121 ? 18.464 33.761 -3.200 1.00 8.50 121 LYS B C 1
ATOM 2919 O O . LYS B 1 121 ? 18.338 33.453 -4.386 1.00 8.41 121 LYS B O 1
ATOM 2925 N N . VAL B 1 122 ? 18.720 32.867 -2.249 1.00 9.13 122 VAL B N 1
ATOM 2926 C CA . VAL B 1 122 ? 18.869 31.453 -2.561 1.00 9.63 122 VAL B CA 1
ATOM 2927 C C . VAL B 1 122 ? 17.574 30.862 -3.121 1.00 8.89 122 VAL B C 1
ATOM 2928 O O . VAL B 1 122 ? 17.601 30.072 -4.063 1.00 9.16 122 VAL B O 1
ATOM 2932 N N . ALA B 1 123 ? 16.440 31.260 -2.555 1.00 7.50 123 ALA B N 1
ATOM 2933 C CA . ALA B 1 123 ? 15.156 30.755 -3.020 1.00 7.97 123 ALA B CA 1
ATOM 2934 C C . ALA B 1 123 ? 14.898 31.140 -4.474 1.00 8.16 123 ALA B C 1
ATOM 2935 O O . ALA B 1 123 ? 14.520 30.297 -5.287 1.00 8.23 123 ALA B O 1
ATOM 2937 N N . ILE B 1 124 ? 15.113 32.410 -4.803 1.00 9.20 124 ILE B N 1
ATOM 2938 C CA . ILE B 1 124 ? 14.878 32.876 -6.161 1.00 11.64 124 ILE B CA 1
ATOM 2939 C C . ILE B 1 124 ? 15.860 32.282 -7.165 1.00 12.30 124 ILE B C 1
ATOM 2940 O O . ILE B 1 124 ? 15.484 31.968 -8.292 1.00 13.38 124 ILE B O 1
ATOM 2945 N N . ASP B 1 125 ? 17.110 32.120 -6.746 1.00 12.84 125 ASP B N 1
ATOM 2946 C CA . ASP B 1 125 ? 18.129 31.553 -7.608 1.00 13.68 125 ASP B CA 1
ATOM 2947 C C . ASP B 1 125 ? 17.780 30.117 -7.973 1.00 12.86 125 ASP B C 1
ATOM 2948 O O . ASP B 1 125 ? 18.133 29.614 -9.031 1.00 13.47 125 ASP B O 1
ATOM 2956 N N . ALA B 1 126 ? 17.064 29.450 -7.072 1.00 10.82 126 ALA B N 1
ATOM 2957 C CA . ALA B 1 126 ? 16.645 28.068 -7.279 1.00 11.40 126 ALA B CA 1
ATOM 2958 C C . ALA B 1 126 ? 15.342 27.968 -8.072 1.00 10.68 126 ALA B C 1
ATOM 2959 O O . ALA B 1 126 ? 14.900 26.870 -8.413 1.00 12.95 126 ALA B O 1
ATOM 2961 N N . GLY B 1 127 ? 14.724 29.110 -8.355 1.00 10.29 127 GLY B N 1
ATOM 2962 C CA . GLY B 1 127 ? 13.494 29.100 -9.128 1.00 10.39 127 GLY B CA 1
ATOM 2963 C C . GLY B 1 127 ? 12.201 29.286 -8.356 1.00 10.73 127 GLY B C 1
ATOM 2964 O O . GLY B 1 127 ? 11.124 29.319 -8.952 1.00 11.44 127 GLY B O 1
ATOM 2965 N N . LEU B 1 128 ? 12.293 29.398 -7.038 1.00 8.87 128 LEU B N 1
ATOM 2966 C CA . LEU B 1 128 ? 11.104 29.590 -6.223 1.00 8.47 128 LEU B CA 1
ATOM 2967 C C . LEU B 1 128 ? 10.570 31.006 -6.328 1.00 8.91 128 LEU B C 1
ATOM 2968 O O . LEU B 1 128 ? 11.319 31.953 -6.584 1.00 9.91 128 LEU B O 1
ATOM 2973 N N . LYS B 1 129 ? 9.261 31.135 -6.156 1.00 8.74 129 LYS B N 1
ATOM 2974 C CA . LYS B 1 129 ? 8.677 32.419 -6.085 1.00 9.16 129 LYS B CA 1
ATOM 2975 C C . LYS B 1 129 ? 8.552 32.682 -4.628 1.00 7.76 129 LYS B C 1
ATOM 2976 O O . LYS B 1 129 ? 8.409 31.776 -3.818 1.00 8.06 129 LYS B O 1
ATOM 2982 N N . VAL B 1 130 ? 8.664 33.939 -4.227 1.00 7.64 130 VAL B N 1
ATOM 2983 C CA . VAL B 1 130 ? 8.708 34.267 -2.815 1.00 8.39 130 VAL B CA 1
ATOM 2984 C C . VAL B 1 130 ? 7.748 35.332 -2.311 1.00 8.27 130 VAL B C 1
ATOM 2985 O O . VAL B 1 130 ? 7.497 36.329 -2.984 1.00 9.38 130 VAL B O 1
ATOM 2989 N N . ILE B 1 131 ? 7.206 35.096 -1.121 1.00 7.19 131 ILE B N 1
ATOM 2990 C CA . ILE B 1 131 ? 6.444 36.085 -0.463 1.00 7.66 131 ILE B CA 1
ATOM 2991 C C . ILE B 1 131 ? 7.328 36.539 0.633 1.00 7.39 131 ILE B C 1
ATOM 2992 O O . ILE B 1 131 ? 7.562 35.837 1.608 1.00 7.05 131 ILE B O 1
ATOM 2997 N N . ALA B 1 132 ? 7.925 37.711 0.431 1.00 7.57 132 ALA B N 1
ATOM 2998 C CA . ALA B 1 132 ? 8.891 38.266 1.375 1.00 7.60 132 ALA B CA 1
ATOM 2999 C C . ALA B 1 132 ? 8.179 39.193 2.345 1.00 7.70 132 ALA B C 1
ATOM 3000 O O . ALA B 1 132 ? 7.598 40.200 1.942 1.00 8.23 132 ALA B O 1
ATOM 3002 N N . CYS B 1 133 ? 8.243 38.854 3.627 1.00 7.68 133 CYS B N 1
ATOM 3003 C CA . CYS B 1 133 ? 7.571 39.633 4.659 1.00 8.47 133 CYS B CA 1
ATOM 3004 C C . CYS B 1 133 ? 8.447 40.707 5.281 1.00 9.06 133 CYS B C 1
ATOM 3005 O O . CYS B 1 133 ? 9.611 40.467 5.600 1.00 9.01 133 CYS B O 1
ATOM 3008 N N . ILE B 1 134 ? 7.866 41.891 5.453 1.00 8.04 134 ILE B N 1
ATOM 3009 C CA . ILE B 1 134 ? 8.553 43.033 6.049 1.00 8.17 134 ILE B CA 1
ATOM 3010 C C . ILE B 1 134 ? 7.566 43.746 6.970 1.00 8.85 134 ILE B C 1
ATOM 3011 O O . ILE B 1 134 ? 6.357 43.528 6.875 1.00 10.90 134 ILE B O 1
ATOM 3016 N N . GLY B 1 135 ? 8.075 44.592 7.861 1.00 8.66 135 GLY B N 1
ATOM 3017 C CA . GLY B 1 135 ? 7.194 45.311 8.770 1.00 9.85 135 GLY B CA 1
ATOM 3018 C C . GLY B 1 135 ? 7.889 45.760 10.040 1.00 9.73 135 GLY B C 1
ATOM 3019 O O . GLY B 1 135 ? 8.842 45.123 10.487 1.00 10.24 135 GLY B O 1
ATOM 3020 N N . GLU B 1 136 ? 7.404 46.850 10.632 1.00 10.65 136 GLU B N 1
ATOM 3021 C CA . GLU B 1 136 ? 8.010 47.386 11.847 1.00 11.39 136 GLU B CA 1
ATOM 3022 C C . GLU B 1 136 ? 7.251 47.011 13.115 1.00 11.89 136 GLU B C 1
ATOM 3023 O O . GLU B 1 136 ? 6.043 46.768 13.092 1.00 11.60 136 GLU B O 1
ATOM 3029 N N . THR B 1 137 ? 7.979 46.987 14.227 1.00 12.01 137 THR B N 1
ATOM 3030 C CA . THR B 1 137 ? 7.413 46.640 15.522 1.00 13.47 137 THR B CA 1
ATOM 3031 C C . THR B 1 137 ? 6.738 47.836 16.178 1.00 12.62 137 THR B C 1
ATOM 3032 O O . THR B 1 137 ? 6.761 48.947 15.650 1.00 14.13 137 THR B O 1
ATOM 3036 N N . GLU B 1 138 ? 6.146 47.591 17.342 1.00 14.71 138 GLU B N 1
ATOM 3037 C CA . GLU B 1 138 ? 5.475 48.636 18.103 1.00 15.61 138 GLU B CA 1
ATOM 3038 C C . GLU B 1 138 ? 6.495 49.685 18.539 1.00 15.48 138 GLU B C 1
ATOM 3039 O O . GLU B 1 138 ? 6.264 50.885 18.402 1.00 15.32 138 GLU B O 1
ATOM 3045 N N . ALA B 1 139 ? 7.628 49.221 19.057 1.00 16.31 139 ALA B N 1
ATOM 3046 C CA . ALA B 1 139 ? 8.682 50.118 19.514 1.00 16.48 139 ALA B CA 1
ATOM 3047 C C . ALA B 1 139 ? 9.219 50.972 18.370 1.00 16.97 139 ALA B C 1
ATOM 3048 O O . ALA B 1 139 ? 9.469 52.167 18.537 1.00 16.40 139 ALA B O 1
ATOM 3050 N N . GLN B 1 140 ? 9.396 50.358 17.205 1.00 16.78 140 GLN B N 1
ATOM 3051 C CA . GLN B 1 140 ? 9.912 51.078 16.051 1.00 16.34 140 GLN B CA 1
ATOM 3052 C C . GLN B 1 140 ? 8.948 52.152 15.547 1.00 16.25 140 GLN B C 1
ATOM 3053 O O . GLN B 1 140 ? 9.376 53.240 15.163 1.00 17.57 140 GLN B O 1
ATOM 3059 N N . ARG B 1 141 ? 7.652 51.853 15.547 1.00 17.14 141 ARG B N 1
ATOM 3060 C CA . ARG B 1 141 ? 6.665 52.828 15.095 1.00 17.86 141 ARG B CA 1
ATOM 3061 C C . ARG B 1 141 ? 6.577 53.979 16.091 1.00 17.69 141 ARG B C 1
ATOM 3062 O O . ARG B 1 141 ? 6.461 55.141 15.702 1.00 18.55 141 ARG B O 1
ATOM 3077 N N . ILE B 1 142 ? 6.634 53.651 17.378 1.00 17.02 142 ILE B N 1
ATOM 3078 C CA . ILE B 1 142 ? 6.569 54.672 18.421 1.00 17.76 142 ILE B CA 1
ATOM 3079 C C . ILE B 1 142 ? 7.755 55.617 18.261 1.00 18.37 142 ILE B C 1
ATOM 3080 O O . ILE B 1 142 ? 7.646 56.818 18.516 1.00 18.66 142 ILE B O 1
ATOM 3085 N N . ALA B 1 143 ? 8.885 55.071 17.822 1.00 18.62 143 ALA B N 1
AT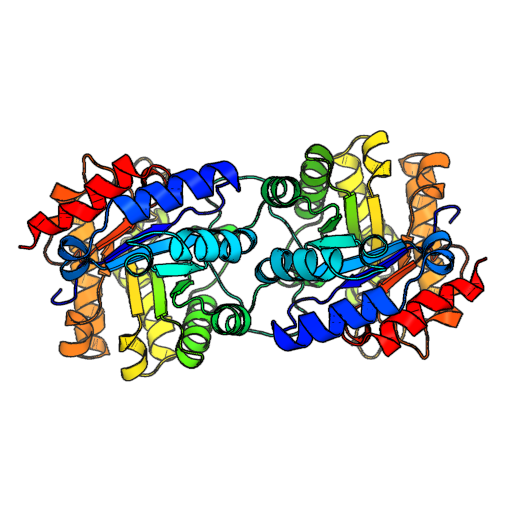OM 3086 C CA . ALA B 1 143 ? 10.091 55.863 17.618 1.00 19.21 143 ALA B CA 1
ATOM 3087 C C . ALA B 1 143 ? 10.064 56.555 16.256 1.00 19.66 143 ALA B C 1
ATOM 3088 O O . ALA B 1 143 ? 11.045 57.181 15.851 1.00 20.24 143 ALA B O 1
ATOM 3090 N N . ASN B 1 144 ? 8.932 56.444 15.562 1.00 19.51 144 ASN B N 1
ATOM 3091 C CA . ASN B 1 144 ? 8.756 57.039 14.238 1.00 20.29 144 ASN B CA 1
ATOM 3092 C C . ASN B 1 144 ? 9.812 56.548 13.253 1.00 18.74 144 ASN B C 1
ATOM 3093 O O . ASN B 1 144 ? 10.349 57.327 12.464 1.00 19.28 144 ASN B O 1
ATOM 3098 N N . GLN B 1 145 ? 10.095 55.251 13.300 1.00 17.98 145 GLN B N 1
ATOM 3099 C CA . GLN B 1 145 ? 11.091 54.651 12.423 1.00 17.34 145 GLN B CA 1
ATOM 3100 C C . GLN B 1 145 ? 10.468 53.699 11.406 1.00 16.89 145 GLN B C 1
ATOM 3101 O O . GLN B 1 145 ? 11.160 52.859 10.834 1.00 17.22 145 GLN B O 1
ATOM 3112 N N . THR B 1 146 ? 9.165 53.832 11.181 1.00 15.79 146 THR B N 1
ATOM 3113 C CA . THR B 1 146 ? 8.471 52.970 10.225 1.00 15.99 146 THR B CA 1
ATOM 3114 C C . THR B 1 146 ? 9.155 52.918 8.861 1.00 16.24 146 THR B C 1
ATOM 3115 O O . THR B 1 146 ? 9.509 51.840 8.381 1.00 15.32 146 THR B O 1
ATOM 3119 N N . GLU B 1 147 ? 9.349 54.077 8.238 1.00 16.55 147 GLU B N 1
ATOM 3120 C CA . GLU B 1 147 ? 9.983 54.128 6.924 1.00 17.40 147 GLU B CA 1
ATOM 3121 C C . GLU B 1 147 ? 11.426 53.631 6.947 1.00 16.57 147 GLU B C 1
ATOM 3122 O O . GLU B 1 147 ? 11.841 52.875 6.068 1.00 15.73 147 GLU B O 1
ATOM 3128 N N . GLU B 1 148 ? 12.189 54.060 7.948 1.00 16.32 148 GLU B N 1
ATOM 3129 C CA . GLU B 1 148 ? 13.585 53.655 8.068 1.00 16.23 148 GLU B CA 1
ATOM 3130 C C . GLU B 1 148 ? 13.724 52.142 8.203 1.00 14.62 148 GLU B C 1
ATOM 3131 O O . GLU B 1 148 ? 14.574 51.527 7.557 1.00 13.52 148 GLU B O 1
ATOM 3137 N N . VAL B 1 149 ? 12.882 51.551 9.046 1.00 13.29 149 VAL B N 1
ATOM 3138 C CA . VAL B 1 149 ? 12.905 50.114 9.286 1.00 12.46 149 VAL B CA 1
ATOM 3139 C C . VAL B 1 149 ? 12.523 49.309 8.051 1.00 11.94 149 VAL B C 1
ATOM 3140 O O . VAL B 1 149 ? 13.205 48.350 7.694 1.00 12.02 149 VAL B O 1
ATOM 3144 N N . VAL B 1 150 ? 11.432 49.697 7.403 1.00 12.12 150 VAL B N 1
ATOM 3145 C CA . VAL B 1 150 ? 10.984 48.999 6.206 1.00 13.18 150 VAL B CA 1
ATOM 3146 C C . VAL B 1 150 ? 12.011 49.164 5.088 1.00 12.52 150 VAL B C 1
ATOM 3147 O O . VAL B 1 150 ? 12.294 48.221 4.353 1.00 12.46 150 VAL B O 1
ATOM 3151 N N . ALA B 1 151 ? 12.576 50.362 4.969 1.00 12.79 151 ALA B N 1
ATOM 3152 C CA . ALA B 1 151 ? 13.581 50.617 3.947 1.00 12.05 151 ALA B CA 1
ATOM 3153 C C . ALA B 1 151 ? 14.781 49.697 4.161 1.00 11.16 151 ALA B C 1
ATOM 3154 O O . ALA B 1 151 ? 15.315 49.130 3.208 1.00 10.70 151 ALA B O 1
ATOM 3156 N N . ALA B 1 152 ? 15.204 49.552 5.415 1.00 11.32 152 ALA B N 1
ATOM 3157 C CA . ALA B 1 152 ? 16.346 48.701 5.738 1.00 11.29 152 ALA B CA 1
ATOM 3158 C C . ALA B 1 152 ? 16.081 47.248 5.360 1.00 11.00 152 ALA B C 1
ATOM 3159 O O . ALA B 1 152 ? 16.957 46.562 4.832 1.00 11.20 152 ALA B O 1
ATOM 3161 N N . GLN B 1 153 ? 14.867 46.784 5.634 1.00 10.76 153 GLN B N 1
ATOM 3162 C CA . GLN B 1 153 ? 14.487 45.416 5.316 1.00 9.86 153 GLN B CA 1
ATOM 3163 C C . GLN B 1 153 ? 14.500 45.209 3.808 1.00 9.64 153 GLN B C 1
ATOM 3164 O O . GLN B 1 153 ? 14.998 44.197 3.312 1.00 9.46 153 GLN B O 1
ATOM 3170 N N . LEU B 1 154 ? 13.966 46.183 3.083 1.00 9.95 154 LEU B N 1
ATOM 3171 C CA . LEU B 1 154 ? 13.932 46.116 1.630 1.00 10.50 154 LEU B CA 1
ATOM 3172 C C . LEU B 1 154 ? 15.331 46.216 1.031 1.00 10.63 154 LEU B C 1
ATOM 3173 O O . LEU B 1 154 ? 15.655 45.505 0.078 1.00 10.13 154 LEU B O 1
ATOM 3178 N N . LYS B 1 155 ? 16.160 47.094 1.590 1.00 10.11 155 LYS B N 1
ATOM 3179 C CA . LYS B 1 155 ? 17.514 47.271 1.088 1.00 10.22 155 LYS B CA 1
ATOM 3180 C C . LYS B 1 155 ? 18.317 45.985 1.240 1.00 10.47 155 LYS B C 1
ATOM 3181 O O . LYS B 1 155 ? 19.068 45.608 0.343 1.00 10.81 155 LYS B O 1
ATOM 3187 N N . ALA B 1 156 ? 18.155 45.310 2.375 1.00 10.75 156 ALA B N 1
ATOM 3188 C CA . ALA B 1 156 ? 18.873 44.064 2.609 1.00 10.58 156 ALA B CA 1
ATOM 3189 C C . ALA B 1 156 ? 18.534 43.061 1.510 1.00 10.34 156 ALA B C 1
ATOM 3190 O O . ALA B 1 156 ? 19.415 42.390 0.971 1.00 12.36 156 ALA B O 1
ATOM 3192 N N . ILE B 1 157 ? 17.252 42.972 1.176 1.00 9.83 157 ILE B N 1
ATOM 3193 C CA . ILE B 1 157 ? 16.795 42.057 0.139 1.00 10.84 157 ILE B CA 1
ATOM 3194 C C . ILE B 1 157 ? 17.300 42.479 -1.240 1.00 12.00 157 ILE B C 1
ATOM 3195 O O . ILE B 1 157 ? 17.829 41.662 -1.994 1.00 12.93 157 ILE B O 1
ATOM 3200 N N . ASN B 1 158 ? 17.148 43.760 -1.560 1.00 13.13 158 ASN B N 1
ATOM 3201 C CA . ASN B 1 158 ? 17.578 44.266 -2.859 1.00 14.16 158 ASN B CA 1
ATOM 3202 C C . ASN B 1 158 ? 19.082 44.142 -3.093 1.00 15.47 158 ASN B C 1
ATOM 3203 O O . ASN B 1 158 ? 19.519 43.851 -4.208 1.00 15.92 158 ASN B O 1
ATOM 3208 N N . ASN B 1 159 ? 19.875 44.355 -2.047 1.00 15.58 159 ASN B N 1
ATOM 3209 C CA . ASN B 1 159 ? 21.329 44.255 -2.173 1.00 16.79 159 ASN B CA 1
ATOM 3210 C C . ASN B 1 159 ? 21.766 42.848 -2.552 1.00 16.69 159 ASN B C 1
ATOM 3211 O O . ASN B 1 159 ? 22.806 42.657 -3.183 1.00 16.44 159 ASN B O 1
ATOM 3216 N N . ALA B 1 160 ? 20.959 41.866 -2.168 1.00 15.85 160 ALA B N 1
ATOM 3217 C CA . ALA B 1 160 ? 21.276 40.466 -2.413 1.00 15.48 160 ALA B CA 1
ATOM 3218 C C . ALA B 1 160 ? 20.834 39.895 -3.754 1.00 15.82 160 ALA B C 1
ATOM 3219 O O . ALA B 1 160 ? 21.395 38.900 -4.215 1.00 16.37 160 ALA B O 1
ATOM 3221 N N . ILE B 1 161 ? 19.840 40.511 -4.386 1.00 15.79 161 ILE B N 1
ATOM 3222 C CA . ILE B 1 161 ? 19.340 39.997 -5.655 1.00 16.38 161 ILE B CA 1
ATOM 3223 C C . ILE B 1 161 ? 19.427 40.974 -6.823 1.00 16.74 161 ILE B C 1
ATOM 3224 O O . ILE B 1 161 ? 19.684 42.165 -6.644 1.00 17.27 161 ILE B O 1
ATOM 3229 N N . SER B 1 162 ? 19.200 40.450 -8.023 1.00 17.83 162 SER B N 1
ATOM 3230 C CA . SER B 1 162 ? 19.238 41.249 -9.240 1.00 18.28 162 SER B CA 1
ATOM 3231 C C . SER B 1 162 ? 17.880 41.890 -9.494 1.00 19.04 162 SER B C 1
ATOM 3232 O O . SER B 1 162 ? 16.881 41.528 -8.869 1.00 16.65 162 SER B O 1
ATOM 3235 N N . LYS B 1 163 ? 17.851 42.840 -10.421 1.00 18.99 163 LYS B N 1
ATOM 3236 C CA . LYS B 1 163 ? 16.622 43.531 -10.777 1.00 20.19 163 LYS B CA 1
ATOM 3237 C C . LYS B 1 163 ? 15.601 42.523 -11.300 1.00 20.65 163 LYS B C 1
ATOM 3238 O O . LYS B 1 163 ? 14.413 42.598 -10.982 1.00 20.22 163 LYS B O 1
ATOM 3244 N N . GLU B 1 164 ? 16.081 41.575 -12.096 1.00 19.77 164 GLU B N 1
ATOM 3245 C CA . GLU B 1 164 ? 15.231 40.544 -12.681 1.00 19.44 164 GLU B CA 1
ATOM 3246 C C . GLU B 1 164 ? 14.639 39.613 -11.623 1.00 17.71 164 GLU B C 1
ATOM 3247 O O . GLU B 1 164 ? 13.524 39.113 -11.781 1.00 18.06 164 GLU B O 1
ATOM 3253 N N . ALA B 1 165 ? 15.386 39.385 -10.547 1.00 17.00 165 ALA B N 1
ATOM 3254 C CA . ALA B 1 165 ? 14.932 38.509 -9.472 1.00 14.98 165 ALA B CA 1
ATOM 3255 C C . ALA B 1 165 ? 13.632 38.996 -8.838 1.00 15.57 165 ALA B C 1
ATOM 3256 O O . ALA B 1 165 ? 12.850 38.198 -8.323 1.00 14.77 165 ALA B O 1
ATOM 3258 N N . TRP B 1 166 ? 13.397 40.303 -8.872 1.00 13.80 166 TRP B N 1
ATOM 3259 C CA . TRP B 1 166 ? 12.183 40.859 -8.288 1.00 13.68 166 TRP B CA 1
ATOM 3260 C C . TRP B 1 166 ? 10.904 40.372 -8.954 1.00 13.39 166 TRP B C 1
ATOM 3261 O O . TRP B 1 166 ? 9.822 40.460 -8.377 1.00 12.32 166 TRP B O 1
ATOM 3272 N N . LYS B 1 167 ? 11.052 39.846 -10.163 1.00 14.45 167 LYS B N 1
ATOM 3273 C CA . LYS B 1 167 ? 9.919 39.368 -10.945 1.00 15.15 167 LYS B CA 1
ATOM 3274 C C . LYS B 1 167 ? 9.178 38.247 -10.217 1.00 14.98 167 LYS B C 1
ATOM 3275 O O . LYS B 1 167 ? 7.996 37.999 -10.419 1.00 16.73 167 LYS B O 1
ATOM 3285 N N . ASN B 1 168 ? 9.938 37.527 -9.370 1.00 20.00 168 ASN B N 1
ATOM 3286 C CA . ASN B 1 168 ? 9.326 36.478 -8.567 1.00 20.00 168 ASN B CA 1
ATOM 3287 C C . ASN B 1 168 ? 8.979 36.986 -7.166 1.00 20.00 168 ASN B C 1
ATOM 3288 O O . ASN B 1 168 ? 8.710 36.224 -6.247 1.00 20.00 168 ASN B O 1
ATOM 3296 N N . ILE B 1 169 ? 8.983 38.032 -6.810 1.00 10.37 169 ILE B N 1
ATOM 3297 C CA . ILE B 1 169 ? 8.746 38.456 -5.440 1.00 9.07 169 ILE B CA 1
ATOM 3298 C C . ILE B 1 169 ? 7.418 39.161 -5.208 1.00 8.72 169 ILE B C 1
ATOM 3299 O O . ILE B 1 169 ? 7.001 40.023 -5.984 1.00 8.97 169 ILE B O 1
ATOM 3304 N N . ILE B 1 170 ? 6.751 38.750 -4.137 1.00 7.61 170 ILE B N 1
ATOM 3305 C CA . ILE B 1 170 ? 5.566 39.353 -3.657 1.00 7.50 170 ILE B CA 1
ATOM 3306 C C . ILE B 1 170 ? 5.933 39.880 -2.317 1.00 8.18 170 ILE B C 1
ATOM 3307 O O . ILE B 1 170 ? 6.521 39.194 -1.491 1.00 8.28 170 ILE B O 1
ATOM 3312 N N . LEU B 1 171 ? 5.671 41.146 -2.024 1.00 7.88 171 LEU B N 1
ATOM 3313 C CA . LEU B 1 171 ? 6.015 41.682 -0.716 1.00 7.31 171 LEU B CA 1
ATOM 3314 C C . LEU B 1 171 ? 4.773 41.604 0.154 1.00 8.21 171 LEU B C 1
ATOM 3315 O O . LEU B 1 171 ? 3.660 41.763 -0.337 1.00 8.12 171 LEU B O 1
ATOM 3320 N N . ALA B 1 172 ? 4.961 41.337 1.439 1.00 8.03 172 ALA B N 1
ATOM 3321 C CA . ALA B 1 172 ? 3.842 41.268 2.364 1.00 7.73 172 ALA B CA 1
ATOM 3322 C C . ALA B 1 172 ? 4.163 42.167 3.546 1.00 8.92 172 ALA B C 1
ATOM 3323 O O . ALA B 1 172 ? 5.131 41.927 4.270 1.00 9.76 172 ALA B O 1
ATOM 3325 N N . TYR B 1 173 ? 3.372 43.218 3.726 1.00 7.41 173 TYR B N 1
ATOM 3326 C CA . TYR B 1 173 ? 3.599 44.128 4.835 1.00 7.59 173 TYR B CA 1
ATOM 3327 C C . TYR B 1 173 ? 2.859 43.678 6.081 1.00 8.36 173 TYR B C 1
ATOM 3328 O O . TYR B 1 173 ? 1.631 43.569 6.080 1.00 9.49 173 TYR B O 1
ATOM 3337 N N . GLU B 1 174 ? 3.614 43.419 7.142 1.00 8.72 174 GLU B N 1
ATOM 3338 C CA . GLU B 1 174 ? 3.027 43.016 8.410 1.00 9.19 174 GLU B CA 1
ATOM 3339 C C . GLU B 1 174 ? 3.145 44.154 9.410 1.00 9.65 174 GLU B C 1
ATOM 3340 O O . GLU B 1 174 ? 4.250 44.540 9.789 1.00 8.92 174 GLU B O 1
ATOM 3346 N N . PRO B 1 175 ? 2.014 44.733 9.827 1.00 10.08 175 PRO B N 1
ATOM 3347 C CA . PRO B 1 175 ? 2.122 45.816 10.805 1.00 10.56 175 PRO B CA 1
ATOM 3348 C C . PRO B 1 175 ? 2.313 45.115 12.145 1.00 11.45 175 PRO B C 1
ATOM 3349 O O . PRO B 1 175 ? 1.362 44.908 12.897 1.00 11.43 175 PRO B O 1
ATOM 3353 N N . VAL B 1 176 ? 3.551 44.715 12.418 1.00 11.38 176 VAL B N 1
ATOM 3354 C CA . VAL B 1 176 ? 3.865 44.007 13.649 1.00 13.25 176 VAL B CA 1
ATOM 3355 C C . VAL B 1 176 ? 3.418 44.799 14.873 1.00 14.08 176 VAL B C 1
ATOM 3356 O O . VAL B 1 176 ? 3.078 44.219 15.903 1.00 14.93 176 VAL B O 1
ATOM 3360 N N . TRP B 1 177 ? 3.407 46.121 14.739 1.00 15.03 177 TRP B N 1
ATOM 3361 C CA . TRP B 1 177 ? 2.986 47.015 15.812 1.00 15.51 177 TRP B CA 1
ATOM 3362 C C . TRP B 1 177 ? 1.507 46.830 16.127 1.00 18.20 177 TRP B C 1
ATOM 3363 O O . TRP B 1 177 ? 1.021 47.308 17.154 1.00 17.94 177 TRP B O 1
ATOM 3374 N N . ALA B 1 178 ? 0.794 46.150 15.234 1.00 18.24 178 ALA B N 1
ATOM 3375 C CA . ALA B 1 178 ? -0.632 45.903 15.415 1.00 21.31 178 ALA B CA 1
ATOM 3376 C C . ALA B 1 178 ? -0.878 44.462 15.836 1.00 22.89 178 ALA B C 1
ATOM 3377 O O . ALA B 1 178 ? -2.005 43.971 15.775 1.00 25.79 178 ALA B O 1
ATOM 3379 N N . ILE B 1 179 ? -0.149 43.833 16.023 1.00 23.84 179 ILE B N 1
ATOM 3380 C CA . ILE B 1 179 ? -0.143 42.467 16.521 1.00 24.29 179 ILE B CA 1
ATOM 3381 C C . ILE B 1 179 ? -0.014 42.441 18.041 1.00 25.40 179 ILE B C 1
ATOM 3382 O O . ILE B 1 179 ? 1.070 42.544 18.600 1.00 25.75 179 ILE B O 1
ATOM 3390 N N . GLY B 1 180 ? -1.026 41.961 18.808 1.00 26.19 180 GLY B N 1
ATOM 3391 C CA . GLY B 1 180 ? -1.123 41.837 20.252 1.00 27.62 180 GLY B CA 1
ATOM 3392 C C . GLY B 1 180 ? -0.752 43.073 21.048 1.00 28.46 180 GLY B C 1
ATOM 3393 O O . GLY B 1 180 ? -0.518 42.991 22.254 1.00 30.16 180 GLY B O 1
ATOM 3394 N N . THR B 1 181 ? -0.715 44.224 20.385 1.00 29.15 181 THR B N 1
ATOM 3395 C CA . THR B 1 181 ? -0.352 45.474 21.044 1.00 28.61 181 THR B CA 1
ATOM 3396 C C . THR B 1 181 ? -1.555 46.267 21.538 1.00 29.53 181 THR B C 1
ATOM 3397 O O . THR B 1 181 ? -1.438 47.083 22.454 1.00 30.24 181 THR B O 1
ATOM 3401 N N . GLY B 1 182 ? -2.710 46.035 20.928 1.00 29.66 182 GLY B N 1
ATOM 3402 C CA . GLY B 1 182 ? -3.894 46.772 21.322 1.00 29.77 182 GLY B CA 1
ATOM 3403 C C . GLY B 1 182 ? -4.066 47.954 20.389 1.00 29.76 182 GLY B C 1
ATOM 3404 O O . GLY B 1 182 ? -4.864 48.857 20.641 1.00 28.86 182 GLY B O 1
ATOM 3405 N N . LYS B 1 183 ? -3.288 47.945 19.310 1.00 30.04 183 LYS B N 1
ATOM 3406 C CA . LYS B 1 183 ? -3.340 48.995 18.301 1.00 30.60 183 LYS B CA 1
ATOM 3407 C C . LYS B 1 183 ? -3.621 48.330 16.959 1.00 30.90 183 LYS B C 1
ATOM 3408 O O . LYS B 1 183 ? -2.830 47.518 16.487 1.00 31.95 183 LYS B O 1
ATOM 3414 N N . THR B 1 184 ? -4.755 48.666 16.353 1.00 31.03 184 THR B N 1
ATOM 3415 C CA . THR B 1 184 ? -5.133 48.077 15.074 1.00 29.82 184 THR B CA 1
ATOM 3416 C C . THR B 1 184 ? -4.816 49.023 13.930 1.00 29.04 184 THR B C 1
ATOM 3417 O O . THR B 1 184 ? -5.009 50.235 14.036 1.00 28.89 184 THR B O 1
ATOM 3421 N N . ALA B 1 185 ? -4.327 48.461 12.832 1.00 26.02 185 ALA B N 1
ATOM 3422 C CA . ALA B 1 185 ? -3.987 49.258 11.669 1.00 25.65 185 ALA B CA 1
ATOM 3423 C C . ALA B 1 185 ? -5.248 49.575 10.880 1.00 25.31 185 ALA B C 1
ATOM 3424 O O . ALA B 1 185 ? -6.050 48.688 10.585 1.00 26.38 185 ALA B O 1
ATOM 3426 N N . THR B 1 186 ? -5.428 50.849 10.552 1.00 23.89 186 THR B N 1
ATOM 3427 C CA . THR B 1 186 ? -6.584 51.271 9.779 1.00 23.77 186 THR B CA 1
ATOM 3428 C C . THR B 1 186 ? -6.206 51.193 8.305 1.00 23.04 186 THR B C 1
ATOM 3429 O O . THR B 1 186 ? -5.024 51.206 7.959 1.00 20.01 186 THR B O 1
ATOM 3433 N N . PRO B 1 187 ? -7.203 51.094 7.414 1.00 22.21 187 PRO B N 1
ATOM 3434 C CA . PRO B 1 187 ? -6.895 51.021 5.985 1.00 21.50 187 PRO B CA 1
ATOM 3435 C C . PRO B 1 187 ? -5.980 52.162 5.556 1.00 20.91 187 PRO B C 1
ATOM 3436 O O . PRO B 1 187 ? -5.076 51.972 4.745 1.00 19.92 187 PRO B O 1
ATOM 3440 N N . ASP B 1 188 ? -6.224 53.340 6.119 1.00 20.31 188 ASP B N 1
ATOM 3441 C CA . ASP B 1 188 ? -5.431 54.515 5.809 1.00 20.21 188 ASP B CA 1
ATOM 3442 C C . ASP B 1 188 ? -3.982 54.309 6.232 1.00 18.73 188 ASP B C 1
ATOM 3443 O O . ASP B 1 188 ? -3.045 54.628 5.511 1.00 18.50 188 ASP B O 1
ATOM 3451 N N . GLN B 1 189 ? -3.791 53.752 7.424 1.00 18.12 189 GLN B N 1
ATOM 3452 C CA . GLN B 1 189 ? -2.454 53.483 7.952 1.00 19.09 189 GLN B CA 1
ATOM 3453 C C . GLN B 1 189 ? -1.752 52.416 7.123 1.00 18.23 189 GLN B C 1
ATOM 3454 O O . GLN B 1 189 ? -0.556 52.523 6.840 1.00 18.58 189 GLN B O 1
ATOM 3460 N N . ALA B 1 190 ? -2.495 51.383 6.742 1.00 17.81 190 ALA B N 1
ATOM 3461 C CA . ALA B 1 190 ? -1.933 50.308 5.934 1.00 15.44 190 ALA B CA 1
ATOM 3462 C C . ALA B 1 190 ? -1.500 50.890 4.595 1.00 14.56 190 ALA B C 1
ATOM 3463 O O . ALA B 1 190 ? -0.370 50.688 4.155 1.00 13.77 190 ALA B O 1
ATOM 3465 N N . GLN B 1 191 ? -2.406 51.629 3.959 1.00 13.11 191 GLN B N 1
ATOM 3466 C CA . GLN B 1 191 ? -2.130 52.257 2.671 1.00 12.89 191 GLN B CA 1
ATOM 3467 C C . GLN B 1 191 ? -0.927 53.197 2.727 1.00 12.82 191 GLN B C 1
ATOM 3468 O O . GLN B 1 191 ? -0.159 53.287 1.772 1.00 13.17 191 GLN B O 1
ATOM 3474 N N . GLU B 1 192 ? -0.764 53.898 3.847 1.00 15.65 192 GLU B N 1
ATOM 3475 C CA . GLU B 1 192 ? 0.358 54.817 3.999 1.00 16.71 192 GLU B CA 1
ATOM 3476 C C . GLU B 1 192 ? 1.695 54.083 3.922 1.00 14.98 192 GLU B C 1
ATOM 3477 O O . GLU B 1 192 ? 2.653 54.585 3.341 1.00 15.71 192 GLU B O 1
ATOM 3483 N N . VAL B 1 193 ? 1.763 52.893 4.508 1.00 14.67 193 VAL B N 1
ATOM 3484 C CA . VAL B 1 193 ? 3.004 52.131 4.467 1.00 12.69 193 VAL B CA 1
ATOM 3485 C C . VAL B 1 193 ? 3.169 51.482 3.097 1.00 11.24 193 VAL B C 1
ATOM 3486 O O . VAL B 1 193 ? 4.267 51.458 2.542 1.00 12.01 193 VAL B O 1
ATOM 3490 N N . HIS B 1 194 ? 2.078 50.958 2.542 1.00 11.84 194 HIS B N 1
ATOM 3491 C CA . HIS B 1 194 ? 2.159 50.338 1.227 1.00 10.60 194 HIS B CA 1
ATOM 3492 C C . HIS B 1 194 ? 2.633 51.350 0.187 1.00 10.76 194 HIS B C 1
ATOM 3493 O O . HIS B 1 194 ? 3.420 51.013 -0.703 1.00 10.55 194 HIS B O 1
ATOM 3500 N N . GLN B 1 195 ? 2.153 52.587 0.306 1.00 12.59 195 GLN B N 1
ATOM 3501 C CA . GLN B 1 195 ? 2.543 53.652 -0.613 1.00 13.79 195 GLN B CA 1
ATOM 3502 C C . GLN B 1 195 ? 4.037 53.899 -0.489 1.00 12.86 195 GLN B C 1
ATOM 3503 O O . GLN B 1 195 ? 4.724 54.138 -1.483 1.00 13.36 195 GLN B O 1
ATOM 3514 N N . TYR B 1 196 ? 4.536 53.841 0.742 1.00 11.96 196 TYR B N 1
ATOM 3515 C CA . TYR B 1 196 ? 5.951 54.123 0.893 1.00 12.08 196 TYR B CA 1
ATOM 3516 C C . TYR B 1 196 ? 6.781 52.955 0.380 1.00 10.30 196 TYR B C 1
ATOM 3517 O O . TYR B 1 196 ? 7.839 53.124 -0.212 1.00 12.01 196 TYR B O 1
ATOM 3526 N N . ILE B 1 197 ? 6.307 51.724 0.533 1.00 11.51 197 ILE B N 1
ATOM 3527 C CA . ILE B 1 197 ? 7.012 50.575 -0.016 1.00 10.54 197 ILE B CA 1
ATOM 3528 C C . ILE B 1 197 ? 7.093 50.718 -1.532 1.00 9.68 197 ILE B C 1
ATOM 3529 O O . ILE B 1 197 ? 8.130 50.444 -2.138 1.00 10.34 197 ILE B O 1
ATOM 3534 N N . ARG B 1 198 ? 5.996 51.163 -2.136 1.00 10.29 198 ARG B N 1
ATOM 3535 C CA . ARG B 1 198 ? 5.940 51.371 -3.577 1.00 10.80 198 ARG B CA 1
ATOM 3536 C C . ARG B 1 198 ? 6.980 52.425 -3.958 1.00 10.88 198 ARG B C 1
ATOM 3537 O O . ARG B 1 198 ? 7.720 52.268 -4.933 1.00 11.30 198 ARG B O 1
ATOM 3545 N N . LYS B 1 199 ? 7.029 53.499 -3.176 1.00 12.08 199 LYS B N 1
ATOM 3546 C CA . LYS B 1 199 ? 7.974 54.581 -3.420 1.00 13.23 199 LYS B CA 1
ATOM 3547 C C . LYS B 1 199 ? 9.411 54.089 -3.286 1.00 12.66 199 LYS B C 1
ATOM 3548 O O . LYS B 1 199 ? 10.265 54.416 -4.111 1.00 9.99 199 LYS B O 1
ATOM 3554 N N . TRP B 1 200 ? 9.678 53.295 -2.254 1.00 11.19 200 TRP B N 1
ATOM 3555 C CA . TRP B 1 200 ? 11.023 52.773 -2.051 1.00 11.49 200 TRP B CA 1
ATOM 3556 C C . TRP B 1 200 ? 11.491 51.984 -3.276 1.00 10.85 200 TRP B C 1
ATOM 3557 O O . TRP B 1 200 ? 12.619 52.150 -3.737 1.00 11.62 200 TRP B O 1
ATOM 3568 N N . MET B 1 201 ? 10.628 51.120 -3.802 1.00 10.73 201 MET B N 1
ATOM 3569 C CA . MET B 1 201 ? 10.985 50.329 -4.976 1.00 10.62 201 MET B CA 1
ATOM 3570 C C . MET B 1 201 ? 11.207 51.221 -6.194 1.00 10.44 201 MET B C 1
ATOM 3571 O O . MET B 1 201 ? 12.093 50.965 -7.010 1.00 10.62 201 MET B O 1
ATOM 3576 N N . THR B 1 202 ? 10.393 52.266 -6.313 1.00 12.13 202 THR B N 1
ATOM 3577 C CA . THR B 1 202 ? 10.493 53.193 -7.434 1.00 13.16 202 THR B CA 1
ATOM 3578 C C . THR B 1 202 ? 11.804 53.967 -7.398 1.00 13.75 202 THR B C 1
ATOM 3579 O O . THR B 1 202 ? 12.447 54.166 -8.429 1.00 15.01 202 THR B O 1
ATOM 3583 N N . GLU B 1 203 ? 12.199 54.390 -6.201 1.00 13.48 203 GLU B N 1
ATOM 3584 C CA . GLU B 1 203 ? 13.429 55.149 -6.026 1.00 16.13 203 GLU B CA 1
ATOM 3585 C C . GLU B 1 203 ? 14.686 54.305 -6.181 1.00 15.75 203 GLU B C 1
ATOM 3586 O O . GLU B 1 203 ? 15.664 54.742 -6.789 1.00 16.22 203 GLU B O 1
ATOM 3592 N N . ASN B 1 204 ? 14.656 53.093 -5.632 1.00 15.25 204 ASN B N 1
ATOM 3593 C CA . ASN B 1 204 ? 15.825 52.227 -5.661 1.00 15.15 204 ASN B CA 1
ATOM 3594 C C . ASN B 1 204 ? 15.943 51.215 -6.789 1.00 15.51 204 ASN B C 1
ATOM 3595 O O . ASN B 1 204 ? 17.045 50.768 -7.106 1.00 16.72 204 ASN B O 1
ATOM 3600 N N . ILE B 1 205 ? 14.823 50.843 -7.391 1.00 14.00 205 ILE B N 1
ATOM 3601 C CA . ILE B 1 205 ? 14.857 49.883 -8.482 1.00 14.46 205 ILE B CA 1
ATOM 3602 C C . ILE B 1 205 ? 14.380 50.593 -9.743 1.00 14.37 205 ILE B C 1
ATOM 3603 O O . ILE B 1 205 ? 15.189 51.113 -10.511 1.00 16.34 205 ILE B O 1
ATOM 3608 N N . SER B 1 206 ? 13.070 50.620 -9.951 1.00 13.65 206 SER B N 1
ATOM 3609 C CA . SER B 1 206 ? 12.497 51.300 -11.106 1.00 12.64 206 SER B CA 1
ATOM 3610 C C . SER B 1 206 ? 10.995 51.414 -10.908 1.00 13.43 206 SER B C 1
ATOM 3611 O O . SER B 1 206 ? 10.409 50.665 -10.127 1.00 12.15 206 SER B O 1
ATOM 3614 N N . LYS B 1 207 ? 10.373 52.360 -11.601 1.00 12.22 207 LYS B N 1
ATOM 3615 C CA . LYS B 1 207 ? 8.936 52.534 -11.480 1.00 12.60 207 LYS B CA 1
ATOM 3616 C C . LYS B 1 207 ? 8.241 51.266 -11.969 1.00 11.90 207 LYS B C 1
ATOM 3617 O O . LYS B 1 207 ? 7.257 50.822 -11.377 1.00 11.07 207 LYS B O 1
ATOM 3623 N N . GLU B 1 208 ? 8.767 50.682 -13.043 1.00 12.79 208 GLU B N 1
ATOM 3624 C CA . GLU B 1 208 ? 8.199 49.462 -13.614 1.00 14.01 208 GLU B CA 1
ATOM 3625 C C . GLU B 1 208 ? 8.166 48.311 -12.611 1.00 13.76 208 GLU B C 1
ATOM 3626 O O . GLU B 1 208 ? 7.134 47.657 -12.439 1.00 13.32 208 GLU B O 1
ATOM 3632 N N . VAL B 1 209 ? 9.295 48.053 -11.960 1.00 12.41 209 VAL B N 1
ATOM 3633 C CA . VAL B 1 209 ? 9.365 46.977 -10.980 1.00 12.25 209 VAL B CA 1
ATOM 3634 C C . VAL B 1 209 ? 8.441 47.276 -9.803 1.00 12.45 209 VAL B C 1
ATOM 3635 O O . VAL B 1 209 ? 7.762 46.385 -9.294 1.00 12.50 209 VAL B O 1
ATOM 3639 N N . ALA B 1 210 ? 8.411 48.535 -9.377 1.00 12.07 210 ALA B N 1
ATOM 3640 C CA . ALA B 1 210 ? 7.563 48.933 -8.263 1.00 11.88 210 ALA B CA 1
ATOM 3641 C C . ALA B 1 210 ? 6.091 48.631 -8.541 1.00 13.08 210 ALA B C 1
ATOM 3642 O O . ALA B 1 210 ? 5.399 48.063 -7.697 1.00 14.79 210 ALA B O 1
ATOM 3644 N N . GLU B 1 211 ? 5.617 49.012 -9.722 1.00 13.51 211 GLU B N 1
ATOM 3645 C CA . GLU B 1 211 ? 4.223 48.782 -10.089 1.00 14.31 211 GLU B CA 1
ATOM 3646 C C . GLU B 1 211 ? 3.889 47.320 -10.358 1.00 14.29 211 GLU B C 1
ATOM 3647 O O . GLU B 1 211 ? 2.765 46.883 -10.112 1.00 14.26 211 GLU B O 1
ATOM 3658 N N . ALA B 1 212 ? 4.860 46.566 -10.863 1.00 13.62 212 ALA B N 1
ATOM 3659 C CA . ALA B 1 212 ? 4.649 45.149 -11.151 1.00 12.87 212 ALA B CA 1
ATOM 3660 C C . ALA B 1 212 ? 4.644 44.277 -9.902 1.00 12.48 212 ALA B C 1
ATOM 3661 O O . ALA B 1 212 ? 4.009 43.224 -9.878 1.00 13.16 212 ALA B O 1
ATOM 3663 N N . THR B 1 213 ? 5.345 44.722 -8.866 1.00 10.53 213 THR B N 1
ATOM 3664 C CA . THR B 1 213 ? 5.444 43.964 -7.623 1.00 10.05 213 THR B CA 1
ATOM 3665 C C . THR B 1 213 ? 4.195 44.087 -6.761 1.00 9.95 213 THR B C 1
ATOM 3666 O O . THR B 1 213 ? 3.808 45.185 -6.369 1.00 12.10 213 THR B O 1
ATOM 3670 N N . ARG B 1 214 ? 3.557 42.957 -6.474 1.00 8.18 214 ARG B N 1
ATOM 3671 C CA . ARG B 1 214 ? 2.369 42.971 -5.632 1.00 8.39 214 ARG B CA 1
ATOM 3672 C C . ARG B 1 214 ? 2.784 43.178 -4.184 1.00 7.69 214 ARG B C 1
ATOM 3673 O O . ARG B 1 214 ? 3.738 42.554 -3.715 1.00 7.74 214 ARG B O 1
ATOM 3681 N N . ILE B 1 215 ? 2.075 44.058 -3.485 1.00 7.11 215 ILE B N 1
ATOM 3682 C CA . ILE B 1 215 ? 2.342 44.300 -2.074 1.00 8.39 215 ILE B CA 1
ATOM 3683 C C . ILE B 1 215 ? 1.101 43.836 -1.316 1.00 7.70 215 ILE B C 1
ATOM 3684 O O . ILE B 1 215 ? 0.065 44.503 -1.327 1.00 7.75 215 ILE B O 1
ATOM 3689 N N . GLN B 1 216 ? 1.201 42.676 -0.681 1.00 7.68 216 GLN B N 1
ATOM 3690 C CA . GLN B 1 216 ? 0.090 42.131 0.088 1.00 7.26 216 GLN B CA 1
ATOM 3691 C C . GLN B 1 216 ? 0.026 42.770 1.459 1.00 8.30 216 GLN B C 1
ATOM 3692 O O . GLN B 1 216 ? 1.058 43.120 2.037 1.00 7.80 216 GLN B O 1
ATOM 3698 N N . TYR B 1 217 ? -1.183 42.934 1.979 1.00 7.78 217 TYR B N 1
ATOM 3699 C CA . TYR B 1 217 ? -1.270 43.417 3.315 1.00 7.76 217 TYR B CA 1
ATOM 3700 C C . TYR B 1 217 ? -1.310 42.206 4.190 1.00 7.51 217 TYR B C 1
ATOM 3701 O O . TYR B 1 217 ? -2.114 41.302 4.004 1.00 8.30 217 TYR B O 1
ATOM 3710 N N . GLY B 1 218 ? -0.376 42.158 5.135 1.00 8.86 218 GLY B N 1
ATOM 3711 C CA . GLY B 1 218 ? -0.239 41.002 6.002 1.00 8.64 218 GLY B CA 1
ATOM 3712 C C . GLY B 1 218 ? -0.660 41.198 7.442 1.00 9.05 218 GLY B C 1
ATOM 3713 O O . GLY B 1 218 ? -0.231 40.450 8.324 1.00 11.08 218 GLY B O 1
ATOM 3714 N N . GLY B 1 219 ? -1.487 42.207 7.688 1.00 10.11 219 GLY B N 1
ATOM 3715 C CA . GLY B 1 219 ? -1.976 42.439 9.033 1.00 10.35 219 GLY B CA 1
ATOM 3716 C C . GLY B 1 219 ? -3.209 41.574 9.220 1.00 10.06 219 GLY B C 1
ATOM 3717 O O . GLY B 1 219 ? -3.438 40.640 8.449 1.00 11.48 219 GLY B O 1
ATOM 3718 N N . SER B 1 220 ? -4.008 41.891 10.232 1.00 11.36 220 SER B N 1
ATOM 3719 C CA . SER B 1 220 ? -5.221 41.136 10.504 1.00 11.45 220 SER B CA 1
ATOM 3720 C C . SER B 1 220 ? -6.243 41.320 9.385 1.00 10.85 220 SER B C 1
ATOM 3721 O O . SER B 1 220 ? -6.722 42.415 9.119 1.00 11.31 220 SER B O 1
ATOM 3725 N N . VAL B 1 221 ? -6.574 40.224 8.709 1.00 9.93 221 VAL B N 1
ATOM 3726 C CA . VAL B 1 221 ? -7.542 40.267 7.618 1.00 9.39 221 VAL B CA 1
ATOM 3727 C C . VAL B 1 221 ? -8.646 39.252 7.885 1.00 9.82 221 VAL B C 1
ATOM 3728 O O . VAL B 1 221 ? -8.376 38.085 8.158 1.00 11.29 221 VAL B O 1
ATOM 3732 N N . ASN B 1 222 ? -9.891 39.708 7.814 1.00 9.53 222 ASN B N 1
ATOM 3733 C CA . ASN B 1 222 ? -11.041 38.846 8.050 1.00 10.96 222 ASN B CA 1
ATOM 3734 C C . ASN B 1 222 ? -12.141 39.196 7.056 1.00 8.76 222 ASN B C 1
ATOM 3735 O O . ASN B 1 222 ? -12.015 40.156 6.300 1.00 9.11 222 ASN B O 1
ATOM 3740 N N . PRO B 1 223 ? -13.234 38.417 7.034 1.00 10.18 223 PRO B N 1
ATOM 3741 C CA . PRO B 1 223 ? -14.317 38.715 6.091 1.00 9.95 223 PRO B CA 1
ATOM 3742 C C . PRO B 1 223 ? -14.949 40.092 6.249 1.00 10.65 223 PRO B C 1
ATOM 3743 O O . PRO B 1 223 ? -15.525 40.622 5.302 1.00 12.32 223 PRO B O 1
ATOM 3747 N N . ALA B 1 224 ? -14.837 40.667 7.441 1.00 9.67 224 ALA B N 1
ATOM 3748 C CA . ALA B 1 224 ? -15.433 41.970 7.717 1.00 10.84 224 ALA B CA 1
ATOM 3749 C C . ALA B 1 224 ? -14.597 43.178 7.302 1.00 10.48 224 ALA B C 1
ATOM 3750 O O . ALA B 1 224 ? -15.140 44.265 7.108 1.00 11.15 224 ALA B O 1
ATOM 3752 N N . ASN B 1 225 ? -13.285 43.009 7.168 1.00 10.72 225 ASN B N 1
ATOM 3753 C CA . ASN B 1 225 ? -12.455 44.147 6.781 1.00 10.20 225 ASN B CA 1
ATOM 3754 C C . ASN B 1 225 ? -11.727 44.010 5.447 1.00 9.26 225 ASN B C 1
ATOM 3755 O O . ASN B 1 225 ? -11.080 44.956 5.000 1.00 10.38 225 ASN B O 1
ATOM 3760 N N . CYS B 1 226 ? -11.847 42.860 4.792 1.00 9.72 226 CYS B N 1
ATOM 3761 C CA . CYS B 1 226 ? -11.140 42.667 3.528 1.00 9.40 226 CYS B CA 1
ATOM 3762 C C . CYS B 1 226 ? -11.551 43.612 2.398 1.00 8.96 226 CYS B C 1
ATOM 3763 O O . CYS B 1 226 ? -10.703 44.065 1.633 1.00 9.57 226 CYS B O 1
ATOM 3766 N N . ASN B 1 227 ? -12.838 43.921 2.285 1.00 9.28 227 ASN B N 1
ATOM 3767 C CA . ASN B 1 227 ? -13.275 44.820 1.223 1.00 8.53 227 ASN B CA 1
ATOM 3768 C C . ASN B 1 227 ? -12.760 46.235 1.452 1.00 8.95 227 ASN B C 1
ATOM 3769 O O . ASN B 1 227 ? -12.293 46.894 0.522 1.00 8.88 227 ASN B O 1
ATOM 3774 N N . GLU B 1 228 ? -12.835 46.696 2.696 1.00 9.71 228 GLU B N 1
ATOM 3775 C CA . GLU B 1 228 ? -12.369 48.033 3.026 1.00 10.65 228 GLU B CA 1
ATOM 3776 C C . GLU B 1 228 ? -10.875 48.157 2.741 1.00 10.77 228 GLU B C 1
ATOM 3777 O O . GLU B 1 228 ? -10.410 49.192 2.268 1.00 11.28 228 GLU B O 1
ATOM 3783 N N . LEU B 1 229 ? -10.124 47.098 3.025 1.00 8.91 229 LEU B N 1
ATOM 3784 C CA . LEU B 1 229 ? -8.688 47.111 2.770 1.00 9.07 229 LEU B CA 1
ATOM 3785 C C . LEU B 1 229 ? -8.394 46.996 1.275 1.00 8.78 229 LEU B C 1
ATOM 3786 O O . LEU B 1 229 ? -7.502 47.667 0.757 1.00 9.60 229 LEU B O 1
ATOM 3791 N N . ALA B 1 230 ? -9.150 46.150 0.581 1.00 10.28 230 ALA B N 1
ATOM 3792 C CA . ALA B 1 230 ? -8.946 45.956 -0.852 1.00 10.00 230 ALA B CA 1
ATOM 3793 C C . ALA B 1 230 ? -9.211 47.222 -1.663 1.00 11.16 230 ALA B C 1
ATOM 3794 O O . ALA B 1 230 ? -8.797 47.327 -2.817 1.00 11.68 230 ALA B O 1
ATOM 3796 N N . LYS B 1 231 ? -9.904 48.179 -1.058 1.00 10.85 231 LYS B N 1
ATOM 3797 C CA . LYS B 1 231 ? -10.208 49.437 -1.729 1.00 13.16 231 LYS B CA 1
ATOM 3798 C C . LYS B 1 231 ? -8.978 50.337 -1.833 1.00 12.57 231 LYS B C 1
ATOM 3799 O O . LYS B 1 231 ? -8.957 51.269 -2.633 1.00 13.55 231 LYS B O 1
ATOM 3805 N N . LYS B 1 232 ? -7.956 50.055 -1.028 1.00 12.32 232 LYS B N 1
ATOM 3806 C CA . LYS B 1 232 ? -6.741 50.867 -1.034 1.00 11.78 232 LYS B CA 1
ATOM 3807 C C . LYS B 1 232 ? -5.873 50.611 -2.264 1.00 11.30 232 LYS B C 1
ATOM 3808 O O . LYS B 1 232 ? -5.582 49.471 -2.610 1.00 10.54 232 LYS B O 1
ATOM 3814 N N . ALA B 1 233 ? -5.457 51.696 -2.910 1.00 10.99 233 ALA B N 1
ATOM 3815 C CA . ALA B 1 233 ? -4.669 51.635 -4.134 1.00 11.64 233 ALA B CA 1
ATOM 3816 C C . ALA B 1 233 ? -3.411 50.781 -4.113 1.00 11.28 233 ALA B C 1
ATOM 3817 O O . ALA B 1 233 ? -3.093 50.121 -5.101 1.00 13.35 233 ALA B O 1
ATOM 3819 N N . ASP B 1 234 ? -2.690 50.788 -3.001 1.00 11.29 234 ASP B N 1
ATOM 3820 C CA . ASP B 1 234 ? -1.455 50.024 -2.948 1.00 11.49 234 ASP B CA 1
ATOM 3821 C C . ASP B 1 234 ? -1.503 48.681 -2.236 1.00 11.40 234 ASP B C 1
ATOM 3822 O O . ASP B 1 234 ? -0.468 48.076 -1.971 1.00 11.25 234 ASP B O 1
ATOM 3827 N N . ILE B 1 235 ? -2.708 48.216 -1.928 1.00 10.23 235 ILE B N 1
ATOM 3828 C CA . ILE B 1 235 ? -2.878 46.907 -1.313 1.00 8.59 235 ILE B CA 1
ATOM 3829 C C . ILE B 1 235 ? -3.263 45.995 -2.480 1.00 10.21 235 ILE B C 1
ATOM 3830 O O . ILE B 1 235 ? -4.380 46.063 -2.994 1.00 10.76 235 ILE B O 1
ATOM 3835 N N . ASP B 1 236 ? -2.320 45.155 -2.902 1.00 8.00 236 ASP B N 1
ATOM 3836 C CA . ASP B 1 236 ? -2.523 44.263 -4.040 1.00 8.49 236 ASP B CA 1
ATOM 3837 C C . ASP B 1 236 ? -2.869 42.832 -3.669 1.00 8.13 236 ASP B C 1
ATOM 3838 O O . ASP B 1 236 ? -2.765 41.930 -4.497 1.00 8.21 236 ASP B O 1
ATOM 3843 N N . GLY B 1 237 ? -3.282 42.620 -2.430 1.00 7.50 237 GLY B N 1
ATOM 3844 C CA . GLY B 1 237 ? -3.624 41.277 -2.010 1.00 8.00 237 GLY B CA 1
ATOM 3845 C C . GLY B 1 237 ? -3.503 41.161 -0.514 1.00 6.97 237 GLY B C 1
ATOM 3846 O O . GLY B 1 237 ? -3.354 42.168 0.180 1.00 7.20 237 GLY B O 1
ATOM 3847 N N . PHE B 1 238 ? -3.545 39.932 -0.017 1.00 7.26 238 PHE B N 1
ATOM 3848 C CA . PHE B 1 238 ? -3.471 39.697 1.416 1.00 7.53 238 PHE B CA 1
ATOM 3849 C C . PHE B 1 238 ? -2.689 38.439 1.752 1.00 8.78 238 PHE B C 1
ATOM 3850 O O . PHE B 1 238 ? -2.683 37.482 0.982 1.00 9.66 238 PHE B O 1
ATOM 3858 N N . LEU B 1 239 ? -2.022 38.459 2.902 1.00 7.69 239 LEU B N 1
ATOM 3859 C CA . LEU B 1 239 ? -1.442 37.287 3.416 1.00 7.34 239 LEU B CA 1
ATOM 3860 C C . LEU B 1 239 ? -2.194 37.077 4.665 1.00 7.99 239 LEU B C 1
ATOM 3861 O O . LEU B 1 239 ? -1.974 37.734 5.674 1.00 9.64 239 LEU B O 1
ATOM 3866 N N . VAL B 1 240 ? -3.186 36.201 4.546 1.00 8.43 240 VAL B N 1
ATOM 3867 C CA . VAL B 1 240 ? -4.141 35.935 5.613 1.00 9.79 240 VAL B CA 1
ATOM 3868 C C . VAL B 1 240 ? -3.664 34.946 6.660 1.00 10.41 240 VAL B C 1
ATOM 3869 O O . VAL B 1 240 ? -3.055 33.931 6.336 1.00 11.59 240 VAL B O 1
ATOM 3873 N N . GLY B 1 241 ? -3.959 35.255 7.918 1.00 11.01 241 GLY B N 1
ATOM 3874 C CA . GLY B 1 241 ? -3.579 34.376 9.006 1.00 11.51 241 GLY B CA 1
ATOM 3875 C C . GLY B 1 241 ? -4.717 33.450 9.398 1.00 11.35 241 GLY B C 1
ATOM 3876 O O . GLY B 1 241 ? -5.129 32.591 8.617 1.00 11.23 241 GLY B O 1
ATOM 3877 N N . GLY B 1 242 ? -5.241 33.648 10.605 1.00 11.97 242 GLY B N 1
ATOM 3878 C CA . GLY B 1 242 ? -6.315 32.812 11.117 1.00 12.19 242 GLY B CA 1
ATOM 3879 C C . GLY B 1 242 ? -7.492 32.498 10.209 1.00 11.79 242 GLY B C 1
ATOM 3880 O O . GLY B 1 242 ? -7.937 31.352 10.143 1.00 11.06 242 GLY B O 1
ATOM 3881 N N . ALA B 1 243 ? -8.004 33.506 9.513 1.00 10.75 243 ALA B N 1
ATOM 3882 C CA . ALA B 1 243 ? -9.144 33.302 8.633 1.00 9.95 243 ALA B CA 1
ATOM 3883 C C . ALA B 1 243 ? -8.863 32.319 7.498 1.00 10.66 243 ALA B C 1
ATOM 3884 O O . ALA B 1 243 ? -9.793 31.783 6.895 1.00 11.42 243 ALA B O 1
ATOM 3886 N N . SER B 1 244 ? -7.590 32.068 7.203 1.00 9.80 244 SER B N 1
ATOM 3887 C CA . SER B 1 244 ? -7.257 31.143 6.120 1.00 10.28 244 SER B CA 1
ATOM 3888 C C . SER B 1 244 ? -7.503 29.684 6.485 1.00 9.39 244 SER B C 1
ATOM 3889 O O . SER B 1 244 ? -7.471 28.810 5.618 1.00 8.40 244 SER B O 1
ATOM 3892 N N . LEU B 1 245 ? -7.764 29.424 7.764 1.00 8.94 245 LEU B N 1
ATOM 3893 C CA . LEU B 1 245 ? -8.014 28.063 8.230 1.00 7.39 245 LEU B CA 1
ATOM 3894 C C . LEU B 1 245 ? -9.475 27.648 8.047 1.00 9.46 245 LEU B C 1
ATOM 3895 O O . LEU B 1 245 ? -9.849 26.512 8.333 1.00 9.72 245 LEU B O 1
ATOM 3900 N N . ASP B 1 246 ? -10.291 28.580 7.566 1.00 10.74 246 ASP B N 1
ATOM 3901 C CA . ASP B 1 246 ? -11.710 28.335 7.321 1.00 12.38 246 ASP B CA 1
ATOM 3902 C C . ASP B 1 246 ? -11.933 28.675 5.850 1.00 11.21 246 ASP B C 1
ATOM 3903 O O . ASP B 1 246 ? -11.814 29.837 5.457 1.00 10.87 246 ASP B O 1
ATOM 3908 N N . ALA B 1 247 ? -12.238 27.665 5.041 1.00 10.47 247 ALA B N 1
ATOM 3909 C CA . ALA B 1 247 ? -12.445 27.871 3.612 1.00 10.97 247 ALA B CA 1
ATOM 3910 C C . ALA B 1 247 ? -13.529 28.893 3.293 1.00 10.86 247 ALA B C 1
ATOM 3911 O O . ALA B 1 247 ? -13.429 29.608 2.298 1.00 10.30 247 ALA B O 1
ATOM 3913 N N . ALA B 1 248 ? -14.563 28.964 4.127 1.00 11.46 248 ALA B N 1
ATOM 3914 C CA . ALA B 1 248 ? -15.645 29.915 3.895 1.00 11.69 248 ALA B CA 1
ATOM 3915 C C . ALA B 1 248 ? -15.182 31.353 4.115 1.00 11.52 248 ALA B C 1
ATOM 3916 O O . ALA B 1 248 ? -15.534 32.248 3.348 1.00 12.42 248 ALA B O 1
ATOM 3918 N N . LYS B 1 249 ? -14.393 31.580 5.161 1.00 10.69 249 LYS B N 1
ATOM 3919 C CA . LYS B 1 249 ? -13.888 32.920 5.437 1.00 10.89 249 LYS B CA 1
ATOM 3920 C C . LYS B 1 249 ? -12.884 33.314 4.361 1.00 9.27 249 LYS B C 1
ATOM 3921 O O . LYS B 1 249 ? -12.918 34.429 3.840 1.00 9.71 249 LYS B O 1
ATOM 3927 N N . PHE B 1 250 ? -11.988 32.387 4.038 1.00 9.23 250 PHE B N 1
ATOM 3928 C CA . PHE B 1 250 ? -10.963 32.624 3.031 1.00 9.15 250 PHE B CA 1
ATOM 3929 C C . PHE B 1 250 ? -11.618 32.977 1.695 1.00 8.67 250 PHE B C 1
ATOM 3930 O O . PHE B 1 250 ? -11.136 33.845 0.967 1.00 7.87 250 PHE B O 1
ATOM 3938 N N . LYS B 1 251 ? -12.725 32.305 1.387 1.00 8.91 251 LYS B N 1
ATOM 3939 C CA . LYS B 1 251 ? -13.466 32.545 0.149 1.00 9.65 251 LYS B CA 1
ATOM 3940 C C . LYS B 1 251 ? -13.905 34.005 0.046 1.00 9.19 251 LYS B C 1
ATOM 3941 O O . LYS B 1 251 ? -13.773 34.640 -1.003 1.00 8.78 251 LYS B O 1
ATOM 3947 N N . THR B 1 252 ? -14.439 34.535 1.138 1.00 9.12 252 THR B N 1
ATOM 3948 C CA . THR B 1 252 ? -14.898 35.917 1.154 1.00 9.12 252 THR B CA 1
ATOM 3949 C C . THR B 1 252 ? -13.740 36.873 0.889 1.00 9.80 252 THR B C 1
ATOM 3950 O O . THR B 1 252 ? -13.883 37.860 0.167 1.00 9.67 252 THR B O 1
ATOM 3954 N N . ILE B 1 253 ? -12.588 36.568 1.474 1.00 8.81 253 ILE B N 1
ATOM 3955 C CA . ILE B 1 253 ? -11.407 37.399 1.306 1.00 7.94 253 ILE B CA 1
ATOM 3956 C C . ILE B 1 253 ? -10.899 37.338 -0.132 1.00 9.16 253 ILE B C 1
ATOM 3957 O O . ILE B 1 253 ? -10.542 38.361 -0.709 1.00 9.29 253 ILE B O 1
ATOM 3962 N N . ILE B 1 254 ? -10.870 36.144 -0.712 1.00 8.39 254 ILE B N 1
ATOM 3963 C CA . ILE B 1 254 ? -10.420 36.002 -2.092 1.00 8.21 254 ILE B CA 1
ATOM 3964 C C . ILE B 1 254 ? -11.291 36.864 -3.004 1.00 7.93 254 ILE B C 1
ATOM 3965 O O . ILE B 1 254 ? -10.792 37.566 -3.883 1.00 9.26 254 ILE B O 1
ATOM 3970 N N . ASN B 1 255 ? -12.597 36.819 -2.772 1.00 8.59 255 ASN B N 1
ATOM 3971 C CA . ASN B 1 255 ? -13.541 37.567 -3.587 1.00 8.05 255 ASN B CA 1
ATOM 3972 C C . ASN B 1 255 ? -13.521 39.079 -3.421 1.00 8.47 255 ASN B C 1
ATOM 3973 O O . ASN B 1 255 ? -14.166 39.791 -4.191 1.00 8.93 255 ASN B O 1
ATOM 3978 N N . SER B 1 256 ? -12.781 39.579 -2.434 1.00 7.84 256 SER B N 1
ATOM 3979 C CA . SER B 1 256 ? -12.706 41.023 -2.241 1.00 8.04 256 SER B CA 1
ATOM 3980 C C . SER B 1 256 ? -11.919 41.672 -3.380 1.00 8.15 256 SER B C 1
ATOM 3981 O O . SER B 1 256 ? -11.780 42.890 -3.431 1.00 8.13 256 SER B O 1
ATOM 3984 N N . VAL B 1 257 ? -11.408 40.850 -4.295 1.00 8.37 257 VAL B N 1
ATOM 3985 C CA . VAL B 1 257 ? -10.682 41.354 -5.457 1.00 8.41 257 VAL B CA 1
ATOM 3986 C C . VAL B 1 257 ? -11.647 42.238 -6.258 1.00 8.45 257 VAL B C 1
ATOM 3987 O O . VAL B 1 257 ? -11.229 43.102 -7.029 1.00 9.04 257 VAL B O 1
ATOM 3991 N N . SER B 1 258 ? -12.944 42.019 -6.060 1.00 8.66 258 SER B N 1
ATOM 3992 C CA . SER B 1 258 ? -13.966 42.798 -6.754 1.00 8.17 258 SER B CA 1
ATOM 3993 C C . SER B 1 258 ? -13.796 44.307 -6.563 1.00 8.67 258 SER B C 1
ATOM 3994 O O . SER B 1 258 ? -14.183 45.092 -7.426 1.00 7.68 258 SER B O 1
ATOM 3997 N N . GLU B 1 259 ? -13.215 44.715 -5.438 1.00 8.43 259 GLU B N 1
ATOM 3998 C CA . GLU B 1 259 ? -13.011 46.135 -5.172 1.00 9.49 259 GLU B CA 1
ATOM 3999 C C . GLU B 1 259 ? -12.074 46.779 -6.192 1.00 9.50 259 GLU B C 1
ATOM 4000 O O . GLU B 1 259 ? -12.079 47.997 -6.360 1.00 11.84 259 GLU B O 1
ATOM 4006 N N . LYS B 1 260 ? -11.287 45.950 -6.874 1.00 9.49 260 LYS B N 1
ATOM 4007 C CA . LYS B 1 260 ? -10.309 46.403 -7.868 1.00 9.80 260 LYS B CA 1
ATOM 4008 C C . LYS B 1 260 ? -10.832 46.440 -9.302 1.00 10.53 260 LYS B C 1
ATOM 4009 O O . LYS B 1 260 ? -10.215 47.051 -10.175 1.00 11.17 260 LYS B O 1
ATOM 4015 N N . LEU B 1 261 ? -11.957 45.781 -9.543 1.00 10.00 261 LEU B N 1
ATOM 4016 C CA . LEU B 1 261 ? -12.510 45.685 -10.891 1.00 11.50 261 LEU B CA 1
ATOM 4017 C C . LEU B 1 261 ? -13.446 46.814 -11.301 1.00 12.69 261 LEU B C 1
ATOM 4018 O O . LEU B 1 261 ? -13.864 47.598 -10.427 1.00 13.03 261 LEU B O 1
#

InterPro domains:
  IPR000652 Triosephosphate isomerase [PF00121] (7-256)
  IPR000652 Triosephosphate isomerase [PS51440] (5-256)
  IPR000652 Triosephosphate isomerase [PTHR21139] (2-257)
  IPR000652 Triosephosphate isomerase [TIGR00419] (7-247)
  IPR000652 Triosephosphate isomerase [cd00311] (6-255)
  IPR013785 Aldolase-type TIM barrel [G3DSA:3.20.20.70] (1-261)
  IPR020861 Triosephosphate isomerase, active site [PS00171] (172-182)
  IPR022896 Triosephosphate isomerase, bacterial/eukaryotic [MF_00147_B] (4-256)
  IPR035990 Triosephosphate isomerase superfamily [SSF51351] (4-257)

Sequence (520 aa):
GAGKFVVGGNWKCNGTLASIETLTKGVAASVDAELAKKVEVIVGVPFIYIPKVQQILAGEANGANILVSAENAWTKSGAYTGEVHVGMLVDCQVPYVILGHSERRQIFHESNEQVAEKVKVAIDAGLKVIACIGETEAQRIANQTEEVVAAQLKAINNAISKEAWKNIILAYEPVWAIGTGKTATPDQAQEVHQYIRKWMTENISKEVAEATRIQYGGSVNPANCNELAKKADIDGFLVGGASLDAAKFKTIINSVSEKLGAGKFVVGGNWKCNGTLASIETLTKGVAASVDAELAKKVEVIVGVPFIYIPKVQQILAGEANGANILVSAENAWTKSGAYTGEVHVGMLVDCQVPYVILGHSERRQIFHESNEQVAEKVKVAIDAGLKVIACIGETEAQRIANQTEEVVAAQLKAINNAISKEAWKNIILAYEPVWAIGTGKTATPDQAQEVHQYIRKWMTENISKEVAEATRIQYGGSVNPANCNELAKKADIDGFLVGGASLDAAKFKTIINSVSEKL

GO terms:
  GO:0004807 triose-phosphate isomerase activity (F, EXP)

CATH classification: 3.20.20.70

B-factor: mean 14.99, std 7.52, range [5.37, 42.23]